Protein AF-0000000072283060 (afdb_homodimer)

pLDDT: mean 94.1, std 11.4, range [21.8, 98.91]

Radius of gyration: 27.66 Å; Cα contacts (8 Å, |Δi|>4): 1805; chains: 2; bounding box: 47×79×83 Å

Structure (mmCIF, N/CA/C/O backbone):
data_AF-0000000072283060-model_v1
#
loop_
_entity.id
_entity.type
_entity.pdbx_description
1 polymer 'Apyrase, putative'
#
loop_
_atom_site.group_PDB
_atom_site.id
_atom_site.type_symbol
_atom_site.label_atom_id
_atom_site.label_alt_id
_atom_site.label_comp_id
_atom_site.label_asym_id
_atom_site.label_entity_id
_atom_site.label_seq_id
_atom_site.pdbx_PDB_ins_code
_atom_site.Cartn_x
_atom_site.Cartn_y
_atom_site.Cartn_z
_atom_site.occupancy
_atom_site.B_iso_or_equiv
_atom_site.auth_seq_id
_atom_site.auth_comp_id
_atom_site.auth_asym_id
_atom_site.auth_atom_id
_atom_site.pdbx_PDB_model_num
ATOM 1 N N . MET A 1 1 ? -22.019 42.488 -26.693 1 22.16 1 MET A N 1
ATOM 2 C CA . MET A 1 1 ? -20.746 42.012 -26.16 1 22.16 1 MET A CA 1
ATOM 3 C C . MET A 1 1 ? -20.961 41.179 -24.901 1 22.16 1 MET A C 1
ATOM 5 O O . MET A 1 1 ? -21.283 41.719 -23.842 1 22.16 1 MET A O 1
ATOM 9 N N . ALA A 1 2 ? -21.555 39.889 -25.072 1 24.8 2 ALA A N 1
ATOM 10 C CA . ALA A 1 2 ? -21.976 38.987 -24.003 1 24.8 2 ALA A CA 1
ATOM 11 C C . ALA A 1 2 ? -20.841 38.742 -23.013 1 24.8 2 ALA A C 1
ATOM 13 O O . ALA A 1 2 ? -19.72 38.418 -23.412 1 24.8 2 ALA A O 1
ATOM 14 N N . LEU A 1 3 ? -20.803 39.535 -21.988 1 28.42 3 LEU A N 1
ATOM 15 C CA . LEU A 1 3 ? -19.836 39.377 -20.908 1 28.42 3 LEU A CA 1
ATOM 16 C C . LEU A 1 3 ? -19.656 37.906 -20.549 1 28.42 3 LEU A C 1
ATOM 18 O O . LEU A 1 3 ? -20.607 37.246 -20.124 1 28.42 3 LEU A O 1
ATOM 22 N N . ILE A 1 4 ? -18.858 37.22 -21.311 1 29.55 4 ILE A N 1
ATOM 23 C CA . ILE A 1 4 ? -18.45 35.854 -21.005 1 29.55 4 ILE A CA 1
ATOM 24 C C . ILE A 1 4 ? -17.971 35.769 -19.557 1 29.55 4 ILE A C 1
ATOM 26 O O . ILE A 1 4 ? -16.959 36.374 -19.196 1 29.55 4 ILE A O 1
ATOM 30 N N . LYS A 1 5 ? -18.892 35.749 -18.684 1 29.44 5 LYS A N 1
ATOM 31 C CA . LYS A 1 5 ? -18.559 35.375 -17.313 1 29.44 5 LYS A CA 1
ATOM 32 C C . LYS A 1 5 ? -17.477 34.299 -17.284 1 29.44 5 LYS A C 1
ATOM 34 O O . LYS A 1 5 ? -17.682 33.191 -17.784 1 29.44 5 LYS A O 1
ATOM 39 N N . ARG A 1 6 ? -16.293 34.65 -17.529 1 32.9 6 ARG A N 1
ATOM 40 C CA . ARG A 1 6 ? -15.213 33.708 -17.251 1 32.9 6 ARG A CA 1
ATOM 41 C C . ARG A 1 6 ? -15.543 32.837 -16.043 1 32.9 6 ARG A C 1
ATOM 43 O O . ARG A 1 6 ? -15.776 33.35 -14.947 1 32.9 6 ARG A O 1
ATOM 50 N N . LEU A 1 7 ? -16.216 31.749 -16.217 1 34.54 7 LEU A N 1
ATOM 51 C CA . LEU A 1 7 ? -16.366 30.766 -15.149 1 34.54 7 LEU A CA 1
ATOM 52 C C . LEU A 1 7 ? -15.119 30.72 -14.274 1 34.54 7 LEU A C 1
ATOM 54 O O . LEU A 1 7 ? -14.005 30.565 -14.78 1 34.54 7 LEU A O 1
ATOM 58 N N . THR A 1 8 ? -14.958 31.414 -13.246 1 40.48 8 THR A N 1
ATOM 59 C CA . THR A 1 8 ? -13.938 31.273 -12.212 1 40.48 8 THR A CA 1
ATOM 60 C C . THR A 1 8 ? -13.451 29.829 -12.127 1 40.48 8 THR A C 1
ATOM 62 O O . THR A 1 8 ? -14.251 28.894 -12.199 1 40.48 8 THR A O 1
ATOM 65 N N . PRO A 1 9 ? -12.275 29.459 -12.545 1 47.06 9 PRO A N 1
ATOM 66 C CA . PRO A 1 9 ? -11.755 28.097 -12.409 1 47.06 9 PRO A CA 1
ATOM 67 C C . PRO A 1 9 ? -12.36 27.35 -11.223 1 47.06 9 PRO A C 1
ATOM 69 O O . PRO A 1 9 ? -12.589 27.944 -10.166 1 47.06 9 PRO A O 1
ATOM 72 N N . ASN A 1 10 ? -13.343 26.435 -11.297 1 54.49 10 ASN A N 1
ATOM 73 C CA . ASN A 1 10 ? -14.085 25.601 -10.358 1 54.49 10 ASN A CA 1
ATOM 74 C C . ASN A 1 10 ? -13.231 25.218 -9.153 1 54.49 10 ASN A C 1
ATOM 76 O O . ASN A 1 10 ? -12.357 24.355 -9.256 1 54.49 10 ASN A O 1
ATOM 80 N N . SER A 1 11 ? -13.123 26.027 -8.127 1 69.06 11 SER A N 1
ATOM 81 C CA . SER A 1 11 ? -12.467 25.95 -6.825 1 69.06 11 SER A CA 1
ATOM 82 C C . SER A 1 11 ? -12.796 24.64 -6.117 1 69.06 11 SER A C 1
ATOM 84 O O . SER A 1 11 ? -13.911 24.128 -6.236 1 69.06 11 SER A O 1
ATOM 86 N N . TYR A 1 12 ? -12.006 23.655 -5.937 1 87.12 12 TYR A N 1
ATOM 87 C CA . TYR A 1 12 ? -12.015 22.463 -5.097 1 87.12 12 TYR A CA 1
ATOM 88 C C . TYR A 1 12 ? -12.457 21.24 -5.891 1 87.12 12 TYR A C 1
ATOM 90 O O . TYR A 1 12 ? -13.172 20.379 -5.371 1 87.12 12 TYR A O 1
ATOM 98 N N . GLN A 1 13 ? -12.213 21.181 -7.225 1 89.89 13 GLN A N 1
ATOM 99 C CA . GLN A 1 13 ? -12.563 20.075 -8.111 1 89.89 13 GLN A CA 1
ATOM 100 C C . GLN A 1 13 ? -12.254 18.73 -7.461 1 89.89 13 GLN A C 1
ATOM 102 O O . GLN A 1 13 ? -13.037 17.785 -7.574 1 89.89 13 GLN A O 1
ATOM 107 N N . TYR A 1 14 ? -11.218 18.702 -6.74 1 94.32 14 TYR A N 1
ATOM 108 C CA . TYR A 1 14 ? -10.768 17.423 -6.2 1 94.32 14 TYR A CA 1
ATOM 109 C C . TYR A 1 14 ? -11.016 17.348 -4.698 1 94.32 14 TYR A C 1
ATOM 111 O O . TYR A 1 14 ? -10.475 16.474 -4.017 1 94.32 14 TYR A O 1
ATOM 119 N N . GLN A 1 15 ? -11.8 18.255 -4.206 1 94.62 15 GLN A N 1
ATOM 120 C CA . GLN A 1 15 ? -12.273 18.244 -2.826 1 94.62 15 GLN A CA 1
ATOM 121 C C . GLN A 1 15 ? -13.767 18.546 -2.754 1 94.62 15 GLN A C 1
ATOM 123 O O . GLN A 1 15 ? -14.171 19.588 -2.233 1 94.62 15 GLN A O 1
ATOM 128 N N . PRO A 1 16 ? -14.572 17.627 -3.195 1 93.01 16 PRO A N 1
ATOM 129 C CA . PRO A 1 16 ? -16.016 17.86 -3.265 1 93.01 16 PRO A CA 1
ATOM 130 C C . PRO A 1 16 ? -16.623 18.217 -1.91 1 93.01 16 PRO A C 1
ATOM 132 O O . PRO A 1 16 ? -17.626 18.933 -1.848 1 93.01 16 PRO A O 1
ATOM 135 N N . VAL A 1 17 ? -16.053 17.786 -0.868 1 93.97 17 VAL A N 1
ATOM 136 C CA . VAL A 1 17 ? -16.545 18.102 0.469 1 93.97 17 VAL A CA 1
ATOM 137 C C . VAL A 1 17 ? -16.539 19.615 0.678 1 93.97 17 VAL A C 1
ATOM 139 O O . VAL A 1 17 ? -17.45 20.166 1.299 1 93.97 17 VAL A O 1
ATOM 142 N N . TYR A 1 18 ? -15.511 20.264 0.19 1 92.52 18 TYR A N 1
ATOM 143 C CA . TYR A 1 18 ? -15.382 21.708 0.35 1 92.52 18 TYR A CA 1
ATOM 144 C C . TYR A 1 18 ? -16.503 22.439 -0.378 1 92.52 18 TYR A C 1
ATOM 146 O O . TYR A 1 18 ? -16.908 23.531 0.029 1 92.52 18 TYR A O 1
ATOM 154 N N . LYS A 1 19 ? -17.067 21.835 -1.374 1 89.12 19 LYS A N 1
ATOM 155 C CA . LYS A 1 19 ? -18.143 22.437 -2.156 1 89.12 19 LYS A CA 1
ATOM 156 C C . LYS A 1 19 ? -19.451 22.454 -1.37 1 89.12 19 LYS A C 1
ATOM 158 O O . LYS A 1 19 ? -20.381 23.185 -1.718 1 89.12 19 LYS A O 1
ATOM 163 N N . SER A 1 20 ? -19.433 21.64 -0.384 1 88.75 20 SER A N 1
ATOM 164 C CA . SER A 1 20 ? -20.648 21.589 0.423 1 88.75 20 SER A CA 1
ATOM 165 C C . SER A 1 20 ? -20.738 22.786 1.362 1 88.75 20 SER A C 1
ATOM 167 O O . SER A 1 20 ? -21.763 22.995 2.014 1 88.75 20 SER A O 1
ATOM 169 N N . TYR A 1 21 ? -19.729 23.578 1.393 1 91.8 21 TYR A N 1
ATOM 170 C CA . TYR A 1 21 ? -19.692 24.774 2.228 1 91.8 21 TYR A CA 1
ATOM 171 C C . TYR A 1 21 ? -19.81 26.035 1.38 1 91.8 21 TYR A C 1
ATOM 173 O O . TYR A 1 21 ? -19.761 25.97 0.15 1 91.8 21 TYR A O 1
ATOM 181 N N . HIS A 1 22 ? -20.087 27.137 2.038 1 88.48 22 HIS A N 1
ATOM 182 C CA . HIS A 1 22 ? -20.037 28.469 1.445 1 88.48 22 HIS A CA 1
ATOM 183 C C . HIS A 1 22 ? -19.33 29.456 2.368 1 88.48 22 HIS A C 1
ATOM 185 O O . HIS A 1 22 ? -19.043 29.135 3.524 1 88.48 22 HIS A O 1
ATOM 191 N N . LYS A 1 23 ? -18.935 30.584 1.917 1 84.11 23 LYS A N 1
ATOM 192 C CA . LYS A 1 23 ? -18.131 31.574 2.628 1 84.11 23 LYS A CA 1
ATOM 193 C C . LYS A 1 23 ? -18.755 31.925 3.976 1 84.11 23 LYS A C 1
ATOM 195 O O . LYS A 1 23 ? -18.042 32.172 4.951 1 84.11 23 LYS A O 1
ATOM 200 N N . ASN A 1 24 ? -20.07 31.877 4.096 1 82.61 24 ASN A N 1
ATOM 201 C CA . ASN A 1 24 ? -20.751 32.265 5.327 1 82.61 24 ASN A CA 1
ATOM 202 C C . ASN A 1 24 ? -21.418 31.068 6 1 82.61 24 ASN A C 1
ATOM 204 O O . ASN A 1 24 ? -22.414 31.224 6.708 1 82.61 24 ASN A O 1
ATOM 208 N N . SER A 1 25 ? -20.758 29.992 5.734 1 87.15 25 SER A N 1
ATOM 209 C CA . SER A 1 25 ? -21.31 28.82 6.405 1 87.15 25 SER A CA 1
ATOM 210 C C . SER A 1 25 ? -21.282 28.986 7.921 1 87.15 25 SER A C 1
ATOM 212 O O . SER A 1 25 ? -20.232 29.273 8.5 1 87.15 25 SER A O 1
ATOM 214 N N . PRO A 1 26 ? -22.366 28.794 8.544 1 88.09 26 PRO A N 1
ATOM 215 C CA . PRO A 1 26 ? -22.403 28.982 9.996 1 88.09 26 PRO A CA 1
ATOM 216 C C . PRO A 1 26 ? -21.689 27.865 10.755 1 88.09 26 PRO A C 1
ATOM 218 O O . PRO A 1 26 ? -21.245 28.069 11.887 1 88.09 26 PRO A O 1
ATOM 221 N N . ILE A 1 27 ? -21.665 26.758 10.107 1 93.54 27 ILE A N 1
ATOM 222 C CA . ILE A 1 27 ? -21.086 25.589 10.76 1 93.54 27 ILE A CA 1
ATOM 223 C C . ILE A 1 27 ? -20.108 24.9 9.811 1 93.54 27 ILE A C 1
ATOM 225 O O . ILE A 1 27 ? -20.386 24.761 8.617 1 93.54 27 ILE A O 1
ATOM 229 N N . LEU A 1 28 ? -18.977 24.553 10.335 1 95.51 28 LEU A N 1
ATOM 230 C CA . LEU A 1 28 ? -18 23.697 9.671 1 95.51 28 LEU A CA 1
ATOM 231 C C . LEU A 1 28 ? -17.811 22.392 10.438 1 95.51 28 LEU A C 1
ATOM 233 O O . LEU A 1 28 ? -17.504 22.409 11.632 1 95.51 28 LEU A O 1
ATOM 237 N N . ARG A 1 29 ? -18.025 21.316 9.795 1 97.52 29 ARG A N 1
ATOM 238 C CA . ARG A 1 29 ? -17.826 20.016 10.426 1 97.52 29 ARG A CA 1
ATOM 239 C C . ARG A 1 29 ? -16.421 19.486 10.157 1 97.52 29 ARG A C 1
ATOM 241 O O . ARG A 1 29 ? -15.936 19.544 9.026 1 97.52 29 ARG A O 1
ATOM 248 N N . VAL A 1 30 ? -15.799 18.979 11.213 1 98.35 30 VAL A N 1
ATOM 249 C CA . VAL A 1 30 ? -14.417 18.542 11.047 1 98.35 30 VAL A CA 1
ATOM 250 C C . VAL A 1 30 ? -14.216 17.192 11.732 1 98.35 30 VAL A C 1
ATOM 252 O O . VAL A 1 30 ? -14.966 16.834 12.644 1 98.35 30 VAL A O 1
ATOM 255 N N . ALA A 1 31 ? -13.293 16.487 11.292 1 98.78 31 ALA A N 1
ATOM 256 C CA . ALA A 1 31 ? -12.757 15.294 11.942 1 98.78 31 ALA A CA 1
ATOM 257 C C . ALA A 1 31 ? -11.293 15.491 12.328 1 98.78 31 ALA A C 1
ATOM 259 O O . ALA A 1 31 ? -10.526 16.105 11.582 1 98.78 31 ALA A O 1
ATOM 260 N N . LEU A 1 32 ? -10.914 15.017 13.454 1 98.79 32 LEU A N 1
ATOM 261 C CA . LEU A 1 32 ? -9.543 14.975 13.95 1 98.79 32 LEU A CA 1
ATOM 262 C C . LEU A 1 32 ? -9.075 13.536 14.135 1 98.79 32 LEU A C 1
ATOM 264 O O . LEU A 1 32 ? -9.875 12.655 14.459 1 98.79 32 LEU A O 1
ATOM 268 N N . VAL A 1 33 ? -7.799 13.301 13.989 1 98.81 33 VAL A N 1
ATOM 269 C CA . VAL A 1 33 ? -7.242 11.975 14.236 1 98.81 33 VAL A CA 1
ATOM 270 C C . VAL A 1 33 ? -6.053 12.083 15.187 1 98.81 33 VAL A C 1
ATOM 272 O O . VAL A 1 33 ? -5.4 13.126 15.259 1 98.81 33 VAL A O 1
ATOM 275 N N . SER A 1 34 ? -5.738 10.927 15.807 1 98.41 34 SER A N 1
ATOM 276 C CA . SER A 1 34 ? -4.716 10.949 16.848 1 98.41 34 SER A CA 1
ATOM 277 C C . SER A 1 34 ? -3.471 10.182 16.416 1 98.41 34 SER A C 1
ATOM 279 O O . SER A 1 34 ? -3.542 9.309 15.549 1 98.41 34 SER A O 1
ATOM 281 N N . ASP A 1 35 ? -2.447 10.524 16.944 1 97.39 35 ASP A N 1
ATOM 282 C CA . ASP A 1 35 ? -1.212 9.755 17.052 1 97.39 35 ASP A CA 1
ATOM 283 C C . ASP A 1 35 ? -0.883 9.447 18.511 1 97.39 35 ASP A C 1
ATOM 285 O O . ASP A 1 35 ? -0.372 10.306 19.233 1 97.39 35 ASP A O 1
ATOM 289 N N . LEU A 1 36 ? -1.053 8.242 18.869 1 94.8 36 LEU A N 1
ATOM 290 C CA . LEU A 1 36 ? -0.869 7.877 20.269 1 94.8 36 LEU A CA 1
ATOM 291 C C . LEU A 1 36 ? 0.455 7.148 20.472 1 94.8 36 LEU A C 1
ATOM 293 O O . LEU A 1 36 ? 0.668 6.515 21.508 1 94.8 36 LEU A O 1
ATOM 297 N N . ASP A 1 37 ? 1.274 7.131 19.452 1 92.98 37 ASP A N 1
ATOM 298 C CA . ASP A 1 37 ? 2.564 6.45 19.495 1 92.98 37 ASP A CA 1
ATOM 299 C C . ASP A 1 37 ? 2.405 5.001 19.952 1 92.98 37 ASP A C 1
ATOM 301 O O . ASP A 1 37 ? 1.618 4.246 19.377 1 92.98 37 ASP A O 1
ATOM 305 N N . LYS A 1 38 ? 3.054 4.585 20.939 1 90.7 38 LYS A N 1
ATOM 306 C CA . LYS A 1 38 ? 3.04 3.201 21.401 1 90.7 38 LYS A CA 1
ATOM 307 C C . LYS A 1 38 ? 1.7 2.848 22.041 1 90.7 38 LYS A C 1
ATOM 309 O O . LYS A 1 38 ? 1.335 1.674 22.123 1 90.7 38 LYS A O 1
ATOM 314 N N . ALA A 1 39 ? 0.996 3.846 22.478 1 92.2 39 ALA A N 1
ATOM 315 C CA . ALA A 1 39 ? -0.285 3.613 23.141 1 92.2 39 ALA A CA 1
ATOM 316 C C . ALA A 1 39 ? -1.368 3.25 22.129 1 92.2 39 ALA A C 1
ATOM 318 O O . ALA A 1 39 ? -2.495 2.923 22.508 1 92.2 39 ALA A O 1
ATOM 319 N N . SER A 1 40 ? -1.005 3.234 20.872 1 94.08 40 SER A N 1
ATOM 320 C CA . SER A 1 40 ? -1.959 2.884 19.825 1 94.08 40 SER A CA 1
ATOM 321 C C . SER A 1 40 ? -2.252 1.387 19.822 1 94.08 40 SER A C 1
ATOM 323 O O . SER A 1 40 ? -3.242 0.944 19.237 1 94.08 40 SER A O 1
ATOM 325 N N . LYS A 1 41 ? -1.448 0.589 20.371 1 94.66 41 LYS A N 1
ATOM 326 C CA . LYS A 1 41 ? -1.57 -0.865 20.313 1 94.66 41 LYS A CA 1
ATOM 327 C C . LYS A 1 41 ? -2.687 -1.36 21.227 1 94.66 41 LYS A C 1
ATOM 329 O O . LYS A 1 41 ? -2.792 -0.929 22.377 1 94.66 41 LYS A O 1
ATOM 334 N N . GLU A 1 42 ? -3.488 -2.157 20.718 1 93.82 42 GLU A N 1
ATOM 335 C CA . GLU A 1 42 ? -4.534 -2.873 21.442 1 93.82 42 GLU A CA 1
ATOM 336 C C . GLU A 1 42 ? -4.582 -4.342 21.032 1 93.82 42 GLU A C 1
ATOM 338 O O . GLU A 1 42 ? -5.302 -4.708 20.1 1 93.82 42 GLU A O 1
ATOM 343 N N . GLY A 1 43 ? -3.885 -5.215 21.791 1 90.86 43 GLY A N 1
ATOM 344 C CA . GLY A 1 43 ? -3.772 -6.601 21.365 1 90.86 43 GLY A CA 1
ATOM 345 C C . GLY A 1 43 ? -3.01 -6.765 20.064 1 90.86 43 GLY A C 1
ATOM 346 O O . GLY A 1 43 ? -1.849 -6.361 19.963 1 90.86 43 GLY A O 1
ATOM 347 N N . GLN A 1 44 ? -3.711 -7.23 19.089 1 89.64 44 GLN A N 1
ATOM 348 C CA . GLN A 1 44 ? -3.101 -7.422 17.777 1 89.64 44 GLN A CA 1
ATOM 349 C C . GLN A 1 44 ? -3.601 -6.381 16.781 1 89.64 44 GLN A C 1
ATOM 351 O O . GLN A 1 44 ? -3.534 -6.592 15.568 1 89.64 44 GLN A O 1
ATOM 356 N N . MET A 1 45 ? -4.175 -5.36 17.434 1 95.26 45 MET A N 1
ATOM 357 C CA . MET A 1 45 ? -4.687 -4.246 16.642 1 95.26 45 MET A CA 1
ATOM 358 C C . MET A 1 45 ? -4.042 -2.932 17.07 1 95.26 45 MET A C 1
ATOM 360 O O . MET A 1 45 ? -3.477 -2.839 18.161 1 95.26 45 MET A O 1
ATOM 364 N N . TRP A 1 46 ? -4.085 -2.033 16.27 1 97.22 46 TRP A N 1
ATOM 365 C CA . TRP A 1 46 ? -3.65 -0.664 16.528 1 97.22 46 TRP A CA 1
ATOM 366 C C . TRP A 1 46 ? -4.766 0.329 16.219 1 97.22 46 TRP A C 1
ATOM 368 O O . TRP A 1 46 ? -5.485 0.176 15.228 1 97.22 46 TRP A O 1
ATOM 378 N N . ARG A 1 47 ? -4.86 1.315 17.024 1 98.11 47 ARG A N 1
ATOM 379 C CA . ARG A 1 47 ? -6.019 2.187 16.863 1 98.11 47 ARG A CA 1
ATOM 380 C C . ARG A 1 47 ? -5.6 3.653 16.823 1 98.11 47 ARG A C 1
ATOM 382 O O . ARG A 1 47 ? -4.556 4.021 17.366 1 98.11 47 ARG A O 1
ATOM 389 N N . SER A 1 48 ? -6.376 4.464 16.208 1 98.41 48 SER A N 1
ATOM 390 C CA . SER A 1 48 ? -6.4 5.922 16.277 1 98.41 48 SER A CA 1
ATOM 391 C C . SER A 1 48 ? -7.76 6.43 16.746 1 98.41 48 SER A C 1
ATOM 393 O O . SER A 1 48 ? -8.797 5.872 16.38 1 98.41 48 SER A O 1
ATOM 395 N N . VAL A 1 49 ? -7.74 7.443 17.536 1 98.62 49 VAL A N 1
ATOM 396 C CA . VAL A 1 49 ? -8.972 8.08 17.988 1 98.62 49 VAL A CA 1
ATOM 397 C C . VAL A 1 49 ? -9.409 9.138 16.977 1 98.62 49 VAL A C 1
ATOM 399 O O . VAL A 1 49 ? -8.588 9.923 16.497 1 98.62 49 VAL A O 1
ATOM 402 N N . VAL A 1 50 ? -10.701 9.106 16.693 1 98.81 50 VAL A N 1
ATOM 403 C CA . VAL A 1 50 ? -11.296 10.112 15.82 1 98.81 50 VAL A CA 1
ATOM 404 C C . VAL A 1 50 ? -12.266 10.981 16.617 1 98.81 50 VAL A C 1
ATOM 406 O O . VAL A 1 50 ? -13.14 10.464 17.318 1 98.81 50 VAL A O 1
ATOM 409 N N . ILE A 1 51 ? -12.102 12.242 16.565 1 98.71 51 ILE A N 1
ATOM 410 C CA . ILE A 1 51 ? -13.053 13.192 17.13 1 98.71 51 ILE A CA 1
ATOM 411 C C . ILE A 1 51 ? -13.754 13.952 16.006 1 98.71 51 ILE A C 1
ATOM 413 O O . ILE A 1 51 ? -13.099 14.493 15.113 1 98.71 51 ILE A O 1
ATOM 417 N N . VAL A 1 52 ? -15.024 13.908 16.021 1 98.55 52 VAL A N 1
ATOM 418 C CA . VAL A 1 52 ? -15.83 14.7 15.098 1 98.55 52 VAL A CA 1
ATOM 419 C C . VAL A 1 52 ? -16.467 15.871 15.843 1 98.55 52 VAL A C 1
ATOM 421 O O . VAL A 1 52 ? -16.956 15.711 16.964 1 98.55 52 VAL A O 1
ATOM 424 N N . GLY A 1 53 ? -16.389 17.023 15.249 1 98.08 53 GLY A N 1
ATOM 425 C CA . GLY A 1 53 ? -16.977 18.201 15.866 1 98.08 53 GLY A CA 1
ATOM 426 C C . GLY A 1 53 ? -17.359 19.273 14.862 1 98.08 53 GLY A C 1
ATOM 427 O O . GLY A 1 53 ? -17.295 19.048 13.652 1 98.08 53 GLY A O 1
ATOM 428 N N . ILE A 1 54 ? -17.805 20.382 15.427 1 97.62 54 ILE A N 1
ATOM 429 C CA . ILE A 1 54 ? -18.211 21.504 14.587 1 97.62 54 ILE A CA 1
ATOM 430 C C . ILE A 1 54 ? -17.479 22.769 15.027 1 97.62 54 ILE A C 1
ATOM 432 O O . ILE A 1 54 ? -17.239 22.972 16.22 1 97.62 54 ILE A O 1
ATOM 436 N N . ILE A 1 55 ? -17.11 23.515 14.089 1 96.63 55 ILE A N 1
ATOM 437 C CA . ILE A 1 55 ? -16.638 24.881 14.287 1 96.63 55 ILE A CA 1
ATOM 438 C C . ILE A 1 55 ? -17.75 25.867 13.935 1 96.63 55 ILE A C 1
ATOM 440 O O . ILE A 1 55 ? -18.316 25.809 12.84 1 96.63 55 ILE A O 1
ATOM 444 N N . PHE A 1 56 ? -18.047 26.702 14.847 1 95.58 56 PHE A N 1
ATOM 445 C CA . PHE A 1 56 ? -19.162 27.617 14.63 1 95.58 56 PHE A CA 1
ATOM 446 C C . PHE A 1 56 ? -18.772 29.043 15.001 1 95.58 56 PHE A C 1
ATOM 448 O O . PHE A 1 56 ? -17.889 29.254 15.835 1 95.58 56 PHE A O 1
ATOM 455 N N . ARG A 1 57 ? -19.453 29.932 14.405 1 91.33 57 ARG A N 1
ATOM 456 C CA . ARG A 1 57 ? -19.181 31.35 14.614 1 91.33 57 ARG A CA 1
ATOM 457 C C . ARG A 1 57 ? -19.902 31.87 15.853 1 91.33 57 ARG A C 1
ATOM 459 O O . ARG A 1 57 ? -21.059 31.521 16.096 1 91.33 57 ARG A O 1
ATOM 466 N N . GLN A 1 58 ? -19.181 32.568 16.601 1 89.69 58 GLN A N 1
ATOM 467 C CA . GLN A 1 58 ? -19.695 33.309 17.748 1 89.69 58 GLN A CA 1
ATOM 468 C C . GLN A 1 58 ? -19.298 34.781 17.673 1 89.69 58 GLN A C 1
ATOM 470 O O . GLN A 1 58 ? -18.242 35.171 18.176 1 89.69 58 GLN A O 1
ATOM 475 N N . GLY A 1 59 ? -20.242 35.64 17.131 1 86.37 59 GLY A N 1
ATOM 476 C CA . GLY A 1 59 ? -19.86 37.012 16.837 1 86.37 59 GLY A CA 1
ATOM 477 C C . GLY A 1 59 ? -18.791 37.118 15.767 1 86.37 59 GLY A C 1
ATOM 478 O O . GLY A 1 59 ? -18.968 36.62 14.653 1 86.37 59 GLY A O 1
ATOM 479 N N . ASN A 1 60 ? -17.681 37.653 16.232 1 84.16 60 ASN A N 1
ATOM 480 C CA . ASN A 1 60 ? -16.586 37.825 15.284 1 84.16 60 ASN A CA 1
ATOM 481 C C . ASN A 1 60 ? -15.517 36.75 15.461 1 84.16 60 ASN A C 1
ATOM 483 O O . ASN A 1 60 ? -14.456 36.815 14.837 1 84.16 60 ASN A O 1
ATOM 487 N N . SER A 1 61 ? -15.893 35.815 16.262 1 89.64 61 SER A N 1
ATOM 488 C CA . SER A 1 61 ? -14.94 34.75 16.556 1 89.64 61 SER A CA 1
ATOM 489 C C . SER A 1 61 ? -15.521 33.38 16.221 1 89.64 61 SER A C 1
ATOM 491 O O . SER A 1 61 ? -16.65 33.28 15.737 1 89.64 61 SER A O 1
ATOM 493 N N . TYR A 1 62 ? -14.728 32.403 16.354 1 94.24 62 TYR A N 1
ATOM 494 C CA . TYR A 1 62 ? -15.137 31.02 16.141 1 94.24 62 TYR A CA 1
ATOM 495 C C . TYR A 1 62 ? -14.888 30.18 17.388 1 94.24 62 TYR A C 1
ATOM 497 O O . TYR A 1 62 ? -14.087 30.555 18.247 1 94.24 62 TYR A O 1
ATOM 505 N N . ASP A 1 63 ? -15.618 29.097 17.438 1 96.15 63 ASP A N 1
ATOM 506 C CA . ASP A 1 63 ? -15.423 28.13 18.515 1 96.15 63 ASP A CA 1
ATOM 507 C C . ASP A 1 63 ? -15.637 26.703 18.016 1 96.15 63 ASP A C 1
ATOM 509 O O . ASP A 1 63 ? -16.023 26.493 16.864 1 96.15 63 ASP A O 1
ATOM 513 N N . PHE A 1 64 ? -15.278 25.765 18.857 1 97.57 64 PHE A N 1
ATOM 514 C CA . PHE A 1 64 ? -15.331 24.35 18.509 1 97.57 64 PHE A CA 1
ATOM 515 C C . PHE A 1 64 ? -16.162 23.573 19.523 1 97.57 64 PHE A C 1
ATOM 517 O O . PHE A 1 64 ? -16.105 23.85 20.723 1 97.57 64 PHE A O 1
ATOM 524 N N . GLN A 1 65 ? -16.964 22.678 19.054 1 97.49 65 GLN A N 1
ATOM 525 C CA . GLN A 1 65 ? -17.731 21.766 19.896 1 97.49 65 GLN A CA 1
ATOM 526 C C . GLN A 1 65 ? -17.585 20.324 19.419 1 97.49 65 GLN A C 1
ATOM 528 O O . GLN A 1 65 ? -17.864 20.017 18.258 1 97.49 65 GLN A O 1
ATOM 533 N N . GLU A 1 66 ? -17.158 19.481 20.301 1 97.72 66 GLU A N 1
ATOM 534 C CA . GLU A 1 66 ? -17.068 18.058 19.988 1 97.72 66 GLU A CA 1
ATOM 535 C C . GLU A 1 66 ? -18.453 17.428 19.881 1 97.72 66 GLU A C 1
ATOM 537 O O . GLU A 1 66 ? -19.343 17.73 20.679 1 97.72 66 GLU A O 1
ATOM 542 N N . GLN A 1 67 ? -18.582 16.564 18.94 1 97.52 67 GLN A N 1
ATOM 543 C CA . GLN A 1 67 ? -19.859 15.879 18.766 1 97.52 67 GLN A CA 1
ATOM 544 C C . GLN A 1 67 ? -19.722 14.383 19.036 1 97.52 67 GLN A C 1
ATOM 546 O O . GLN A 1 67 ? -20.63 13.762 19.592 1 97.52 67 GLN A O 1
ATOM 551 N N . GLU A 1 68 ? -18.618 13.772 18.596 1 97.76 68 GLU A N 1
ATOM 552 C CA . GLU A 1 68 ? -18.442 12.326 18.689 1 97.76 68 GLU A CA 1
ATOM 553 C C . GLU A 1 68 ? -16.964 11.955 18.776 1 97.76 68 GLU A C 1
ATOM 555 O O . GLU A 1 68 ? -16.104 12.688 18.283 1 97.76 68 GLU A O 1
ATOM 560 N N . GLU A 1 69 ? -16.7 10.911 19.456 1 98.32 69 GLU A N 1
ATOM 561 C CA . GLU A 1 69 ? -15.373 10.311 19.553 1 98.32 69 GLU A CA 1
ATOM 562 C C . GLU A 1 69 ? -15.435 8.799 19.36 1 98.32 69 GLU A C 1
ATOM 564 O O . GLU A 1 69 ? -16.287 8.127 19.946 1 98.32 69 GLU A O 1
ATOM 569 N N . PHE A 1 70 ? -14.634 8.222 18.522 1 98.49 70 PHE A N 1
ATOM 570 C CA . PHE A 1 70 ? -14.597 6.78 18.311 1 98.49 70 PHE A CA 1
ATOM 571 C C . PHE A 1 70 ? -13.216 6.336 17.842 1 98.49 70 PHE A C 1
ATOM 573 O O . PHE A 1 70 ? -12.362 7.17 17.533 1 98.49 70 PHE A O 1
ATOM 580 N N . ASN A 1 71 ? -13.012 5.039 17.799 1 98.17 71 ASN A N 1
ATOM 581 C CA . ASN A 1 71 ? -11.743 4.468 17.359 1 98.17 71 ASN A CA 1
ATOM 582 C C . ASN A 1 71 ? -11.852 3.87 15.96 1 98.17 71 ASN A C 1
ATOM 584 O O . ASN A 1 71 ? -12.899 3.336 15.588 1 98.17 71 ASN A O 1
ATOM 588 N N . ILE A 1 72 ? -10.865 4.024 15.225 1 98.14 72 ILE A N 1
ATOM 589 C CA . ILE A 1 72 ? -10.631 3.197 14.047 1 98.14 72 ILE A CA 1
ATOM 590 C C . ILE A 1 72 ? -9.373 2.355 14.249 1 98.14 72 ILE A C 1
ATOM 592 O O . ILE A 1 72 ? -8.408 2.809 14.868 1 98.14 72 ILE A O 1
ATOM 596 N N . SER A 1 73 ? -9.392 1.12 13.711 1 97.16 73 SER A N 1
ATOM 597 C CA . SER A 1 73 ? -8.31 0.19 14.019 1 97.16 73 SER A CA 1
ATOM 598 C C . SER A 1 73 ? -7.932 -0.642 12.798 1 97.16 73 SER A C 1
ATOM 600 O O . SER A 1 73 ? -8.773 -0.91 11.938 1 97.16 73 SER A O 1
ATOM 602 N N . LEU A 1 74 ? -6.717 -1.011 12.697 1 96.58 74 LEU A N 1
ATOM 603 C CA . LEU A 1 74 ? -6.187 -1.912 11.68 1 96.58 74 LEU A CA 1
ATOM 604 C C . LEU A 1 74 ? -5.167 -2.872 12.283 1 96.58 74 LEU A C 1
ATOM 606 O O . LEU A 1 74 ? -4.499 -2.539 13.265 1 96.58 74 LEU A O 1
ATOM 610 N N . PRO A 1 75 ? -5.012 -3.997 11.758 1 95.3 75 PRO A N 1
ATOM 611 C CA . PRO A 1 75 ? -4.055 -4.972 12.286 1 95.3 75 PRO A CA 1
ATOM 612 C C . PRO A 1 75 ? -2.652 -4.792 11.712 1 95.3 75 PRO A C 1
ATOM 614 O O . PRO A 1 75 ? -1.701 -5.418 12.187 1 95.3 75 PRO A O 1
ATOM 617 N N . ILE A 1 76 ? -2.489 -4 10.733 1 95.55 76 ILE A N 1
ATOM 618 C CA . ILE A 1 76 ? -1.208 -3.83 10.057 1 95.55 76 ILE A CA 1
ATOM 619 C C . ILE A 1 76 ? -0.281 -2.972 10.915 1 95.55 76 ILE A C 1
ATOM 621 O O . ILE A 1 76 ? -0.715 -1.984 11.512 1 95.55 76 ILE A O 1
ATOM 625 N N . ASN A 1 77 ? 0.971 -3.384 10.984 1 95.17 77 ASN A N 1
ATOM 626 C CA . ASN A 1 77 ? 1.954 -2.609 11.732 1 95.17 77 ASN A CA 1
ATOM 627 C C . ASN A 1 77 ? 3.372 -2.869 11.231 1 95.17 77 ASN A C 1
ATOM 629 O O . ASN A 1 77 ? 3.594 -3.773 10.424 1 95.17 77 ASN A O 1
ATOM 633 N N . GLU A 1 78 ? 4.22 -2.049 11.56 1 94.67 78 GLU A N 1
ATOM 634 C CA . GLU A 1 78 ? 5.656 -2.152 11.319 1 94.67 78 GLU A CA 1
ATOM 635 C C . GLU A 1 78 ? 6.445 -2.01 12.617 1 94.67 78 GLU A C 1
ATOM 637 O O . GLU A 1 78 ? 6.327 -1 13.314 1 94.67 78 GLU A O 1
ATOM 642 N N . ASN A 1 79 ? 7.156 -3.061 12.966 1 90.81 79 ASN A N 1
ATOM 643 C CA . ASN A 1 79 ? 7.936 -3.094 14.199 1 90.81 79 ASN A CA 1
ATOM 644 C C . ASN A 1 79 ? 7.061 -2.844 15.423 1 90.81 79 ASN A C 1
ATOM 646 O O . ASN A 1 79 ? 7.432 -2.075 16.311 1 90.81 79 ASN A O 1
ATOM 650 N N . GLY A 1 80 ? 5.845 -3.296 15.348 1 91.86 80 GLY A N 1
ATOM 651 C CA . GLY A 1 80 ? 4.952 -3.25 16.495 1 91.86 80 GLY A CA 1
ATOM 652 C C . GLY A 1 80 ? 4.211 -1.932 16.621 1 91.86 80 GLY A C 1
ATOM 653 O O . GLY A 1 80 ? 3.591 -1.659 17.651 1 91.86 80 GLY A O 1
ATOM 654 N N . ARG A 1 81 ? 4.29 -1.092 15.626 1 95.54 81 ARG A N 1
ATOM 655 C CA . ARG A 1 81 ? 3.622 0.205 15.665 1 95.54 81 ARG A CA 1
ATOM 656 C C . ARG A 1 81 ? 2.741 0.403 14.436 1 95.54 81 ARG A C 1
ATOM 658 O O . ARG A 1 81 ? 3.1 -0.017 13.334 1 95.54 81 ARG A O 1
ATOM 665 N N . GLY A 1 82 ? 1.581 1.008 14.697 1 96.27 82 GLY A N 1
ATOM 666 C CA . GLY A 1 82 ? 0.627 1.246 13.625 1 96.27 82 GLY A CA 1
ATOM 667 C C . GLY A 1 82 ? -0.493 2.189 14.023 1 96.27 82 GLY A C 1
ATOM 668 O O . GLY A 1 82 ? -0.711 2.436 15.211 1 96.27 82 GLY A O 1
ATOM 669 N N . MET A 1 83 ? -1.117 2.771 13.043 1 97.76 83 MET A N 1
ATOM 670 C CA . MET A 1 83 ? -2.26 3.668 13.191 1 97.76 83 MET A CA 1
ATOM 671 C C . MET A 1 83 ? -1.877 4.911 13.987 1 97.76 83 MET A C 1
ATOM 673 O O . MET A 1 83 ? -2.623 5.343 14.867 1 97.76 83 MET A O 1
ATOM 677 N N . GLU A 1 84 ? -0.709 5.387 13.746 1 98.04 84 GLU A N 1
ATOM 678 C CA . GLU A 1 84 ? -0.271 6.69 14.24 1 98.04 84 GLU A CA 1
ATOM 679 C C . GLU A 1 84 ? -0.529 7.785 13.209 1 98.04 84 GLU A C 1
ATOM 681 O O . GLU A 1 84 ? 0.399 8.247 12.542 1 98.04 84 GLU A O 1
ATOM 686 N N . LEU A 1 85 ? -1.756 8.231 13.161 1 98.71 85 LEU A N 1
ATOM 687 C CA . LEU A 1 85 ? -2.184 9.097 12.068 1 98.71 85 LEU A CA 1
ATOM 688 C C . LEU A 1 85 ? -1.809 10.548 12.345 1 98.71 85 LEU A C 1
ATOM 690 O O . LEU A 1 85 ? -2.144 11.089 13.401 1 98.71 85 LEU A O 1
ATOM 694 N N . SER A 1 86 ? -1.166 11.149 11.392 1 98.57 86 SER A N 1
ATOM 695 C CA . SER A 1 86 ? -0.628 12.492 11.584 1 98.57 86 SER A CA 1
ATOM 696 C C . SER A 1 86 ? -1.404 13.521 10.769 1 98.57 86 SER A C 1
ATOM 698 O O . SER A 1 86 ? -1.238 14.727 10.962 1 98.57 86 SER A O 1
ATOM 700 N N . GLU A 1 87 ? -2.251 13.062 9.856 1 98.78 87 GLU A N 1
ATOM 701 C CA . GLU A 1 87 ? -2.939 14.007 8.981 1 98.78 87 GLU A CA 1
ATOM 702 C C . GLU A 1 87 ? -4.215 13.398 8.407 1 98.78 87 GLU A C 1
ATOM 704 O O . GLU A 1 87 ? -4.359 12.175 8.359 1 98.78 87 GLU A O 1
ATOM 709 N N . LEU A 1 88 ? -5.137 14.259 8.007 1 98.85 88 LEU A N 1
ATOM 710 C CA . LEU A 1 88 ? -6.336 13.934 7.243 1 98.85 88 LEU A CA 1
ATOM 711 C C . LEU A 1 88 ? -6.445 14.812 6.001 1 98.85 88 LEU A C 1
ATOM 713 O O . LEU A 1 88 ? -6.027 15.972 6.018 1 98.85 88 LEU A O 1
ATOM 717 N N . LEU A 1 89 ? -7.021 14.263 4.983 1 98.77 89 LEU A N 1
ATOM 718 C CA . LEU A 1 89 ? -7.18 15.033 3.754 1 98.77 89 LEU A CA 1
ATOM 719 C C . LEU A 1 89 ? -8.36 14.516 2.937 1 98.77 89 LEU A C 1
ATOM 721 O O . LEU A 1 89 ? -8.447 13.319 2.653 1 98.77 89 LEU A O 1
ATOM 725 N N . SER A 1 90 ? -9.253 15.394 2.624 1 97.82 90 SER A N 1
ATOM 726 C CA . SER A 1 90 ? -10.311 15.066 1.674 1 97.82 90 SER A CA 1
ATOM 727 C C . SER A 1 90 ? -9.821 15.193 0.235 1 97.82 90 SER A C 1
ATOM 729 O O . SER A 1 90 ? -9.398 16.27 -0.19 1 97.82 90 SER A O 1
ATOM 731 N N . PHE A 1 91 ? -9.884 14.121 -0.532 1 97.58 91 PHE A N 1
ATOM 732 C CA . PHE A 1 91 ? -9.404 14.122 -1.909 1 97.58 91 PHE A CA 1
ATOM 733 C C . PHE A 1 91 ? -10.224 13.167 -2.768 1 97.58 91 PHE A C 1
ATOM 735 O O . PHE A 1 91 ? -10.42 12.006 -2.401 1 97.58 91 PHE A O 1
ATOM 742 N N . ASN A 1 92 ? -10.79 13.684 -3.812 1 95.08 92 ASN A N 1
ATOM 743 C CA . ASN A 1 92 ? -11.481 12.899 -4.829 1 95.08 92 ASN A CA 1
ATOM 744 C C . ASN A 1 92 ? -12.584 12.039 -4.218 1 95.08 92 ASN A C 1
ATOM 746 O O . ASN A 1 92 ? -12.694 10.851 -4.528 1 95.08 92 ASN A O 1
ATOM 750 N N . GLY A 1 93 ? -13.304 12.624 -3.286 1 94.23 93 GLY A N 1
ATOM 751 C CA . GLY A 1 93 ? -14.502 12.011 -2.735 1 94.23 93 GLY A CA 1
ATOM 752 C C . GLY A 1 93 ? -14.22 11.107 -1.55 1 94.23 93 GLY A C 1
ATOM 753 O O . GLY A 1 93 ? -15.129 10.464 -1.022 1 94.23 93 GLY A O 1
ATOM 754 N N . SER A 1 94 ? -12.998 11.069 -1.098 1 96.39 94 SER A N 1
ATOM 755 C CA . SER A 1 94 ? -12.628 10.223 0.032 1 96.39 94 SER A CA 1
ATOM 756 C C . SER A 1 94 ? -11.855 11.013 1.083 1 96.39 94 SER A C 1
ATOM 758 O O . SER A 1 94 ? -11.186 11.997 0.76 1 96.39 94 SER A O 1
ATOM 760 N N . LEU A 1 95 ? -12.044 10.586 2.312 1 98.47 95 LEU A N 1
ATOM 761 C CA . LEU A 1 95 ? -11.229 11.094 3.41 1 98.47 95 LEU A CA 1
ATOM 762 C C . LEU A 1 95 ? -10.041 10.175 3.675 1 98.47 95 LEU A C 1
ATOM 764 O O . LEU A 1 95 ? -10.22 8.995 3.983 1 98.47 95 LEU A O 1
ATOM 768 N N . TYR A 1 96 ? -8.877 10.725 3.6 1 98.71 96 TYR A N 1
ATOM 769 C CA . TYR A 1 96 ? -7.683 9.907 3.783 1 98.71 96 TYR A CA 1
ATOM 770 C C . TYR A 1 96 ? -6.996 10.232 5.104 1 98.71 96 TYR A C 1
ATOM 772 O O . TYR A 1 96 ? -6.924 11.397 5.503 1 98.71 96 TYR A O 1
ATOM 780 N N . GLY A 1 97 ? -6.529 9.208 5.765 1 98.79 97 GLY A N 1
ATOM 781 C CA . GLY A 1 97 ? -5.609 9.327 6.885 1 98.79 97 GLY A CA 1
ATOM 782 C C . GLY A 1 97 ? -4.203 8.864 6.554 1 98.79 97 GLY A C 1
ATOM 783 O O . GLY A 1 97 ? -4.015 7.997 5.697 1 98.79 97 GLY A O 1
ATOM 784 N N . PHE A 1 98 ? -3.214 9.404 7.273 1 98.85 98 PHE A N 1
ATOM 785 C CA . PHE A 1 98 ? -1.812 9.176 6.942 1 98.85 98 PHE A CA 1
ATOM 786 C C . PHE A 1 98 ? -1.03 8.732 8.173 1 98.85 98 PHE A C 1
ATOM 788 O O . PHE A 1 98 ? -1.013 9.43 9.189 1 98.85 98 PHE A O 1
ATOM 795 N N . ASP A 1 99 ? -0.404 7.634 8.087 1 98.36 99 ASP A N 1
ATOM 796 C CA . ASP A 1 99 ? 0.328 7.045 9.204 1 98.36 99 ASP A CA 1
ATOM 797 C C . ASP A 1 99 ? 1.808 7.418 9.149 1 98.36 99 ASP A C 1
ATOM 799 O O . ASP A 1 99 ? 2.458 7.248 8.116 1 98.36 99 ASP A O 1
ATOM 803 N N . ASP A 1 100 ? 2.391 7.836 10.187 1 97.14 100 ASP A N 1
ATOM 804 C CA . ASP A 1 100 ? 3.767 8.323 10.162 1 97.14 100 ASP A CA 1
ATOM 805 C C . ASP A 1 100 ? 4.747 7.22 10.555 1 97.14 100 ASP A C 1
ATOM 807 O O . ASP A 1 100 ? 5.938 7.478 10.744 1 97.14 100 ASP A O 1
ATOM 811 N N . ARG A 1 101 ? 4.279 6.022 10.704 1 96.44 101 ARG A N 1
ATOM 812 C CA . ARG A 1 101 ? 5.155 4.912 11.064 1 96.44 101 ARG A CA 1
ATOM 813 C C . ARG A 1 101 ? 5.265 3.908 9.921 1 96.44 101 ARG A C 1
ATOM 815 O O . ARG A 1 101 ? 6.37 3.536 9.52 1 96.44 101 ARG A O 1
ATOM 822 N N . THR A 1 102 ? 4.163 3.556 9.396 1 96.62 102 THR A N 1
ATOM 823 C CA . THR A 1 102 ? 4.133 2.482 8.409 1 96.62 102 THR A CA 1
ATOM 824 C C . THR A 1 102 ? 4.162 3.049 6.992 1 96.62 102 THR A C 1
ATOM 826 O O . THR A 1 102 ? 4.402 2.316 6.03 1 96.62 102 THR A O 1
ATOM 829 N N . GLY A 1 103 ? 3.888 4.345 6.862 1 97.84 103 GLY A N 1
ATOM 830 C CA . GLY A 1 103 ? 3.722 4.918 5.536 1 97.84 103 GLY A CA 1
ATOM 831 C C . GLY A 1 103 ? 2.376 4.599 4.912 1 97.84 103 GLY A C 1
ATOM 832 O O . GLY A 1 103 ? 2.177 4.806 3.713 1 97.84 103 GLY A O 1
ATOM 833 N N . LEU A 1 104 ? 1.452 4.149 5.681 1 97.79 104 LEU A N 1
ATOM 834 C CA . LEU A 1 104 ? 0.133 3.751 5.202 1 97.79 104 LEU A CA 1
ATOM 835 C C . LEU A 1 104 ? -0.741 4.972 4.935 1 97.79 104 LEU A C 1
ATOM 837 O O . LEU A 1 104 ? -0.751 5.918 5.727 1 97.79 104 LEU A O 1
ATOM 841 N N . VAL A 1 105 ? -1.399 4.955 3.844 1 98.2 105 VAL A N 1
ATOM 842 C CA . VAL A 1 105 ? -2.486 5.87 3.511 1 98.2 105 VAL A CA 1
ATOM 843 C C . VAL A 1 105 ? -3.814 5.116 3.508 1 98.2 105 VAL A C 1
ATOM 845 O O . VAL A 1 105 ? -3.994 4.166 2.742 1 98.2 105 VAL A O 1
ATOM 848 N N . CYS A 1 106 ? -4.748 5.558 4.291 1 97.7 106 CYS A N 1
ATOM 849 C CA . CYS A 1 106 ? -6.001 4.824 4.43 1 97.7 106 CYS A CA 1
ATOM 850 C C . CYS A 1 106 ? -7.194 5.719 4.117 1 97.7 106 CYS A C 1
ATOM 852 O O . CYS A 1 106 ? -7.186 6.908 4.439 1 97.7 106 CYS A O 1
ATOM 854 N N . ALA A 1 107 ? -8.147 5.137 3.533 1 97.55 107 ALA A N 1
ATOM 855 C CA . ALA A 1 107 ? -9.459 5.777 3.467 1 97.55 107 ALA A CA 1
ATOM 856 C C . ALA A 1 107 ? -10.225 5.591 4.774 1 97.55 107 ALA A C 1
ATOM 858 O O . ALA A 1 107 ? -10.306 4.479 5.301 1 97.55 107 ALA A O 1
ATOM 859 N N . ILE A 1 108 ? -10.729 6.626 5.232 1 98.25 108 ILE A N 1
ATOM 860 C CA . ILE A 1 108 ? -11.459 6.593 6.495 1 98.25 108 ILE A CA 1
ATOM 861 C C . ILE A 1 108 ? -12.944 6.838 6.239 1 98.25 108 ILE A C 1
ATOM 863 O O . ILE A 1 108 ? -13.316 7.83 5.607 1 98.25 108 ILE A O 1
ATOM 867 N N . ASP A 1 109 ? -13.784 5.969 6.69 1 97.4 109 ASP A N 1
ATOM 868 C CA . ASP A 1 109 ? -15.237 6.105 6.654 1 97.4 109 ASP A CA 1
ATOM 869 C C . ASP A 1 109 ? -15.788 6.484 8.027 1 97.4 109 ASP A C 1
ATOM 871 O O . ASP A 1 109 ? -15.914 5.632 8.908 1 97.4 109 ASP A O 1
ATOM 875 N N . ILE A 1 110 ? -16.111 7.695 8.158 1 97.54 110 ILE A N 1
ATOM 876 C CA . ILE A 1 110 ? -16.544 8.232 9.443 1 97.54 110 ILE A CA 1
ATOM 877 C C . ILE A 1 110 ? -17.853 7.569 9.865 1 97.54 110 ILE A C 1
ATOM 879 O O . ILE A 1 110 ? -18.053 7.269 11.044 1 97.54 110 ILE A O 1
ATOM 883 N N . GLU A 1 111 ? -18.726 7.353 8.937 1 95.96 111 GLU A N 1
ATOM 884 C CA . GLU A 1 111 ? -20.03 6.769 9.239 1 95.96 111 GLU A CA 1
ATOM 885 C C . GLU A 1 111 ? -19.892 5.323 9.705 1 95.96 111 GLU A C 1
ATOM 887 O O . GLU A 1 111 ? -20.535 4.913 10.673 1 95.96 111 GLU A O 1
ATOM 892 N N . LYS A 1 112 ? -19.057 4.564 9.052 1 96.88 112 LYS A N 1
ATOM 893 C CA . LYS A 1 112 ? -18.883 3.154 9.39 1 96.88 112 LYS A CA 1
ATOM 894 C C . LYS A 1 112 ? -17.829 2.976 10.478 1 96.88 112 LYS A C 1
ATOM 896 O O . LYS A 1 112 ? -17.671 1.882 11.024 1 96.88 112 LYS A O 1
ATOM 901 N N . LYS A 1 113 ? -17.083 4.055 10.783 1 97.83 113 LYS A N 1
ATOM 902 C CA . LYS A 1 113 ? -16.015 4.038 11.779 1 97.83 113 LYS A CA 1
ATOM 903 C C . LYS A 1 113 ? -14.961 2.989 11.436 1 97.83 113 LYS A C 1
ATOM 905 O O . LYS A 1 113 ? -14.568 2.193 12.292 1 97.83 113 LYS A O 1
ATOM 910 N N . LYS A 1 114 ? -14.582 3.048 10.158 1 97.76 114 LYS A N 1
ATOM 911 C CA . LYS A 1 114 ? -13.616 2.075 9.657 1 97.76 114 LYS A CA 1
ATOM 912 C C . LYS A 1 114 ? -12.523 2.756 8.838 1 97.76 114 LYS A C 1
ATOM 914 O O . LYS A 1 114 ? -12.725 3.854 8.315 1 97.76 114 LYS A O 1
ATOM 919 N N . ALA A 1 115 ? -11.414 2.096 8.8 1 97.73 115 ALA A N 1
ATOM 920 C CA . ALA A 1 115 ? -10.295 2.5 7.953 1 97.73 115 ALA A CA 1
ATOM 921 C C . ALA A 1 115 ? -9.938 1.402 6.956 1 97.73 115 ALA A C 1
ATOM 923 O O . ALA A 1 115 ? -9.964 0.216 7.293 1 97.73 115 ALA A O 1
ATOM 924 N N . TYR A 1 116 ? -9.615 1.803 5.761 1 97.01 116 TYR A N 1
ATOM 925 C CA . TYR A 1 116 ? -9.256 0.88 4.69 1 97.01 116 TYR A CA 1
ATOM 926 C C . TYR A 1 116 ? -7.919 1.262 4.066 1 97.01 116 TYR A C 1
ATOM 928 O O . TYR A 1 116 ? -7.819 2.276 3.371 1 97.01 116 TYR A O 1
ATOM 936 N N . PRO A 1 117 ? -6.855 0.452 4.199 1 97.05 117 PRO A N 1
ATOM 937 C CA . PRO A 1 117 ? -5.576 0.762 3.556 1 97.05 117 PRO A CA 1
ATOM 938 C C . PRO A 1 117 ? -5.696 0.905 2.041 1 97.05 117 PRO A C 1
ATOM 940 O O . PRO A 1 117 ? -6.403 0.125 1.397 1 97.05 117 PRO A O 1
ATOM 943 N N . ARG A 1 118 ? -5.039 1.937 1.498 1 96.21 118 ARG A N 1
ATOM 944 C CA . ARG A 1 118 ? -5.098 2.194 0.062 1 96.21 118 ARG A CA 1
ATOM 945 C C . ARG A 1 118 ? -3.702 2.189 -0.553 1 96.21 118 ARG A C 1
ATOM 947 O O . ARG A 1 118 ? -3.504 1.666 -1.651 1 96.21 118 ARG A O 1
ATOM 954 N N . LEU A 1 119 ? -2.769 2.775 0.151 1 96.73 119 LEU A N 1
ATOM 955 C CA . LEU A 1 119 ? -1.393 2.879 -0.322 1 96.73 119 LEU A CA 1
ATOM 956 C C . LEU A 1 119 ? -0.407 2.618 0.811 1 96.73 119 LEU A C 1
ATOM 958 O O . LEU A 1 119 ? -0.772 2.694 1.987 1 96.73 119 LEU A O 1
ATOM 962 N N . ILE A 1 120 ? 0.739 2.348 0.412 1 97.24 120 ILE A N 1
ATOM 963 C CA . ILE A 1 120 ? 1.853 2.232 1.347 1 97.24 120 ILE A CA 1
ATOM 964 C C . ILE A 1 120 ? 3.085 2.927 0.771 1 97.24 120 ILE A C 1
ATOM 966 O O . ILE A 1 120 ? 3.633 2.492 -0.244 1 97.24 120 ILE A O 1
ATOM 970 N N . LEU A 1 121 ? 3.477 3.937 1.374 1 98.23 121 LEU A N 1
ATOM 971 C CA . LEU A 1 121 ? 4.57 4.764 0.874 1 98.23 121 LEU A CA 1
ATOM 972 C C . LEU A 1 121 ? 5.864 4.465 1.623 1 98.23 121 LEU A C 1
ATOM 974 O O . LEU A 1 121 ? 5.851 4.27 2.84 1 98.23 121 LEU A O 1
ATOM 978 N N . ARG A 1 122 ? 6.893 4.496 0.915 1 97.67 122 ARG A N 1
ATOM 979 C CA . ARG A 1 122 ? 8.193 4.202 1.51 1 97.67 122 ARG A CA 1
ATOM 980 C C . ARG A 1 122 ? 9.026 5.47 1.662 1 97.67 122 ARG A C 1
ATOM 982 O O . ARG A 1 122 ? 8.816 6.447 0.939 1 97.67 122 ARG A O 1
ATOM 989 N N . ASP A 1 123 ? 9.936 5.386 2.517 1 97.52 123 ASP A N 1
ATOM 990 C CA . ASP A 1 123 ? 10.778 6.527 2.862 1 97.52 123 ASP A CA 1
ATOM 991 C C . ASP A 1 123 ? 11.704 6.896 1.706 1 97.52 123 ASP A C 1
ATOM 993 O O . ASP A 1 123 ? 11.998 6.061 0.848 1 97.52 123 ASP A O 1
ATOM 997 N N . GLY A 1 124 ? 12.048 8.18 1.608 1 97.48 124 GLY A N 1
ATOM 998 C CA . GLY A 1 124 ? 13.022 8.645 0.633 1 97.48 124 GLY A CA 1
ATOM 999 C C . GLY A 1 124 ? 12.549 8.497 -0.8 1 97.48 124 GLY A C 1
ATOM 1000 O O . GLY A 1 124 ? 11.443 8.921 -1.141 1 97.48 124 GLY A O 1
ATOM 1001 N N . ASP A 1 125 ? 13.415 7.888 -1.612 1 96.04 125 ASP A N 1
ATOM 1002 C CA . ASP A 1 125 ? 13.137 7.753 -3.038 1 96.04 125 ASP A CA 1
ATOM 1003 C C . ASP A 1 125 ? 12.31 6.5 -3.319 1 96.04 125 ASP A C 1
ATOM 1005 O O . ASP A 1 125 ? 12.239 6.04 -4.461 1 96.04 125 ASP A O 1
ATOM 1009 N N . SER A 1 126 ? 11.768 5.862 -2.327 1 94.23 126 SER A N 1
ATOM 1010 C CA . SER A 1 126 ? 10.84 4.736 -2.376 1 94.23 126 SER A CA 1
ATOM 1011 C C . SER A 1 126 ? 11.585 3.407 -2.435 1 94.23 126 SER A C 1
ATOM 1013 O O . SER A 1 126 ? 10.966 2.346 -2.531 1 94.23 126 SER A O 1
ATOM 1015 N N . PHE A 1 127 ? 12.901 3.411 -2.409 1 93.69 127 PHE A N 1
ATOM 1016 C CA . PHE A 1 127 ? 13.682 2.184 -2.314 1 93.69 127 PHE A CA 1
ATOM 1017 C C . PHE A 1 127 ? 14.213 1.988 -0.899 1 93.69 127 PHE A C 1
ATOM 1019 O O . PHE A 1 127 ? 15.424 1.878 -0.695 1 93.69 127 PHE A O 1
ATOM 1026 N N . SER A 1 128 ? 13.228 2.004 -0.023 1 92.84 128 SER A N 1
ATOM 1027 C CA . SER A 1 128 ? 13.489 1.822 1.401 1 92.84 128 SER A CA 1
ATOM 1028 C C . SER A 1 128 ? 12.605 0.728 1.989 1 92.84 128 SER A C 1
ATOM 1030 O O . SER A 1 128 ? 11.467 0.54 1.553 1 92.84 128 SER A O 1
ATOM 1032 N N . ASP A 1 129 ? 13.112 0.03 2.939 1 88.38 129 ASP A N 1
ATOM 1033 C CA . ASP A 1 129 ? 12.326 -0.978 3.644 1 88.38 129 ASP A CA 1
ATOM 1034 C C . ASP A 1 129 ? 11.527 -0.352 4.786 1 88.38 129 ASP A C 1
ATOM 1036 O O . ASP A 1 129 ? 10.722 -1.027 5.43 1 88.38 129 ASP A O 1
ATOM 1040 N N . LYS A 1 130 ? 11.746 0.934 4.938 1 93.46 130 LYS A N 1
ATOM 1041 C CA . LYS A 1 130 ? 11.04 1.668 5.984 1 93.46 130 LYS A CA 1
ATOM 1042 C C . LYS A 1 130 ? 9.854 2.439 5.411 1 93.46 130 LYS A C 1
ATOM 1044 O O . LYS A 1 130 ? 9.941 2.997 4.315 1 93.46 130 LYS A O 1
ATOM 1049 N N . GLY A 1 131 ? 8.809 2.462 6.243 1 96.92 131 GLY A N 1
ATOM 1050 C CA . GLY A 1 131 ? 7.672 3.282 5.856 1 96.92 131 GLY A CA 1
ATOM 1051 C C . GLY A 1 131 ? 7.969 4.769 5.892 1 96.92 131 GLY A C 1
ATOM 1052 O O . GLY A 1 131 ? 8.746 5.232 6.73 1 96.92 131 GLY A O 1
ATOM 1053 N N . MET A 1 132 ? 7.365 5.471 5.031 1 98.12 132 MET A N 1
ATOM 1054 C CA . MET A 1 132 ? 7.487 6.926 5.043 1 98.12 132 MET A CA 1
ATOM 1055 C C . MET A 1 132 ? 6.856 7.515 6.301 1 98.12 132 MET A C 1
ATOM 1057 O O . MET A 1 132 ? 5.747 7.136 6.68 1 98.12 132 MET A O 1
ATOM 1061 N N . LYS A 1 133 ? 7.579 8.375 6.929 1 97.75 133 LYS A N 1
ATOM 1062 C CA . LYS A 1 133 ? 7.019 9.148 8.034 1 97.75 133 LYS A CA 1
ATOM 1063 C C . LYS A 1 133 ? 6.123 10.271 7.52 1 97.75 133 LYS A C 1
ATOM 1065 O O . LYS A 1 133 ? 6.551 11.423 7.431 1 97.75 133 LYS A O 1
ATOM 1070 N N . ILE A 1 134 ? 4.892 10.018 7.296 1 98.72 134 ILE A N 1
ATOM 1071 C CA . ILE A 1 134 ? 3.996 11.002 6.698 1 98.72 134 ILE A CA 1
ATOM 1072 C C . ILE A 1 134 ? 3.513 11.977 7.769 1 98.72 134 ILE A C 1
ATOM 1074 O O . ILE A 1 134 ? 2.858 11.575 8.733 1 98.72 134 ILE A O 1
ATOM 1078 N N . GLU A 1 135 ? 3.716 13.212 7.539 1 98.75 135 GLU A N 1
ATOM 1079 C CA . GLU A 1 135 ? 3.388 14.199 8.563 1 98.75 135 GLU A CA 1
ATOM 1080 C C . GLU A 1 135 ? 2.335 15.184 8.063 1 98.75 135 GLU A C 1
ATOM 1082 O O . GLU A 1 135 ? 1.603 15.775 8.86 1 98.75 135 GLU A O 1
ATOM 1087 N N . TRP A 1 136 ? 2.245 15.365 6.774 1 98.87 136 TRP A N 1
ATOM 1088 C CA . TRP A 1 136 ? 1.282 16.314 6.223 1 98.87 136 TRP A CA 1
ATOM 1089 C C . TRP A 1 136 ? 0.854 15.902 4.818 1 98.87 136 TRP A C 1
ATOM 1091 O O . TRP A 1 136 ? 1.533 15.107 4.164 1 98.87 136 TRP A O 1
ATOM 1101 N N . ALA A 1 137 ? -0.234 16.409 4.438 1 98.91 137 ALA A N 1
ATOM 1102 C CA . ALA A 1 137 ? -0.773 16.209 3.095 1 98.91 137 ALA A CA 1
ATOM 1103 C C . ALA A 1 137 ? -1.675 17.37 2.688 1 98.91 137 ALA A C 1
ATOM 1105 O O . ALA A 1 137 ? -2.367 17.951 3.528 1 98.91 137 ALA A O 1
ATOM 1106 N N . THR A 1 138 ? -1.686 17.691 1.414 1 98.55 138 THR A N 1
ATOM 1107 C CA . THR A 1 138 ? -2.547 18.735 0.87 1 98.55 138 THR A CA 1
ATOM 1108 C C . THR A 1 138 ? -2.87 18.46 -0.596 1 98.55 138 THR A C 1
ATOM 1110 O O . THR A 1 138 ? -2.283 17.565 -1.209 1 98.55 138 THR A O 1
ATOM 1113 N N . VAL A 1 139 ? -3.877 19.135 -1.075 1 97.75 139 VAL A N 1
ATOM 1114 C CA . VAL A 1 139 ? -4.244 19.006 -2.481 1 97.75 139 VAL A CA 1
ATOM 1115 C C . VAL A 1 139 ? -3.593 20.125 -3.291 1 97.75 139 VAL A C 1
ATOM 1117 O O . VAL A 1 139 ? -3.761 21.305 -2.977 1 97.75 139 VAL A O 1
ATOM 1120 N N . TYR A 1 140 ? -2.794 19.794 -4.208 1 96.64 140 TYR A N 1
ATOM 1121 C CA . TYR A 1 140 ? -2.23 20.706 -5.197 1 96.64 140 TYR A CA 1
ATOM 1122 C C . TYR A 1 140 ? -2.621 20.289 -6.61 1 96.64 140 TYR A C 1
ATOM 1124 O O . TYR A 1 140 ? -2.178 19.248 -7.101 1 96.64 140 TYR A O 1
ATOM 1132 N N . LYS A 1 141 ? -3.506 21.041 -7.208 1 92.55 141 LYS A N 1
ATOM 1133 C CA . LYS A 1 141 ? -4.061 20.749 -8.526 1 92.55 141 LYS A CA 1
ATOM 1134 C C . LYS A 1 141 ? -4.817 19.424 -8.524 1 92.55 141 LYS A C 1
ATOM 1136 O O . LYS A 1 141 ? -5.789 19.259 -7.783 1 92.55 141 LYS A O 1
ATOM 1141 N N . ASP A 1 142 ? -4.304 18.442 -9.197 1 94.5 142 ASP A N 1
ATOM 1142 C CA . ASP A 1 142 ? -5.059 17.204 -9.359 1 94.5 142 ASP A CA 1
ATOM 1143 C C . ASP A 1 142 ? -4.433 16.069 -8.552 1 94.5 142 ASP A C 1
ATOM 1145 O O . ASP A 1 142 ? -4.598 14.895 -8.891 1 94.5 142 ASP A O 1
ATOM 1149 N N . SER A 1 143 ? -3.656 16.5 -7.513 1 97.71 143 SER A N 1
ATOM 1150 C CA . SER A 1 143 ? -2.914 15.466 -6.799 1 97.71 143 SER A CA 1
ATOM 1151 C C . SER A 1 143 ? -2.851 15.762 -5.305 1 97.71 143 SER A C 1
ATOM 1153 O O . SER A 1 143 ? -2.974 16.916 -4.89 1 97.71 143 SER A O 1
ATOM 1155 N N . MET A 1 144 ? -2.679 14.712 -4.572 1 98.4 144 MET A N 1
ATOM 1156 C CA . MET A 1 144 ? -2.251 14.868 -3.185 1 98.4 144 MET A CA 1
ATOM 1157 C C . MET A 1 144 ? -0.734 14.991 -3.094 1 98.4 144 MET A C 1
ATOM 1159 O O . MET A 1 144 ? -0.005 14.216 -3.715 1 98.4 144 MET A O 1
ATOM 1163 N N . TYR A 1 145 ? -0.315 15.977 -2.443 1 98.84 145 TYR A N 1
ATOM 1164 C CA . TYR A 1 145 ? 1.085 16.079 -2.048 1 98.84 145 TYR A CA 1
ATOM 1165 C C . TYR A 1 145 ? 1.271 15.677 -0.589 1 98.84 145 TYR A C 1
ATOM 1167 O O . TYR A 1 145 ? 0.586 16.195 0.296 1 98.84 145 TYR A O 1
ATOM 1175 N N . VAL A 1 146 ? 2.119 14.718 -0.363 1 98.89 146 VAL A N 1
ATOM 1176 C CA . VAL A 1 146 ? 2.321 14.104 0.945 1 98.89 146 VAL A CA 1
ATOM 1177 C C . VAL A 1 146 ? 3.787 14.232 1.355 1 98.89 146 VAL A C 1
ATOM 1179 O O . VAL A 1 146 ? 4.684 13.847 0.602 1 98.89 146 VAL A O 1
ATOM 1182 N N . GLY A 1 147 ? 3.985 14.734 2.541 1 98.85 147 GLY A N 1
ATOM 1183 C CA . GLY A 1 147 ? 5.365 14.969 2.935 1 98.85 147 GLY A CA 1
ATOM 1184 C C . GLY A 1 147 ? 5.692 14.433 4.316 1 98.85 147 GLY A C 1
ATOM 1185 O O . GLY A 1 147 ? 4.792 14.063 5.073 1 98.85 147 GLY A O 1
ATOM 1186 N N . SER A 1 148 ? 6.954 14.319 4.547 1 98.52 148 SER A N 1
ATOM 1187 C CA . SER A 1 148 ? 7.508 13.968 5.851 1 98.52 148 SER A CA 1
ATOM 1188 C C . SER A 1 148 ? 7.89 15.214 6.643 1 98.52 148 SER A C 1
ATOM 1190 O O . SER A 1 148 ? 7.271 16.269 6.487 1 98.52 148 SER A O 1
ATOM 1192 N N . ILE A 1 149 ? 8.909 15.157 7.49 1 98.36 149 ILE A N 1
ATOM 1193 C CA . ILE A 1 149 ? 9.189 16.223 8.445 1 98.36 149 ILE A CA 1
ATOM 1194 C C . ILE A 1 149 ? 9.964 17.343 7.756 1 98.36 149 ILE A C 1
ATOM 1196 O O . ILE A 1 149 ? 10.116 18.434 8.312 1 98.36 149 ILE A O 1
ATOM 1200 N N . GLY A 1 150 ? 10.5 17.143 6.544 1 98.28 150 GLY A N 1
ATOM 1201 C CA . GLY A 1 150 ? 11.075 18.203 5.732 1 98.28 150 GLY A CA 1
ATOM 1202 C C . GLY A 1 150 ? 12.444 18.648 6.212 1 98.28 150 GLY A C 1
ATOM 1203 O O . GLY A 1 150 ? 12.87 19.771 5.935 1 98.28 150 GLY A O 1
ATOM 1204 N N . LYS A 1 151 ? 13.055 17.84 6.971 1 97.39 151 LYS A N 1
ATOM 1205 C CA . LYS A 1 151 ? 14.448 18.032 7.364 1 97.39 151 LYS A CA 1
ATOM 1206 C C . LYS A 1 151 ? 15.23 16.724 7.272 1 97.39 151 LYS A C 1
ATOM 1208 O O . LYS A 1 151 ? 14.638 15.645 7.198 1 97.39 151 LYS A O 1
ATOM 1213 N N . GLU A 1 152 ? 16.571 16.829 7.283 1 97.21 152 GLU A N 1
ATOM 1214 C CA . GLU A 1 152 ? 17.4 15.628 7.276 1 97.21 152 GLU A CA 1
ATOM 1215 C C . GLU A 1 152 ? 17.11 14.75 8.49 1 97.21 152 GLU A C 1
ATOM 1217 O O . GLU A 1 152 ? 16.848 15.258 9.582 1 97.21 152 GLU A O 1
ATOM 1222 N N . PHE A 1 153 ? 17.211 13.559 8.23 1 97.03 153 PHE A N 1
ATOM 1223 C CA . PHE A 1 153 ? 17.126 12.636 9.355 1 97.03 153 PHE A CA 1
ATOM 1224 C C . PHE A 1 153 ? 18.429 12.624 10.145 1 97.03 153 PHE A C 1
ATOM 1226 O O . PHE A 1 153 ? 19.512 12.517 9.566 1 97.03 153 PHE A O 1
ATOM 1233 N N . THR A 1 154 ? 18.366 12.761 11.439 1 97.47 154 THR A N 1
ATOM 1234 C CA . THR A 1 154 ? 19.538 12.864 12.301 1 97.47 154 THR A CA 1
ATOM 1235 C C . THR A 1 154 ? 19.397 11.952 13.517 1 97.47 154 THR A C 1
ATOM 1237 O O . THR A 1 154 ? 18.306 11.454 13.802 1 97.47 154 THR A O 1
ATOM 1240 N N . THR A 1 155 ? 20.471 11.738 14.159 1 97.36 155 THR A N 1
ATOM 1241 C CA . THR A 1 155 ? 20.427 11.098 15.469 1 97.36 155 THR A CA 1
ATOM 1242 C C . THR A 1 155 ? 19.756 12.008 16.493 1 97.36 155 THR A C 1
ATOM 1244 O O . THR A 1 155 ? 19.506 13.183 16.218 1 97.36 155 THR A O 1
ATOM 1247 N N . PRO A 1 156 ? 19.542 11.512 17.653 1 95.83 156 PRO A N 1
ATOM 1248 C CA . PRO A 1 156 ? 18.929 12.342 18.693 1 95.83 156 PRO A CA 1
ATOM 1249 C C . PRO A 1 156 ? 19.791 13.543 19.074 1 95.83 156 PRO A C 1
ATOM 1251 O O . PRO A 1 156 ? 19.301 14.486 19.701 1 95.83 156 PRO A O 1
ATOM 1254 N N . THR A 1 157 ? 21.077 13.463 18.67 1 95.45 157 THR A N 1
ATOM 1255 C CA . THR A 1 157 ? 21.972 14.569 18.993 1 95.45 157 THR A CA 1
ATOM 1256 C C . THR A 1 157 ? 22.227 15.435 17.763 1 95.45 157 THR A C 1
ATOM 1258 O O . THR A 1 157 ? 23.06 16.344 17.798 1 95.45 157 THR A O 1
ATOM 1261 N N . GLY A 1 158 ? 21.628 15.037 16.682 1 95.53 158 GLY A N 1
ATOM 1262 C CA . GLY A 1 158 ? 21.627 15.95 15.551 1 95.53 158 GLY A CA 1
ATOM 1263 C C . GLY A 1 158 ? 22.631 15.571 14.478 1 95.53 158 GLY A C 1
ATOM 1264 O O . GLY A 1 158 ? 22.874 16.343 13.548 1 95.53 158 GLY A O 1
ATOM 1265 N N . GLU A 1 159 ? 23.258 14.424 14.555 1 96.7 159 GLU A N 1
ATOM 1266 C CA . GLU A 1 159 ? 24.181 13.975 13.516 1 96.7 159 GLU A CA 1
ATOM 1267 C C . GLU A 1 159 ? 23.429 13.512 12.272 1 96.7 159 GLU A C 1
ATOM 1269 O O . GLU A 1 159 ? 22.478 12.733 12.369 1 96.7 159 GLU A O 1
ATOM 1274 N N . TYR A 1 160 ? 23.915 13.929 11.112 1 96.87 160 TYR A N 1
ATOM 1275 C CA . TYR A 1 160 ? 23.291 13.65 9.823 1 96.87 160 TYR A CA 1
ATOM 1276 C C . TYR A 1 160 ? 23.292 12.154 9.531 1 96.87 160 TYR A C 1
ATOM 1278 O O . TYR A 1 160 ? 24.316 11.485 9.688 1 96.87 160 TYR A O 1
ATOM 1286 N N . LEU A 1 161 ? 22.128 11.64 9.038 1 97.3 161 LEU A N 1
ATOM 1287 C CA . LEU A 1 161 ? 22.05 10.248 8.61 1 97.3 161 LEU A CA 1
ATOM 1288 C C . LEU A 1 161 ? 21.676 10.153 7.134 1 97.3 161 LEU A C 1
ATOM 1290 O O . LEU A 1 161 ? 22.395 9.535 6.346 1 97.3 161 LEU A O 1
ATOM 1294 N N . ASN A 1 162 ? 20.551 10.78 6.716 1 97.15 162 ASN A N 1
ATOM 1295 C CA . ASN A 1 162 ? 20.153 10.766 5.312 1 97.15 162 ASN A CA 1
ATOM 1296 C C . ASN A 1 162 ? 19.154 11.877 5.003 1 97.15 162 ASN A C 1
ATOM 1298 O O . ASN A 1 162 ? 18.708 12.586 5.906 1 97.15 162 ASN A O 1
ATOM 1302 N N . ASP A 1 163 ? 18.749 12.028 3.731 1 97.94 163 ASP A N 1
ATOM 1303 C CA . ASP A 1 163 ? 17.868 13.089 3.251 1 97.94 163 ASP A CA 1
ATOM 1304 C C . ASP A 1 163 ? 16.461 12.557 2.99 1 97.94 163 ASP A C 1
ATOM 1306 O O . ASP A 1 163 ? 15.643 13.233 2.362 1 97.94 163 ASP A O 1
ATOM 1310 N N . ASN A 1 164 ? 16.098 11.385 3.481 1 98.12 164 ASN A N 1
ATOM 1311 C CA . ASN A 1 164 ? 14.859 10.722 3.09 1 98.12 164 ASN A CA 1
ATOM 1312 C C . ASN A 1 164 ? 13.638 11.572 3.428 1 98.12 164 ASN A C 1
ATOM 1314 O O . ASN A 1 164 ? 12.702 11.667 2.631 1 98.12 164 ASN A O 1
ATOM 1318 N N . PRO A 1 165 ? 13.656 12.29 4.579 1 98.31 165 PRO A N 1
ATOM 1319 C CA . PRO A 1 165 ? 12.455 13.048 4.94 1 98.31 165 PRO A CA 1
ATOM 1320 C C . PRO A 1 165 ? 12.253 14.285 4.068 1 98.31 165 PRO A C 1
ATOM 1322 O O . PRO A 1 165 ? 11.278 15.018 4.247 1 98.31 165 PRO A O 1
ATOM 1325 N N . LEU A 1 166 ? 13.196 14.556 3.117 1 98.74 166 LEU A N 1
ATOM 1326 C CA . LEU A 1 166 ? 13.114 15.73 2.256 1 98.74 166 LEU A CA 1
ATOM 1327 C C . LEU A 1 166 ? 12.35 15.413 0.975 1 98.74 166 LEU A C 1
ATOM 1329 O O . LEU A 1 166 ? 12.065 16.311 0.179 1 98.74 166 LEU A O 1
ATOM 1333 N N . TYR A 1 167 ? 11.981 14.185 0.817 1 98.71 167 TYR A N 1
ATOM 1334 C CA . TYR A 1 167 ? 11.188 13.79 -0.341 1 98.71 167 TYR A CA 1
ATOM 1335 C C . TYR A 1 167 ? 9.699 13.971 -0.07 1 98.71 167 TYR A C 1
ATOM 1337 O O . TYR A 1 167 ? 9.238 13.771 1.057 1 98.71 167 TYR A O 1
ATOM 1345 N N . VAL A 1 168 ? 8.998 14.358 -1.116 1 98.84 168 VAL A N 1
ATOM 1346 C CA . VAL A 1 168 ? 7.545 14.492 -1.118 1 98.84 168 VAL A CA 1
ATOM 1347 C C . VAL A 1 168 ? 6.941 13.561 -2.167 1 98.84 168 VAL A C 1
ATOM 1349 O O . VAL A 1 168 ? 7.515 13.372 -3.242 1 98.84 168 VAL A O 1
ATOM 1352 N N . LYS A 1 169 ? 5.838 12.963 -1.834 1 98.8 169 LYS A N 1
ATOM 1353 C CA . LYS A 1 169 ? 5.126 12.099 -2.771 1 98.8 169 LYS A CA 1
ATOM 1354 C C . LYS A 1 169 ? 3.953 12.834 -3.414 1 98.8 169 LYS A C 1
ATOM 1356 O O . LYS A 1 169 ? 3.219 13.555 -2.736 1 98.8 169 LYS A O 1
ATOM 1361 N N . GLN A 1 170 ? 3.894 12.757 -4.694 1 98.66 170 GLN A N 1
ATOM 1362 C CA . GLN A 1 170 ? 2.727 13.204 -5.447 1 98.66 170 GLN A CA 1
ATOM 1363 C C . GLN A 1 170 ? 1.851 12.024 -5.857 1 98.66 170 GLN A C 1
ATOM 1365 O O . GLN A 1 170 ? 2.319 11.099 -6.525 1 98.66 170 GLN A O 1
ATOM 1370 N N . ILE A 1 171 ? 0.619 12.022 -5.469 1 97.82 171 ILE A N 1
ATOM 1371 C CA . ILE A 1 171 ? -0.321 10.95 -5.777 1 97.82 171 ILE A CA 1
ATOM 1372 C C . ILE A 1 171 ? -1.477 11.502 -6.608 1 97.82 171 ILE A C 1
ATOM 1374 O O . ILE A 1 171 ? -2.275 12.304 -6.118 1 97.82 171 ILE A O 1
ATOM 1378 N N . ASN A 1 172 ? -1.662 11.088 -7.762 1 96.26 172 ASN A N 1
ATOM 1379 C CA . ASN A 1 172 ? -2.714 11.64 -8.61 1 96.26 172 ASN A CA 1
ATOM 1380 C C . ASN A 1 172 ? -4.037 10.907 -8.41 1 96.26 172 ASN A C 1
ATOM 1382 O O . ASN A 1 172 ? -4.145 10.036 -7.545 1 96.26 172 ASN A O 1
ATOM 1386 N N . VAL A 1 173 ? -5.057 11.222 -9.176 1 93.66 173 VAL A N 1
ATOM 1387 C CA . VAL A 1 173 ? -6.427 10.761 -8.979 1 93.66 173 VAL A CA 1
ATOM 1388 C C . VAL A 1 173 ? -6.511 9.259 -9.243 1 93.66 173 VAL A C 1
ATOM 1390 O O . VAL A 1 173 ? -7.418 8.586 -8.749 1 93.66 173 VAL A O 1
ATOM 1393 N N . ASP A 1 174 ? -5.52 8.735 -9.959 1 90.69 174 ASP A N 1
ATOM 1394 C CA . ASP A 1 174 ? -5.538 7.316 -10.301 1 90.69 174 ASP A CA 1
ATOM 1395 C C . ASP A 1 174 ? -4.697 6.504 -9.318 1 90.69 174 ASP A C 1
ATOM 1397 O O . ASP A 1 174 ? -4.63 5.277 -9.417 1 90.69 174 ASP A O 1
ATOM 1401 N N . GLY A 1 175 ? -4.018 7.236 -8.477 1 90.59 175 GLY A N 1
ATOM 1402 C CA . GLY A 1 175 ? -3.235 6.538 -7.47 1 90.59 175 GLY A CA 1
ATOM 1403 C C . GLY A 1 175 ? -1.769 6.408 -7.837 1 90.59 175 GLY A C 1
ATOM 1404 O O . GLY A 1 175 ? -0.992 5.792 -7.104 1 90.59 175 GLY A O 1
ATOM 1405 N N . LYS A 1 176 ? -1.392 6.964 -8.965 1 93.81 176 LYS A N 1
ATOM 1406 C CA . LYS A 1 176 ? 0.018 6.935 -9.343 1 93.81 176 LYS A CA 1
ATOM 1407 C C . LYS A 1 176 ? 0.866 7.748 -8.368 1 93.81 176 LYS A C 1
ATOM 1409 O O . LYS A 1 176 ? 0.547 8.901 -8.074 1 93.81 176 LYS A O 1
ATOM 1414 N N . VAL A 1 177 ? 1.936 7.182 -7.932 1 96.54 177 VAL A N 1
ATOM 1415 C CA . VAL A 1 177 ? 2.819 7.839 -6.974 1 96.54 177 VAL A CA 1
ATOM 1416 C C . VAL A 1 177 ? 4.086 8.314 -7.682 1 96.54 177 VAL A C 1
ATOM 1418 O O . VAL A 1 177 ? 4.757 7.531 -8.358 1 96.54 177 VAL A O 1
ATOM 1421 N N . SER A 1 178 ? 4.378 9.556 -7.571 1 97.24 178 SER A N 1
ATOM 1422 C CA . SER A 1 178 ? 5.632 10.144 -8.03 1 97.24 178 SER A CA 1
ATOM 1423 C C . SER A 1 178 ? 6.453 10.678 -6.861 1 97.24 178 SER A C 1
ATOM 1425 O O . SER A 1 178 ? 5.895 11.125 -5.857 1 97.24 178 SER A O 1
ATOM 1427 N N . VAL A 1 179 ? 7.727 10.595 -7.021 1 97.99 179 VAL A N 1
ATOM 1428 C CA . VAL A 1 179 ? 8.647 11.005 -5.966 1 97.99 179 VAL A CA 1
ATOM 1429 C C . VAL A 1 179 ? 9.309 12.329 -6.341 1 97.99 179 VAL A C 1
ATOM 1431 O O . VAL A 1 179 ? 9.89 12.455 -7.422 1 97.99 179 VAL A O 1
ATOM 1434 N N . LEU A 1 180 ? 9.221 13.283 -5.429 1 98.62 180 LEU A N 1
ATOM 1435 C CA . LEU A 1 180 ? 9.791 14.606 -5.664 1 98.62 180 LEU A CA 1
ATOM 1436 C C . LEU A 1 180 ? 10.833 14.945 -4.604 1 98.62 180 LEU A C 1
ATOM 1438 O O . LEU A 1 180 ? 10.577 14.8 -3.406 1 98.62 180 LEU A O 1
ATOM 1442 N N . ASN A 1 181 ? 11.965 15.39 -5.007 1 98.5 181 ASN A N 1
ATOM 1443 C CA . ASN A 1 181 ? 12.975 15.89 -4.08 1 98.5 181 ASN A CA 1
ATOM 1444 C C . ASN A 1 181 ? 12.74 17.358 -3.734 1 98.5 181 ASN A C 1
ATOM 1446 O O . ASN A 1 181 ? 12.938 18.237 -4.575 1 98.5 181 ASN A O 1
ATOM 1450 N N . TRP A 1 182 ? 12.374 17.688 -2.479 1 98.77 182 TRP A N 1
ATOM 1451 C CA . TRP A 1 182 ? 12.025 19.042 -2.063 1 98.77 182 TRP A CA 1
ATOM 1452 C C . TRP A 1 182 ? 13.131 19.65 -1.207 1 98.77 182 TRP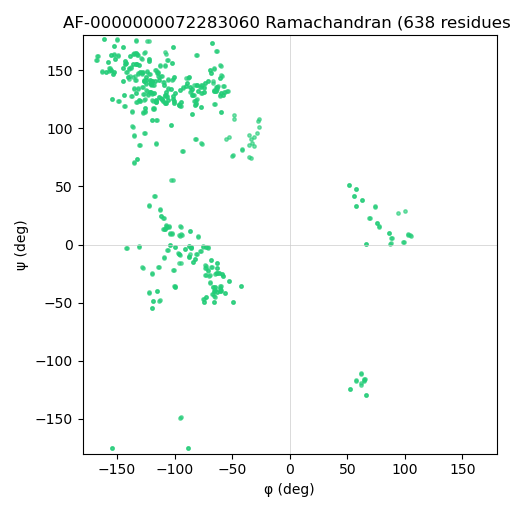 A C 1
ATOM 1454 O O . TRP A 1 182 ? 12.922 20.668 -0.542 1 98.77 182 TRP A O 1
ATOM 1464 N N . LYS A 1 183 ? 14.282 19.097 -1.196 1 98.34 183 LYS A N 1
ATOM 1465 C CA . LYS A 1 183 ? 15.389 19.57 -0.37 1 98.34 183 LYS A CA 1
ATOM 1466 C C . LYS A 1 183 ? 15.593 21.074 -0.533 1 98.34 183 LYS A C 1
ATOM 1468 O O . LYS A 1 183 ? 15.632 21.811 0.455 1 98.34 183 LYS A O 1
ATOM 1473 N N . ASN A 1 184 ? 15.662 21.548 -1.749 1 98.45 184 ASN A N 1
ATOM 1474 C CA . ASN A 1 184 ? 15.909 22.965 -1.991 1 98.45 184 ASN A CA 1
ATOM 1475 C C . ASN A 1 184 ? 14.743 23.827 -1.517 1 98.45 184 ASN A C 1
ATOM 1477 O O . ASN A 1 184 ? 14.946 24.943 -1.035 1 98.45 184 ASN A O 1
ATOM 1481 N N . LYS A 1 185 ? 13.553 23.348 -1.665 1 98.7 185 LYS A N 1
ATOM 1482 C CA . LYS A 1 185 ? 12.376 24.089 -1.222 1 98.7 185 LYS A CA 1
ATOM 1483 C C . LYS A 1 185 ? 12.358 24.238 0.296 1 98.7 185 LYS A C 1
ATOM 1485 O O . LYS A 1 185 ? 12.138 25.335 0.815 1 98.7 185 LYS A O 1
ATOM 1490 N N . PHE A 1 186 ? 12.651 23.164 1.003 1 98.69 186 PHE A N 1
ATOM 1491 C CA . PHE A 1 186 ? 12.663 23.213 2.461 1 98.69 186 PHE A CA 1
ATOM 1492 C C . PHE A 1 186 ? 13.778 24.122 2.963 1 98.69 186 PHE A C 1
ATOM 1494 O O . PHE A 1 186 ? 13.591 24.869 3.926 1 98.69 186 PHE A O 1
ATOM 1501 N N . ASN A 1 187 ? 14.9 24.04 2.318 1 98.13 187 ASN A N 1
ATOM 1502 C CA . ASN A 1 187 ? 15.993 24.93 2.694 1 98.13 187 ASN A CA 1
ATOM 1503 C C . ASN A 1 187 ? 15.63 26.394 2.461 1 98.13 187 ASN A C 1
ATOM 1505 O O . ASN A 1 187 ? 15.977 27.26 3.265 1 98.13 187 ASN A O 1
ATOM 1509 N N . ALA A 1 188 ? 14.968 26.655 1.346 1 98.62 188 ALA A N 1
ATOM 1510 C CA . ALA A 1 188 ? 14.553 28.024 1.051 1 98.62 188 ALA A CA 1
ATOM 1511 C C . ALA A 1 188 ? 13.616 28.558 2.13 1 98.62 188 ALA A C 1
ATOM 1513 O O . ALA A 1 188 ? 13.708 29.725 2.519 1 98.62 188 ALA A O 1
ATOM 1514 N N . ILE A 1 189 ? 12.726 27.74 2.602 1 98.7 189 ILE A N 1
ATOM 1515 C CA . ILE A 1 189 ? 11.778 28.136 3.637 1 98.7 189 ILE A CA 1
ATOM 1516 C C . ILE A 1 189 ? 12.526 28.432 4.935 1 98.7 189 ILE A C 1
ATOM 1518 O O . ILE A 1 189 ? 12.275 29.45 5.585 1 98.7 189 ILE A O 1
ATOM 1522 N N . LYS A 1 190 ? 13.379 27.529 5.327 1 98.29 190 LYS A N 1
ATOM 1523 C CA . LYS A 1 190 ? 14.207 27.697 6.517 1 98.29 190 LYS A CA 1
ATOM 1524 C C . LYS A 1 190 ? 15.039 28.973 6.432 1 98.29 190 LYS A C 1
ATOM 1526 O O . LYS A 1 190 ? 15.1 29.746 7.391 1 98.29 190 LYS A O 1
ATOM 1531 N N . ASN A 1 191 ? 15.592 29.238 5.279 1 98.09 191 ASN A N 1
ATOM 1532 C CA . ASN A 1 191 ? 16.434 30.411 5.065 1 98.09 191 ASN A CA 1
ATOM 1533 C C . ASN A 1 191 ? 15.62 31.701 5.116 1 98.09 191 ASN A C 1
ATOM 1535 O O . ASN A 1 191 ? 16.133 32.747 5.517 1 98.09 191 ASN A O 1
ATOM 1539 N N . ALA A 1 192 ? 14.395 31.642 4.689 1 98.48 192 ALA A N 1
ATOM 1540 C CA . ALA A 1 192 ? 13.524 32.813 4.653 1 98.48 192 ALA A CA 1
ATOM 1541 C C . ALA A 1 192 ? 13.354 33.414 6.045 1 98.48 192 ALA A C 1
ATOM 1543 O O . ALA A 1 192 ? 13.062 34.604 6.183 1 98.48 192 ALA A O 1
ATOM 1544 N N . VAL A 1 193 ? 13.529 32.604 7.077 1 98.23 193 VAL A N 1
ATOM 1545 C CA . VAL A 1 193 ? 13.386 33.109 8.439 1 98.23 193 VAL A CA 1
ATOM 1546 C C . VAL A 1 193 ? 14.753 33.159 9.118 1 98.23 193 VAL A C 1
ATOM 1548 O O . VAL A 1 193 ? 14.846 33.098 10.346 1 98.23 193 VAL A O 1
ATOM 1551 N N . ARG A 1 194 ? 15.833 33.031 8.357 1 97.73 194 ARG A N 1
ATOM 1552 C CA . ARG A 1 194 ? 17.216 33.26 8.762 1 97.73 194 ARG A CA 1
ATOM 1553 C C . ARG A 1 194 ? 17.723 32.126 9.646 1 97.73 194 ARG A C 1
ATOM 1555 O O . ARG A 1 194 ? 18.442 32.364 10.619 1 97.73 194 ARG A O 1
ATOM 1562 N N . ILE A 1 195 ? 17.312 30.987 9.458 1 98.23 195 ILE A N 1
ATOM 1563 C CA . ILE A 1 195 ? 17.899 29.798 10.067 1 98.23 195 ILE A CA 1
ATOM 1564 C C . ILE A 1 195 ? 18.885 29.154 9.095 1 98.23 195 ILE A C 1
ATOM 1566 O O . ILE A 1 195 ? 18.502 28.734 8 1 98.23 195 ILE A O 1
ATOM 1570 N N . TYR A 1 196 ? 20.124 29.046 9.501 1 96.12 196 TYR A N 1
ATOM 1571 C CA . TYR A 1 196 ? 21.209 28.592 8.638 1 96.12 196 TYR A CA 1
ATOM 1572 C C . TYR A 1 196 ? 22.064 27.545 9.341 1 96.12 196 TYR A C 1
ATOM 1574 O O . TYR A 1 196 ? 21.838 27.236 10.513 1 96.12 196 TYR A O 1
ATOM 1582 N N . GLY A 1 197 ? 23.015 26.998 8.624 1 92.66 197 GLY A N 1
ATOM 1583 C CA . GLY A 1 197 ? 23.988 26.092 9.214 1 92.66 197 GLY A CA 1
ATOM 1584 C C . GLY A 1 197 ? 23.363 24.835 9.787 1 92.66 197 GLY A C 1
ATOM 1585 O O . GLY A 1 197 ? 22.622 24.133 9.096 1 92.66 197 GLY A O 1
ATOM 1586 N N . GLU A 1 198 ? 23.587 24.7 11.13 1 94.09 198 GLU A N 1
ATOM 1587 C CA . GLU A 1 198 ? 23.136 23.475 11.782 1 94.09 198 GLU A CA 1
ATOM 1588 C C . GLU A 1 198 ? 21.688 23.599 12.249 1 94.09 198 GLU A C 1
ATOM 1590 O O . GLU A 1 198 ? 21.138 22.666 12.838 1 94.09 198 GLU A O 1
ATOM 1595 N N . GLY A 1 199 ? 21.121 24.742 12.019 1 97.5 199 GLY A N 1
ATOM 1596 C CA . GLY A 1 199 ? 19.729 24.922 12.4 1 97.5 199 GLY A CA 1
ATOM 1597 C C . GLY A 1 199 ? 18.781 24.01 11.644 1 97.5 199 GLY A C 1
ATOM 1598 O O . GLY A 1 199 ? 19.172 23.376 10.663 1 97.5 199 GLY A O 1
ATOM 1599 N N . TYR A 1 200 ? 17.567 23.935 12.131 1 98.18 200 TYR A N 1
ATOM 1600 C CA . TYR A 1 200 ? 16.626 23.016 11.5 1 98.18 200 TYR A CA 1
ATOM 1601 C C . TYR A 1 200 ? 15.197 23.536 11.615 1 98.18 200 TYR A C 1
ATOM 1603 O O . TYR A 1 200 ? 14.927 24.462 12.383 1 98.18 200 TYR A O 1
ATOM 1611 N N . MET A 1 201 ? 14.383 23.007 10.829 1 98.44 201 MET A N 1
ATOM 1612 C CA . MET A 1 201 ? 12.948 23.28 10.814 1 98.44 201 MET A CA 1
ATOM 1613 C C . MET A 1 201 ? 12.158 22.02 10.473 1 98.44 201 MET A C 1
ATOM 1615 O O . MET A 1 201 ? 12.471 21.33 9.501 1 98.44 201 MET A O 1
ATOM 1619 N N . ILE A 1 202 ? 11.14 21.679 11.292 1 98.56 202 ILE A N 1
ATOM 1620 C CA . ILE A 1 202 ? 10.321 20.486 11.114 1 98.56 202 ILE A CA 1
ATOM 1621 C C . ILE A 1 202 ? 8.927 20.883 10.632 1 98.56 202 ILE A C 1
ATOM 1623 O O . ILE A 1 202 ? 8.286 21.757 11.22 1 98.56 202 ILE A O 1
ATOM 1627 N N . HIS A 1 203 ? 8.51 20.282 9.605 1 98.72 203 HIS A N 1
ATOM 1628 C CA . HIS A 1 203 ? 7.224 20.616 9.004 1 98.72 203 HIS A CA 1
ATOM 1629 C C . HIS A 1 203 ? 6.2 19.512 9.244 1 98.72 203 HIS A C 1
ATOM 1631 O O . HIS A 1 203 ? 6.401 18.371 8.825 1 98.72 203 HIS A O 1
ATOM 1637 N N . GLU A 1 204 ? 5.091 19.781 9.858 1 98.51 204 GLU A N 1
ATOM 1638 C CA . GLU A 1 204 ? 3.999 18.832 10.054 1 98.51 204 GLU A CA 1
ATOM 1639 C C . GLU A 1 204 ? 2.661 19.437 9.64 1 98.51 204 GLU A C 1
ATOM 1641 O O . GLU A 1 204 ? 1.634 18.755 9.654 1 98.51 204 GLU A O 1
ATOM 1646 N N . ALA A 1 205 ? 2.665 20.685 9.218 1 98.81 205 ALA A N 1
ATOM 1647 C CA . ALA A 1 205 ? 1.466 21.424 8.831 1 98.81 205 ALA A CA 1
ATOM 1648 C C . ALA A 1 205 ? 1.701 22.218 7.55 1 98.81 205 ALA A C 1
ATOM 1650 O O . ALA A 1 205 ? 2.299 23.297 7.581 1 98.81 205 ALA A O 1
ATOM 1651 N N . VAL A 1 206 ? 1.23 21.713 6.481 1 98.81 206 VAL A N 1
ATOM 1652 C CA . VAL A 1 206 ? 1.405 22.311 5.162 1 98.81 206 VAL A CA 1
ATOM 1653 C C . VAL A 1 206 ? 0.078 22.295 4.407 1 98.81 206 VAL A C 1
ATOM 1655 O O . VAL A 1 206 ? -0.649 21.299 4.436 1 98.81 206 VAL A O 1
ATOM 1658 N N . ALA A 1 207 ? -0.253 23.378 3.809 1 98.05 207 ALA A N 1
ATOM 1659 C CA . ALA A 1 207 ? -1.489 23.477 3.037 1 98.05 207 ALA A CA 1
ATOM 1660 C C . ALA A 1 207 ? -1.284 24.312 1.777 1 98.05 207 ALA A C 1
ATOM 1662 O O . ALA A 1 207 ? -0.334 25.094 1.69 1 98.05 207 ALA A O 1
ATOM 1663 N N . TYR A 1 208 ? -2.119 24.081 0.811 1 96.74 208 TYR A N 1
ATOM 1664 C CA . TYR A 1 208 ? -2.112 24.852 -0.427 1 96.74 208 TYR A CA 1
ATOM 1665 C C . TYR A 1 208 ? -3.462 25.52 -0.661 1 96.74 208 TYR A C 1
ATOM 1667 O O . TYR A 1 208 ? -4.508 24.876 -0.547 1 96.74 208 TYR A O 1
ATOM 1675 N N . SER A 1 209 ? -3.437 26.784 -0.96 1 93.81 209 SER A N 1
ATOM 1676 C CA . SER A 1 209 ? -4.632 27.552 -1.294 1 93.81 209 SER A CA 1
ATOM 1677 C C . SER A 1 209 ? -4.827 27.642 -2.804 1 93.81 209 SER A C 1
ATOM 1679 O O . SER A 1 209 ? -4.011 28.244 -3.506 1 93.81 209 SER A O 1
ATOM 1681 N N . VAL A 1 210 ? -5.901 27.151 -3.22 1 87.54 210 VAL A N 1
ATOM 1682 C CA . VAL A 1 210 ? -6.167 27.127 -4.654 1 87.54 210 VAL A CA 1
ATOM 1683 C C . VAL A 1 210 ? -6.479 28.538 -5.146 1 87.54 210 VAL A C 1
ATOM 1685 O O . VAL A 1 210 ? -5.974 28.967 -6.186 1 87.54 210 VAL A O 1
ATOM 1688 N N . SER A 1 211 ? -7.264 29.233 -4.472 1 86 211 SER A N 1
ATOM 1689 C CA . SER A 1 211 ? -7.702 30.557 -4.901 1 86 211 SER A CA 1
ATOM 1690 C C . SER A 1 211 ? -6.537 31.54 -4.941 1 86 211 SER A C 1
ATOM 1692 O O . SER A 1 211 ? -6.465 32.39 -5.83 1 86 211 SER A O 1
ATOM 1694 N N . ASP A 1 212 ? -5.64 31.385 -3.972 1 88.68 212 ASP A N 1
ATOM 1695 C CA . ASP A 1 212 ? -4.531 32.331 -3.883 1 88.68 212 ASP A CA 1
ATOM 1696 C C . ASP A 1 212 ? -3.286 31.784 -4.578 1 88.68 212 ASP A C 1
ATOM 1698 O O . ASP A 1 212 ? -2.3 32.503 -4.752 1 88.68 212 ASP A O 1
ATOM 1702 N N . ASN A 1 213 ? -3.377 30.554 -4.96 1 92.08 213 ASN A N 1
ATOM 1703 C CA . ASN A 1 213 ? -2.213 29.887 -5.532 1 92.08 213 ASN A CA 1
ATOM 1704 C C . ASN A 1 213 ? -0.986 30.034 -4.637 1 92.08 213 ASN A C 1
ATOM 1706 O O . ASN A 1 213 ? 0.068 30.484 -5.09 1 92.08 213 ASN A O 1
ATOM 1710 N N . LYS A 1 214 ? -1.182 29.693 -3.376 1 95.39 214 LYS A N 1
ATOM 1711 C CA . LYS A 1 214 ? -0.136 29.885 -2.376 1 95.39 214 LYS A CA 1
ATOM 1712 C C . LYS A 1 214 ? 0.018 28.648 -1.496 1 95.39 214 LYS A C 1
ATOM 1714 O O . LYS A 1 214 ? -0.975 28.031 -1.105 1 95.39 214 LYS A O 1
ATOM 1719 N N . TRP A 1 215 ? 1.296 28.384 -1.202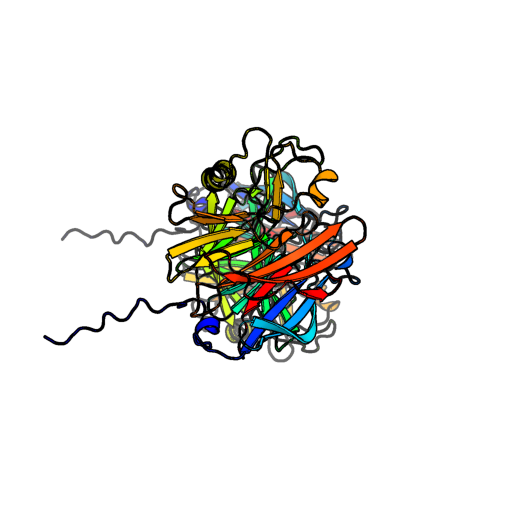 1 97.91 215 TRP A N 1
ATOM 1720 C CA . TRP A 1 215 ? 1.632 27.393 -0.185 1 97.91 215 TRP A CA 1
ATOM 1721 C C . TRP A 1 215 ? 1.722 28.037 1.194 1 97.91 215 TRP A C 1
ATOM 1723 O O . TRP A 1 215 ? 2.241 29.147 1.335 1 97.91 215 TRP A O 1
ATOM 1733 N N . TYR A 1 216 ? 1.211 27.349 2.185 1 98.44 216 TYR A N 1
ATOM 1734 C CA . TYR A 1 216 ? 1.349 27.759 3.578 1 98.44 216 TYR A CA 1
ATOM 1735 C C . TYR A 1 216 ? 2.085 26.699 4.389 1 98.44 216 TYR A C 1
ATOM 1737 O O . TYR A 1 216 ? 1.754 25.513 4.316 1 98.44 216 TYR A O 1
ATOM 1745 N N . PHE A 1 217 ? 3.076 27.099 5.109 1 98.81 217 PHE A N 1
ATOM 1746 C CA . PHE A 1 217 ? 3.834 26.266 6.035 1 98.81 217 PHE A CA 1
ATOM 1747 C C . PHE A 1 217 ? 3.727 26.803 7.458 1 98.81 217 PHE A C 1
ATOM 1749 O O . PHE A 1 217 ? 3.983 27.984 7.702 1 98.81 217 PHE A O 1
ATOM 1756 N N . ALA A 1 218 ? 3.296 25.999 8.321 1 98.63 218 ALA A N 1
ATOM 1757 C CA . ALA A 1 218 ? 3.386 26.274 9.753 1 98.63 218 ALA A CA 1
ATOM 1758 C C . ALA A 1 218 ? 4.287 25.259 10.451 1 98.63 218 ALA A C 1
ATOM 1760 O O . ALA A 1 218 ? 3.804 24.263 10.995 1 98.63 218 ALA A O 1
ATOM 1761 N N . PRO A 1 219 ? 5.574 25.521 10.47 1 98.72 219 PRO A N 1
ATOM 1762 C CA . PRO A 1 219 ? 6.497 24.526 11.021 1 98.72 219 PRO A CA 1
ATOM 1763 C C . PRO A 1 219 ? 6.222 24.216 12.491 1 98.72 219 PRO A C 1
ATOM 1765 O O . PRO A 1 219 ? 5.889 25.117 13.264 1 98.72 219 PRO A O 1
ATOM 1768 N N . ARG A 1 220 ? 6.383 23.025 12.85 1 98.44 220 ARG A N 1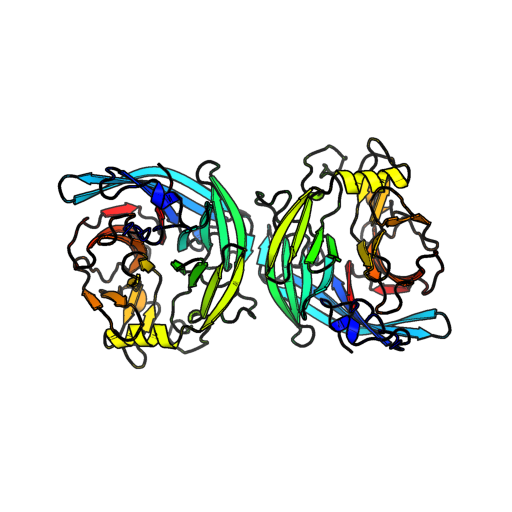
ATOM 1769 C CA . ARG A 1 220 ? 6.141 22.559 14.212 1 98.44 220 ARG A CA 1
ATOM 1770 C C . ARG A 1 220 ? 7.252 23.016 15.152 1 98.44 220 ARG A C 1
ATOM 1772 O O . ARG A 1 220 ? 6.98 23.502 16.252 1 98.44 220 ARG A O 1
ATOM 1779 N N . LYS A 1 221 ? 8.485 22.771 14.721 1 98.34 221 LYS A N 1
ATOM 1780 C CA . LYS A 1 221 ? 9.682 23.104 15.487 1 98.34 221 LYS A CA 1
ATOM 1781 C C . LYS A 1 221 ? 10.705 23.832 14.62 1 98.34 221 LYS A C 1
ATOM 1783 O O . LYS A 1 221 ? 10.814 23.563 13.422 1 98.34 221 LYS A O 1
ATOM 1788 N N . CYS A 1 222 ? 11.441 24.715 15.203 1 98.49 222 CYS A N 1
ATOM 1789 C CA . CYS A 1 222 ? 12.567 25.323 14.504 1 98.49 222 CYS A CA 1
ATOM 1790 C C . CYS A 1 222 ? 13.599 25.856 15.491 1 98.49 222 CYS A C 1
ATOM 1792 O O . CYS A 1 222 ? 13.265 26.172 16.634 1 98.49 222 CYS A O 1
ATOM 1794 N N . SER A 1 223 ? 14.815 25.879 15.056 1 98.21 223 SER A N 1
ATOM 1795 C CA . SER A 1 223 ? 15.921 26.345 15.886 1 98.21 223 SER A CA 1
ATOM 1796 C C . SER A 1 223 ? 17.118 26.755 15.034 1 98.21 223 SER A C 1
ATOM 1798 O O . SER A 1 223 ? 17.347 26.19 13.963 1 98.21 223 SER A O 1
ATOM 1800 N N . ASN A 1 224 ? 17.846 27.689 15.476 1 97.55 224 ASN A N 1
ATOM 1801 C CA . ASN A 1 224 ? 19.122 28.046 14.864 1 97.55 224 ASN A CA 1
ATOM 1802 C C . ASN A 1 224 ? 20.243 27.118 15.324 1 97.55 224 ASN A C 1
ATOM 1804 O O . ASN A 1 224 ? 21.329 27.115 14.742 1 97.55 224 ASN A O 1
ATOM 1808 N N . GLU A 1 225 ? 19.92 26.295 16.288 1 97.19 225 GLU A N 1
ATOM 1809 C CA . GLU A 1 225 ? 20.894 25.346 16.819 1 97.19 225 GLU A CA 1
ATOM 1810 C C . GLU A 1 225 ? 20.661 23.945 16.262 1 97.19 225 GLU A C 1
ATOM 1812 O O . GLU A 1 225 ? 19.589 23.655 15.725 1 97.19 225 GLU A O 1
ATOM 1817 N N . ARG A 1 226 ? 21.627 23.169 16.555 1 96.8 226 ARG A N 1
ATOM 1818 C CA . ARG A 1 226 ? 21.575 21.775 16.128 1 96.8 226 ARG A CA 1
ATOM 1819 C C . ARG A 1 226 ? 20.444 21.029 16.828 1 96.8 226 ARG A C 1
ATOM 1821 O O . ARG A 1 226 ? 20.152 21.289 17.997 1 96.8 226 ARG A O 1
ATOM 1828 N N . TYR A 1 227 ? 19.967 20.063 16.158 1 97.56 227 TYR A N 1
ATOM 1829 C CA . TYR A 1 227 ? 18.876 19.267 16.708 1 97.56 227 TYR A CA 1
ATOM 1830 C C . TYR A 1 227 ? 19.311 18.552 17.982 1 97.56 227 TYR A C 1
ATOM 1832 O O . TYR A 1 227 ? 20.423 18.023 18.056 1 97.56 227 TYR A O 1
ATOM 1840 N N . ASP A 1 228 ? 18.505 18.593 18.897 1 96.81 228 ASP A N 1
ATOM 1841 C CA . ASP A 1 228 ? 18.585 17.879 20.168 1 96.81 228 ASP A CA 1
ATOM 1842 C C . ASP A 1 228 ? 17.203 17.423 20.63 1 96.81 228 ASP A C 1
ATOM 1844 O O . ASP A 1 228 ? 16.318 18.248 20.866 1 96.81 228 ASP A O 1
ATOM 1848 N N . ASP A 1 229 ? 17.036 16.125 20.772 1 94.74 229 ASP A N 1
ATOM 1849 C CA . ASP A 1 229 ? 15.712 15.547 20.978 1 94.74 229 ASP A CA 1
ATOM 1850 C C . ASP A 1 229 ? 15.067 16.091 22.251 1 94.74 229 ASP A C 1
ATOM 1852 O O . ASP A 1 229 ? 13.849 16.271 22.309 1 94.74 229 ASP A O 1
ATOM 1856 N N . ILE A 1 230 ? 15.779 16.333 23.228 1 94 230 ILE A N 1
ATOM 1857 C CA . ILE A 1 230 ? 15.261 16.836 24.495 1 94 230 ILE A CA 1
ATOM 1858 C C . ILE A 1 230 ? 14.909 18.316 24.357 1 94 230 ILE A C 1
ATOM 1860 O O . ILE A 1 230 ? 13.815 18.738 24.74 1 94 230 ILE A O 1
ATOM 1864 N N . LYS A 1 231 ? 15.788 19.122 23.776 1 95.63 231 LYS A N 1
ATOM 1865 C CA . LYS A 1 231 ? 15.563 20.558 23.634 1 95.63 231 LYS A CA 1
ATOM 1866 C C . LYS A 1 231 ? 14.451 20.844 22.629 1 95.63 231 LYS A C 1
ATOM 1868 O O . LYS A 1 231 ? 13.759 21.858 22.732 1 95.63 231 LYS A O 1
ATOM 1873 N N . ASP A 1 232 ? 14.27 19.943 21.718 1 96.03 232 ASP A N 1
ATOM 1874 C CA . ASP A 1 232 ? 13.298 20.111 20.641 1 96.03 232 ASP A CA 1
ATOM 1875 C C . ASP A 1 232 ? 11.876 20.193 21.193 1 96.03 232 ASP A C 1
ATOM 1877 O O . ASP A 1 232 ? 10.993 20.779 20.563 1 96.03 232 ASP A O 1
ATOM 1881 N N . GLU A 1 233 ? 11.62 19.661 22.314 1 94.25 233 GLU A N 1
ATOM 1882 C CA . GLU A 1 233 ? 10.286 19.611 22.906 1 94.25 233 GLU A CA 1
ATOM 1883 C C . GLU A 1 233 ? 9.742 21.014 23.159 1 94.25 233 GLU A C 1
ATOM 1885 O O . GLU A 1 233 ? 8.527 21.218 23.192 1 94.25 233 GLU A O 1
ATOM 1890 N N . VAL A 1 234 ? 10.678 21.975 23.308 1 96.15 234 VAL A N 1
ATOM 1891 C CA . VAL A 1 234 ? 10.234 23.324 23.643 1 96.15 234 VAL A CA 1
ATOM 1892 C C . VAL A 1 234 ? 10.721 24.307 22.58 1 96.15 234 VAL A C 1
ATOM 1894 O O . VAL A 1 234 ? 11.138 25.422 22.901 1 96.15 234 VAL A O 1
ATOM 1897 N N . ARG A 1 235 ? 10.793 23.877 21.392 1 97.66 235 ARG A N 1
ATOM 1898 C CA . ARG A 1 235 ? 11.244 24.726 20.294 1 97.66 235 ARG A CA 1
ATOM 1899 C C . ARG A 1 235 ? 10.14 24.916 19.26 1 97.66 235 ARG A C 1
ATOM 1901 O O . ARG A 1 235 ? 10.385 24.812 18.056 1 97.66 235 ARG A O 1
ATOM 1908 N N . GLY A 1 236 ? 8.905 25.116 19.78 1 97.79 236 GLY A N 1
ATOM 1909 C CA . GLY A 1 236 ? 7.81 25.435 18.877 1 97.79 236 GLY A CA 1
ATOM 1910 C C . GLY A 1 236 ? 8.102 26.624 17.982 1 97.79 236 GLY A C 1
ATOM 1911 O O . GLY A 1 236 ? 8.63 27.639 18.441 1 97.79 236 GLY A O 1
ATOM 1912 N N . CYS A 1 237 ? 7.852 26.482 16.751 1 98.15 237 CYS A N 1
ATOM 1913 C CA . CYS A 1 237 ? 8.19 27.515 15.778 1 98.15 237 CYS A CA 1
ATOM 1914 C C . CYS A 1 237 ? 7.14 28.62 15.769 1 98.15 237 CYS A C 1
ATOM 1916 O O . CYS A 1 237 ? 5.941 28.342 15.721 1 98.15 237 CYS A O 1
ATOM 1918 N N . PRO A 1 238 ? 7.476 29.86 15.714 1 97.91 238 PRO A N 1
ATOM 1919 C CA . PRO A 1 238 ? 6.532 30.976 15.81 1 97.91 238 PRO A CA 1
ATOM 1920 C C . PRO A 1 238 ? 6.06 31.468 14.443 1 97.91 238 PRO A C 1
ATOM 1922 O O . PRO A 1 238 ? 5.366 32.484 14.355 1 97.91 238 PRO A O 1
ATOM 1925 N N . TYR A 1 239 ? 6.384 30.774 13.366 1 98.22 239 TYR A N 1
ATOM 1926 C CA . TYR A 1 239 ? 6.194 31.36 12.044 1 98.22 239 TYR A CA 1
ATOM 1927 C C . TYR A 1 239 ? 5.082 30.645 11.285 1 98.22 239 TYR A C 1
ATOM 1929 O O . TYR A 1 239 ? 4.9 29.434 11.434 1 98.22 239 TYR A O 1
ATOM 1937 N N . ILE A 1 240 ? 4.374 31.335 10.542 1 98.38 240 ILE A N 1
ATOM 1938 C CA . ILE A 1 240 ? 3.604 30.854 9.401 1 98.38 240 ILE A CA 1
ATOM 1939 C C . ILE A 1 240 ? 4.14 31.481 8.115 1 98.38 240 ILE A C 1
ATOM 1941 O O . ILE A 1 240 ? 4.181 32.706 7.985 1 98.38 240 ILE A O 1
ATOM 1945 N N . ILE A 1 241 ? 4.534 30.655 7.214 1 98.67 241 ILE A N 1
ATOM 1946 C CA . ILE A 1 241 ? 5.249 31.107 6.025 1 98.67 241 ILE A CA 1
ATOM 1947 C C . ILE A 1 241 ? 4.433 30.78 4.777 1 98.67 241 ILE A C 1
ATOM 1949 O O . ILE A 1 241 ? 3.948 29.657 4.621 1 98.67 241 ILE A O 1
ATOM 1953 N N . SER A 1 242 ? 4.241 31.7 3.914 1 98.24 242 SER A N 1
ATOM 1954 C CA . SER A 1 242 ? 3.539 31.439 2.661 1 98.24 242 SER A CA 1
ATOM 1955 C C . SER A 1 242 ? 4.391 31.832 1.458 1 98.24 242 SER A C 1
ATOM 1957 O O . SER A 1 242 ? 5.273 32.686 1.568 1 98.24 242 SER A O 1
ATOM 1959 N N . THR A 1 243 ? 4.243 31.168 0.368 1 98.56 243 THR A N 1
ATOM 1960 C CA . THR A 1 243 ? 5.013 31.41 -0.846 1 98.56 243 THR A CA 1
ATOM 1961 C C . THR A 1 243 ? 4.261 30.905 -2.074 1 98.56 243 THR A C 1
ATOM 1963 O O . THR A 1 243 ? 3.52 29.923 -1.994 1 98.56 243 THR A O 1
ATOM 1966 N N . LYS A 1 244 ? 4.476 31.549 -3.199 1 97.06 244 LYS A N 1
ATOM 1967 C CA . LYS A 1 244 ? 3.892 31.113 -4.464 1 97.06 244 LYS A CA 1
ATOM 1968 C C . LYS A 1 244 ? 4.912 30.353 -5.308 1 97.06 244 LYS A C 1
ATOM 1970 O O . LYS A 1 244 ? 4.541 29.555 -6.171 1 97.06 244 LYS A O 1
ATOM 1975 N N . ASP A 1 245 ? 6.212 30.612 -4.99 1 97.26 245 ASP A N 1
ATOM 1976 C CA . ASP A 1 245 ? 7.22 30.151 -5.939 1 97.26 245 ASP A CA 1
ATOM 1977 C C . ASP A 1 245 ? 8.457 29.624 -5.215 1 97.26 245 ASP A C 1
ATOM 1979 O O . ASP A 1 245 ? 9.44 29.243 -5.853 1 97.26 245 ASP A O 1
ATOM 1983 N N . PHE A 1 246 ? 8.485 29.702 -3.865 1 98.04 246 PHE A N 1
ATOM 1984 C CA . PHE A 1 246 ? 9.592 29.257 -3.026 1 98.04 246 PHE A CA 1
ATOM 1985 C C . PHE A 1 246 ? 10.81 30.153 -3.216 1 98.04 246 PHE A C 1
ATOM 1987 O O . PHE A 1 246 ? 11.947 29.709 -3.045 1 98.04 246 PHE A O 1
ATOM 1994 N N . ILE A 1 247 ? 10.575 31.36 -3.668 1 97.87 247 ILE A N 1
ATOM 1995 C CA . ILE A 1 247 ? 11.595 32.394 -3.807 1 97.87 247 ILE A CA 1
ATOM 1996 C C . ILE A 1 247 ? 11.241 33.589 -2.925 1 97.87 247 ILE A C 1
ATOM 1998 O O . ILE A 1 247 ? 12.088 34.095 -2.185 1 97.87 247 ILE A O 1
ATOM 2002 N N . HIS A 1 248 ? 10.012 34.029 -3.013 1 98.29 248 HIS A N 1
ATOM 2003 C CA . HIS A 1 248 ? 9.488 35.114 -2.192 1 98.29 248 HIS A CA 1
ATOM 2004 C C . HIS A 1 248 ? 8.601 34.58 -1.072 1 98.29 248 HIS A C 1
ATOM 2006 O O . HIS A 1 248 ? 7.747 33.722 -1.307 1 98.29 248 HIS A O 1
ATOM 2012 N N . PHE A 1 249 ? 8.831 35.099 0.091 1 98.49 249 PHE A N 1
ATOM 2013 C CA . PHE A 1 249 ? 8.142 34.546 1.251 1 98.49 249 PHE A CA 1
ATOM 2014 C C . PHE A 1 249 ? 7.451 35.646 2.047 1 98.49 249 PHE A C 1
ATOM 2016 O O . PHE A 1 249 ? 7.977 36.754 2.17 1 98.49 249 PHE A O 1
ATOM 2023 N N . ASN A 1 250 ? 6.275 35.389 2.427 1 98.05 250 ASN A N 1
ATOM 2024 C CA . ASN A 1 250 ? 5.584 36.175 3.444 1 98.05 250 ASN A CA 1
ATOM 2025 C C . ASN A 1 250 ? 5.591 35.47 4.798 1 98.05 250 ASN A C 1
ATOM 2027 O O . ASN A 1 250 ? 5.192 34.309 4.9 1 98.05 250 ASN A O 1
ATOM 2031 N N . ILE A 1 251 ? 6.019 36.145 5.862 1 98.3 251 ILE A N 1
ATOM 2032 C CA . ILE A 1 251 ? 6.177 35.545 7.182 1 98.3 251 ILE A CA 1
ATOM 2033 C C . ILE A 1 251 ? 5.221 36.21 8.17 1 98.3 251 ILE A C 1
ATOM 2035 O O . ILE A 1 251 ? 5.215 37.436 8.307 1 98.3 251 ILE A O 1
ATOM 2039 N N . ILE A 1 252 ? 4.456 35.44 8.776 1 97.2 252 ILE A N 1
ATOM 2040 C CA . ILE A 1 252 ? 3.602 35.87 9.879 1 97.2 252 ILE A CA 1
ATOM 2041 C C . ILE A 1 252 ? 4.139 35.312 11.195 1 97.2 252 ILE A C 1
ATOM 2043 O O . ILE A 1 252 ? 4.414 34.114 11.303 1 97.2 252 ILE A O 1
ATOM 2047 N N . ASN A 1 253 ? 4.304 36.22 12.137 1 97.17 253 ASN A N 1
ATOM 2048 C CA . ASN A 1 253 ? 4.572 35.755 13.494 1 97.17 253 ASN A CA 1
ATOM 2049 C C . ASN A 1 253 ? 3.286 35.366 14.217 1 97.17 253 ASN A C 1
ATOM 2051 O O . ASN A 1 253 ? 2.37 36.18 14.345 1 97.17 253 ASN A O 1
ATOM 2055 N N . ASP A 1 254 ? 3.246 34.183 14.584 1 97.16 254 ASP A N 1
ATOM 2056 C CA . ASP A 1 254 ? 2.068 33.677 15.282 1 97.16 254 ASP A CA 1
ATOM 2057 C C . ASP A 1 254 ? 1.819 34.452 16.573 1 97.16 254 ASP A C 1
ATOM 2059 O O . ASP A 1 254 ? 2.591 34.343 17.528 1 97.16 254 ASP A O 1
ATOM 2063 N N . PRO A 1 255 ? 0.749 35.16 16.649 1 96.92 255 PRO A N 1
ATOM 2064 C CA . PRO A 1 255 ? 0.453 35.932 17.857 1 96.92 255 PRO A CA 1
ATOM 2065 C C . PRO A 1 255 ? 0.135 35.047 19.06 1 96.92 255 PRO A C 1
ATOM 2067 O O . PRO A 1 255 ? 0.12 35.526 20.197 1 96.92 255 PRO A O 1
ATOM 2070 N N . GLN A 1 256 ? -0.097 33.796 18.837 1 97.23 256 GLN A N 1
ATOM 2071 C CA . GLN A 1 256 ? -0.456 32.892 19.925 1 97.23 256 GLN A CA 1
ATOM 2072 C C . GLN A 1 256 ? 0.652 31.875 20.184 1 97.23 256 GLN A C 1
ATOM 2074 O O . GLN A 1 256 ? 0.4 30.803 20.739 1 97.23 256 GLN A O 1
ATOM 2079 N N . HIS A 1 257 ? 1.784 32.231 19.832 1 97.57 257 HIS A N 1
ATOM 2080 C CA . HIS A 1 257 ? 2.94 31.342 19.891 1 97.57 257 HIS A CA 1
ATOM 2081 C C . HIS A 1 257 ? 3.252 30.939 21.328 1 97.57 257 HIS A C 1
ATOM 2083 O O . HIS A 1 257 ? 3.149 31.758 22.244 1 97.57 257 HIS A O 1
ATOM 2089 N N . ASP A 1 258 ? 3.478 29.756 21.539 1 97.13 258 ASP A N 1
ATOM 2090 C CA . ASP A 1 258 ? 3.98 29.108 22.747 1 97.13 258 ASP A CA 1
ATOM 20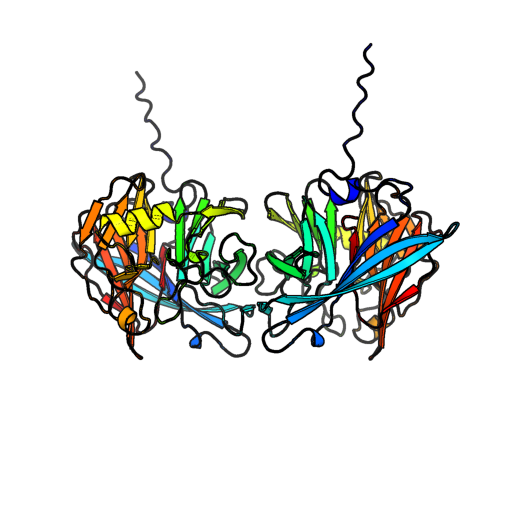91 C C . ASP A 1 258 ? 5.025 28.049 22.408 1 97.13 258 ASP A C 1
ATOM 2093 O O . ASP A 1 258 ? 4.764 27.144 21.612 1 97.13 258 ASP A O 1
ATOM 2097 N N . PHE A 1 259 ? 6.178 28.117 23.027 1 97 259 PHE A N 1
ATOM 2098 C CA . PHE A 1 259 ? 7.301 27.248 22.693 1 97 259 PHE A CA 1
ATOM 2099 C C . PHE A 1 259 ? 6.955 25.789 22.967 1 97 259 PHE A C 1
ATOM 2101 O O . PHE A 1 259 ? 7.573 24.883 22.404 1 97 259 PHE A O 1
ATOM 2108 N N . ASN A 1 260 ? 5.979 25.589 23.788 1 96.39 260 ASN A N 1
ATOM 2109 C CA . ASN A 1 260 ? 5.59 24.225 24.128 1 96.39 260 ASN A CA 1
ATOM 2110 C C . ASN A 1 260 ? 4.635 23.639 23.093 1 96.39 260 ASN A C 1
ATOM 2112 O O . ASN A 1 260 ? 4.4 22.43 23.072 1 96.39 260 ASN A O 1
ATOM 2116 N N . LYS A 1 261 ? 4.091 24.531 22.262 1 96.59 261 LYS A N 1
ATOM 2117 C CA . LYS A 1 261 ? 3.099 24.108 21.278 1 96.59 261 LYS A CA 1
ATOM 2118 C C . LYS A 1 261 ? 3.685 24.117 19.869 1 96.59 261 LYS A C 1
ATOM 2120 O O . LYS A 1 261 ? 4.377 25.061 19.484 1 96.59 261 LYS A O 1
ATOM 2125 N N . GLY A 1 262 ? 3.489 23.058 19.155 1 97.34 262 GLY A N 1
ATOM 2126 C CA . GLY A 1 262 ? 3.884 23.005 17.757 1 97.34 262 GLY A CA 1
ATOM 2127 C C . GLY A 1 262 ? 2.725 22.724 16.82 1 97.34 262 GLY A C 1
ATOM 2128 O O . GLY A 1 262 ? 1.837 21.932 17.142 1 97.34 262 GLY A O 1
ATOM 2129 N N . PHE A 1 263 ? 2.682 23.402 15.697 1 98.62 263 PHE A N 1
ATOM 2130 C CA . PHE A 1 263 ? 1.66 23.139 14.691 1 98.62 263 PHE A CA 1
ATOM 2131 C C . PHE A 1 263 ? 1.707 21.684 14.239 1 98.62 263 PHE A C 1
ATOM 2133 O O . PHE A 1 263 ? 2.77 21.174 13.882 1 98.62 263 PHE A O 1
ATOM 2140 N N . SER A 1 264 ? 0.616 21.027 14.268 1 98.34 264 SER A N 1
ATOM 2141 C CA . SER A 1 264 ? 0.56 19.636 13.829 1 98.34 264 SER A CA 1
ATOM 2142 C C . SER A 1 264 ? -0.287 19.487 12.57 1 98.34 264 SER A C 1
ATOM 2144 O O . SER A 1 264 ? -0.208 18.469 11.88 1 98.34 264 SER A O 1
ATOM 2146 N N . SER A 1 265 ? -1.128 20.463 12.299 1 98.76 265 SER A N 1
ATOM 2147 C CA . SER A 1 265 ? -1.93 20.479 11.081 1 98.76 265 SER A CA 1
ATOM 2148 C C . SER A 1 265 ? -2.484 21.873 10.803 1 98.76 265 SER A C 1
ATOM 2150 O O . SER A 1 265 ? -2.755 22.636 11.732 1 98.76 265 SER A O 1
ATOM 2152 N N . ILE A 1 266 ? -2.673 22.212 9.534 1 98.58 266 ILE A N 1
ATOM 2153 C CA . ILE A 1 266 ? -3.31 23.46 9.131 1 98.58 266 ILE A CA 1
ATOM 2154 C C . ILE A 1 266 ? -4.234 23.208 7.941 1 98.58 266 ILE A C 1
ATOM 2156 O O . ILE A 1 266 ? -3.933 22.378 7.079 1 98.58 266 ILE A O 1
ATOM 2160 N N . LYS A 1 267 ? -5.325 23.872 7.943 1 97.72 267 LYS A N 1
ATOM 2161 C CA . LYS A 1 267 ? -6.261 23.841 6.823 1 97.72 267 LYS A CA 1
ATOM 2162 C C . LYS A 1 267 ? -6.739 25.246 6.467 1 97.72 267 LYS A C 1
ATOM 2164 O O . LYS A 1 267 ? -6.906 26.093 7.347 1 97.72 267 LYS A O 1
ATOM 2169 N N . ILE A 1 268 ? -6.921 25.385 5.238 1 95.43 268 ILE A N 1
ATOM 2170 C CA . ILE A 1 268 ? -7.53 26.617 4.747 1 95.43 268 ILE A CA 1
ATOM 2171 C C . ILE A 1 268 ? -9.052 26.488 4.779 1 95.43 268 ILE A C 1
ATOM 2173 O O . ILE A 1 268 ? -9.606 25.486 4.32 1 95.43 268 ILE A O 1
ATOM 2177 N N . LEU A 1 269 ? -9.687 27.48 5.324 1 93.51 269 LEU A N 1
ATOM 2178 C CA . LEU A 1 269 ? -11.142 27.432 5.411 1 93.51 269 LEU A CA 1
ATOM 2179 C C . LEU A 1 269 ? -11.771 27.421 4.022 1 93.51 269 LEU A C 1
ATOM 2181 O O . LEU A 1 269 ? -11.429 28.25 3.175 1 93.51 269 LEU A O 1
ATOM 2185 N N . PRO A 1 270 ? -12.734 26.479 3.814 1 91.26 270 PRO A N 1
ATOM 2186 C CA . PRO A 1 270 ? -13.399 26.445 2.509 1 91.26 270 PRO A CA 1
ATOM 2187 C C . PRO A 1 270 ? -14.107 27.756 2.173 1 91.26 270 PRO A C 1
ATOM 2189 O O . PRO A 1 270 ? -14.851 28.289 2.999 1 91.26 270 PRO A O 1
ATOM 2192 N N . HIS A 1 271 ? -13.899 28.347 0.96 1 88.65 271 HIS A N 1
ATOM 2193 C CA . HIS A 1 271 ? -14.531 29.529 0.386 1 88.65 271 HIS A CA 1
ATOM 2194 C C . HIS A 1 271 ? -14.169 30.784 1.172 1 88.65 271 HIS A C 1
ATOM 2196 O O . HIS A 1 271 ? -14.758 31.846 0.961 1 88.65 271 HIS A O 1
ATOM 2202 N N . ASP A 1 272 ? -13.401 30.71 2.168 1 88.71 272 ASP A N 1
ATOM 2203 C CA . ASP A 1 272 ? -12.796 31.835 2.874 1 88.71 272 ASP A CA 1
ATOM 2204 C C . ASP A 1 272 ? -11.306 31.598 3.11 1 88.71 272 ASP A C 1
ATOM 2206 O O . ASP A 1 272 ? -10.873 31.424 4.251 1 88.71 272 ASP A O 1
ATOM 2210 N N . GLU A 1 273 ? -10.575 31.699 2.148 1 87.52 273 GLU A N 1
ATOM 2211 C CA . GLU A 1 273 ? -9.193 31.229 2.134 1 87.52 273 GLU A CA 1
ATOM 2212 C C . GLU A 1 273 ? -8.265 32.219 2.833 1 87.52 273 GLU A C 1
ATOM 2214 O O . GLU A 1 273 ? -7.048 32.029 2.854 1 87.52 273 GLU A O 1
ATOM 2219 N N . ASN A 1 274 ? -8.873 33.25 3.446 1 91.27 274 ASN A N 1
ATOM 2220 C CA . ASN A 1 274 ? -8.109 34.182 4.269 1 91.27 274 ASN A CA 1
ATOM 2221 C C . ASN A 1 274 ? -7.958 33.672 5.7 1 91.27 274 ASN A C 1
ATOM 2223 O O . ASN A 1 274 ? -7.267 34.288 6.513 1 91.27 274 ASN A O 1
ATOM 2227 N N . LYS A 1 275 ? -8.528 32.591 5.947 1 94.64 275 LYS A N 1
ATOM 2228 C CA . LYS A 1 275 ? -8.493 32.041 7.299 1 94.64 275 LYS A CA 1
ATOM 2229 C C . LYS A 1 275 ? -7.844 30.66 7.315 1 94.64 275 LYS A C 1
ATOM 2231 O O . LYS A 1 275 ? -8.115 29.831 6.444 1 94.64 275 LYS A O 1
ATOM 2236 N N . LEU A 1 276 ? -7.04 30.45 8.296 1 96.75 276 LEU A N 1
ATOM 2237 C CA . LEU A 1 276 ? -6.357 29.185 8.538 1 96.75 276 LEU A CA 1
ATOM 2238 C C . LEU A 1 276 ? -6.758 28.6 9.888 1 96.75 276 LEU A C 1
ATOM 2240 O O . LEU A 1 276 ? -6.57 29.239 10.926 1 96.75 276 LEU A O 1
ATOM 2244 N N . ILE A 1 277 ? -7.344 27.493 9.878 1 97.69 277 ILE A N 1
ATOM 2245 C CA . ILE A 1 277 ? -7.556 26.755 11.118 1 97.69 277 ILE A CA 1
ATOM 2246 C C . ILE A 1 277 ? -6.368 25.83 11.377 1 97.69 277 ILE A C 1
ATOM 2248 O O . ILE A 1 277 ? -5.768 25.302 10.438 1 97.69 277 ILE A O 1
ATOM 2252 N N . TYR A 1 278 ? -5.993 25.669 12.621 1 98.51 278 TYR A N 1
ATOM 2253 C CA . TYR A 1 278 ? -4.829 24.838 12.906 1 98.51 278 TYR A CA 1
ATOM 2254 C C . TYR A 1 278 ? -5.024 24.048 14.194 1 98.51 278 TYR A C 1
ATOM 2256 O O . TYR A 1 278 ? -5.883 24.386 15.013 1 98.51 278 TYR A O 1
ATOM 2264 N N . LEU A 1 279 ? -4.28 23 14.274 1 98.72 279 LEU A N 1
ATOM 2265 C CA . LEU A 1 279 ? -4.042 22.277 15.519 1 98.72 279 LEU A CA 1
ATOM 2266 C C . LEU A 1 279 ? -2.608 22.477 15.998 1 98.72 279 LEU A C 1
ATOM 2268 O O . LEU A 1 279 ? -1.675 22.483 15.191 1 98.72 279 LEU A O 1
ATOM 2272 N N . LYS A 1 280 ? -2.477 22.687 17.277 1 98.37 280 LYS A N 1
ATOM 2273 C CA . LYS A 1 280 ? -1.18 22.635 17.946 1 98.37 280 LYS A CA 1
ATOM 2274 C C . LYS A 1 280 ? -1.151 21.537 19.004 1 98.37 280 LYS A C 1
ATOM 2276 O O . LYS A 1 280 ? -2.117 21.358 19.748 1 98.37 280 LYS A O 1
ATOM 2281 N N . SER A 1 281 ? -0.084 20.844 19.023 1 96.63 281 SER A N 1
ATOM 2282 C CA . SER A 1 281 ? 0.08 19.778 20.005 1 96.63 281 SER A CA 1
ATOM 2283 C C . SER A 1 281 ? 1.191 20.105 20.997 1 96.63 281 SER A C 1
ATOM 2285 O O . SER A 1 281 ? 2.206 20.699 20.626 1 96.63 281 SER A O 1
ATOM 2287 N N . VAL A 1 282 ? 0.952 19.76 22.189 1 96.32 282 VAL A N 1
ATOM 2288 C CA . VAL A 1 282 ? 1.948 19.841 23.252 1 96.32 282 VAL A CA 1
ATOM 2289 C C . VAL A 1 282 ? 2.421 18.438 23.625 1 96.32 282 VAL A C 1
ATOM 2291 O O . VAL A 1 282 ? 1.607 17.56 23.921 1 96.32 282 VAL A O 1
ATOM 2294 N N . GLU A 1 283 ? 3.652 18.226 23.508 1 92.19 283 GLU A N 1
ATOM 2295 C CA . GLU A 1 283 ? 4.301 17.004 23.974 1 92.19 283 GLU A CA 1
ATOM 2296 C C . GLU A 1 283 ? 5.53 17.321 24.822 1 92.19 283 GLU A C 1
ATOM 2298 O O . GLU A 1 283 ? 6.66 17.256 24.334 1 92.19 283 GLU A O 1
ATOM 2303 N N . VAL A 1 284 ? 5.337 17.535 26.067 1 90.97 284 VAL A N 1
ATOM 2304 C CA . VAL A 1 284 ? 6.403 17.884 27 1 90.97 284 VAL A CA 1
ATOM 2305 C C . VAL A 1 284 ? 6.394 16.917 28.182 1 90.97 284 VAL A C 1
ATOM 2307 O O . VAL A 1 284 ? 5.454 16.912 28.98 1 90.97 284 VAL A O 1
ATOM 2310 N N . GLY A 1 285 ? 7.458 16.188 28.225 1 86.58 285 GLY A N 1
ATOM 2311 C CA . GLY A 1 285 ? 7.452 15.142 29.236 1 86.58 285 GLY A CA 1
ATOM 2312 C C . GLY A 1 285 ? 6.29 14.178 29.089 1 86.58 285 GLY A C 1
ATOM 2313 O O . GLY A 1 285 ? 6.14 13.532 28.05 1 86.58 285 GLY A O 1
ATOM 2314 N N . LYS A 1 286 ? 5.463 14.146 30.057 1 85.94 286 LYS A N 1
ATOM 2315 C CA . LYS A 1 286 ? 4.309 13.252 30.037 1 85.94 286 LYS A CA 1
ATOM 2316 C C . LYS A 1 286 ? 3.042 13.998 29.627 1 85.94 286 LYS A C 1
ATOM 2318 O O . LYS A 1 286 ? 1.977 13.393 29.487 1 85.94 286 LYS A O 1
ATOM 2323 N N . ARG A 1 287 ? 3.266 15.276 29.421 1 89.43 287 ARG A N 1
ATOM 2324 C CA . ARG A 1 287 ? 2.124 16.123 29.092 1 89.43 287 ARG A CA 1
ATOM 2325 C C . ARG A 1 287 ? 1.799 16.049 27.604 1 89.43 287 ARG A C 1
ATOM 2327 O O . ARG A 1 287 ? 2.673 16.266 26.761 1 89.43 287 ARG A O 1
ATOM 2334 N N . SER A 1 288 ? 0.561 15.681 27.276 1 94.03 288 SER A N 1
ATOM 2335 C CA . SER A 1 288 ? 0.029 15.706 25.917 1 94.03 288 SER A CA 1
ATOM 2336 C C . SER A 1 288 ? -1.27 16.502 25.847 1 94.03 288 SER A C 1
ATOM 2338 O O . SER A 1 288 ? -2.189 16.272 26.636 1 94.03 288 SER A O 1
ATOM 2340 N N . GLU A 1 289 ? -1.319 17.499 24.975 1 97.4 289 GLU A N 1
ATOM 2341 C CA . GLU A 1 289 ? -2.486 18.355 24.782 1 97.4 289 GLU A CA 1
ATOM 2342 C C . GLU A 1 289 ? -2.635 18.763 23.319 1 97.4 289 GLU A C 1
ATOM 2344 O O . GLU A 1 289 ? -1.654 18.789 22.573 1 97.4 289 GLU A O 1
ATOM 2349 N N . THR A 1 290 ? -3.814 18.997 22.971 1 98.38 290 THR A N 1
ATOM 2350 C CA . THR A 1 290 ? -4.091 19.52 21.638 1 98.38 290 THR A CA 1
ATOM 2351 C C . THR A 1 290 ? -4.938 20.787 21.719 1 98.38 290 THR A C 1
ATOM 2353 O O . THR A 1 290 ? -5.973 20.806 22.389 1 98.38 290 THR A O 1
ATOM 2356 N N . TYR A 1 291 ? -4.485 21.766 21.058 1 98.52 291 TYR A N 1
ATOM 2357 C CA . TYR A 1 291 ? -5.181 23.045 20.973 1 98.52 291 TYR A CA 1
ATOM 2358 C C . TYR A 1 291 ? -5.637 23.323 19.546 1 98.52 291 TYR A C 1
ATOM 2360 O O . TYR A 1 291 ? -4.978 22.916 18.586 1 98.52 291 TYR A O 1
ATOM 2368 N N . MET A 1 292 ? -6.74 24.008 19.44 1 98.55 292 MET A N 1
ATOM 2369 C CA . MET A 1 292 ? -7.249 24.461 18.149 1 98.55 292 MET A CA 1
ATOM 2370 C C . MET A 1 292 ? -7.366 25.981 18.113 1 98.55 292 MET A C 1
ATOM 2372 O O . MET A 1 292 ? -7.758 26.601 19.102 1 98.55 292 MET A O 1
ATOM 2376 N N . GLY A 1 293 ? -6.978 26.574 17.036 1 98.04 293 GLY A N 1
ATOM 2377 C CA . GLY A 1 293 ? -7.114 28.004 16.805 1 98.04 293 GLY A CA 1
ATOM 2378 C C . GLY A 1 293 ? -7.289 28.358 15.341 1 98.04 293 GLY A C 1
ATOM 2379 O O . GLY A 1 293 ? -7.315 27.474 14.482 1 98.04 293 GLY A O 1
ATOM 2380 N N . MET A 1 294 ? -7.496 29.654 15.157 1 97.51 294 MET A N 1
ATOM 2381 C CA . MET A 1 294 ? -7.644 30.157 13.794 1 97.51 294 MET A CA 1
ATOM 2382 C C . MET A 1 294 ? -7.029 31.545 13.657 1 97.51 294 MET A C 1
ATOM 2384 O O . MET A 1 294 ? -7.14 32.371 14.565 1 97.51 294 MET A O 1
ATOM 2388 N N . ILE A 1 295 ? -6.426 31.71 12.56 1 97.06 295 ILE A N 1
ATOM 2389 C CA . ILE A 1 295 ? -5.781 32.988 12.277 1 97.06 295 ILE A CA 1
ATOM 2390 C C . ILE A 1 295 ? -6.053 33.394 10.83 1 97.06 295 ILE A C 1
ATOM 2392 O O . ILE A 1 295 ? -6.308 32.54 9.977 1 97.06 295 ILE A O 1
ATOM 2396 N N . SER A 1 296 ? -6.044 34.649 10.612 1 95.63 296 SER A N 1
ATOM 2397 C CA . SER A 1 296 ? -6.144 35.126 9.237 1 95.63 296 SER A CA 1
ATOM 2398 C C . SER A 1 296 ? -4.793 35.068 8.532 1 95.63 296 SER A C 1
ATOM 2400 O O . SER A 1 296 ? -3.75 34.986 9.184 1 95.63 296 SER A O 1
ATOM 2402 N N . THR A 1 297 ? -4.784 35.136 7.216 1 93.66 297 THR A N 1
ATOM 2403 C CA . THR A 1 297 ? -3.556 35.113 6.43 1 93.66 297 THR A CA 1
ATOM 2404 C C . THR A 1 297 ? -2.778 36.414 6.603 1 93.66 297 THR A C 1
ATOM 2406 O O . THR A 1 297 ? -1.655 36.542 6.111 1 93.66 297 THR A O 1
ATOM 2409 N N . THR A 1 298 ? -3.348 37.364 7.363 1 92.11 298 THR A N 1
ATOM 2410 C CA . THR A 1 298 ? -2.645 38.599 7.691 1 92.11 298 THR A CA 1
ATOM 2411 C C . THR A 1 298 ? -2.174 38.584 9.143 1 92.11 298 THR A C 1
ATOM 2413 O O . THR A 1 298 ? -1.569 39.549 9.615 1 92.11 298 THR A O 1
ATOM 2416 N N . GLY A 1 299 ? -2.545 37.56 9.879 1 94.63 299 GLY A N 1
ATOM 2417 C CA . GLY A 1 299 ? -2.008 37.398 11.221 1 94.63 299 GLY A CA 1
ATOM 2418 C C . GLY A 1 299 ? -3.001 37.759 12.309 1 94.63 299 GLY A C 1
ATOM 2419 O O . GLY A 1 299 ? -2.65 37.797 13.49 1 94.63 299 GLY A O 1
ATOM 2420 N N . GLU A 1 300 ? -4.223 38.013 11.964 1 95.82 300 GLU A N 1
ATOM 2421 C CA . GLU A 1 300 ? -5.246 38.338 12.952 1 95.82 300 GLU A CA 1
ATOM 2422 C C . GLU A 1 300 ? -5.814 37.076 13.595 1 95.82 300 GLU A C 1
ATOM 2424 O O . GLU A 1 300 ? -6.131 36.108 12.901 1 95.82 300 GLU A O 1
ATOM 2429 N N . VAL A 1 301 ? -5.995 37.128 14.929 1 97.09 301 VAL A N 1
ATOM 2430 C CA . VAL A 1 301 ? -6.565 35.986 15.637 1 97.09 301 VAL A CA 1
ATOM 2431 C C . VAL A 1 301 ? -8.076 35.947 15.421 1 97.09 301 VAL A C 1
ATOM 2433 O O . VAL A 1 301 ? -8.785 36.893 15.772 1 97.09 301 VAL A O 1
ATOM 2436 N N . ILE A 1 302 ? -8.55 34.946 14.844 1 95.43 302 ILE A N 1
ATOM 2437 C CA . ILE A 1 302 ? -9.963 34.749 14.537 1 95.43 302 ILE A CA 1
ATOM 2438 C C . ILE A 1 302 ? -10.595 33.833 15.583 1 95.43 302 ILE A C 1
ATOM 2440 O O . ILE A 1 302 ? -11.775 33.977 15.911 1 95.43 302 ILE A O 1
ATOM 2444 N N . MET A 1 303 ? -9.825 32.886 16.027 1 96.99 303 MET A N 1
ATOM 2445 C CA . MET A 1 303 ? -10.203 31.979 17.107 1 96.99 303 MET A CA 1
ATOM 2446 C C . MET A 1 303 ? -9.07 31.836 18.118 1 96.99 303 MET A C 1
ATOM 2448 O O . MET A 1 303 ? -7.976 31.389 17.772 1 96.99 303 MET A O 1
ATOM 2452 N N . LYS A 1 304 ? -9.402 32.163 19.35 1 96.76 304 LYS A N 1
ATOM 2453 C CA . LYS A 1 304 ? -8.421 31.943 20.409 1 96.76 304 LYS A CA 1
ATOM 2454 C C . LYS A 1 304 ? -8.171 30.453 20.626 1 96.76 304 LYS A C 1
ATOM 2456 O O . LYS A 1 304 ? -9.105 29.65 20.59 1 96.76 304 LYS A O 1
ATOM 2461 N N . GLU A 1 305 ? -6.935 30.145 20.828 1 97.65 305 GLU A N 1
ATOM 2462 C CA . GLU A 1 305 ? -6.588 28.74 21.02 1 97.65 305 GLU A CA 1
ATOM 2463 C C . GLU A 1 305 ? -7.371 28.132 22.181 1 97.65 305 GLU A C 1
ATOM 2465 O O . GLU A 1 305 ? -7.443 28.718 23.263 1 97.65 305 GLU A O 1
ATOM 2470 N N . LYS A 1 306 ? -7.891 27.095 21.931 1 96.94 306 LYS A N 1
ATOM 2471 C CA . LYS A 1 306 ? -8.707 26.356 22.889 1 96.94 306 LYS A CA 1
ATOM 2472 C C . LYS A 1 306 ? -8.186 24.933 23.074 1 96.94 306 LYS A C 1
ATOM 2474 O O . LYS A 1 306 ? -7.867 24.252 22.097 1 96.94 306 LYS A O 1
ATOM 2479 N N . LEU A 1 307 ? -8.062 24.51 24.311 1 97.82 307 LEU A N 1
ATOM 2480 C CA . LEU A 1 307 ? -7.747 23.113 24.586 1 97.82 307 LEU A CA 1
ATOM 2481 C C . LEU A 1 307 ? -8.887 22.201 24.144 1 97.82 307 LEU A C 1
ATOM 2483 O O . LEU A 1 307 ? -10.021 22.35 24.605 1 97.82 307 LEU A O 1
ATOM 2487 N N . ILE A 1 308 ? -8.612 21.325 23.302 1 96.61 308 ILE A N 1
ATOM 2488 C CA . ILE A 1 308 ? -9.648 20.451 22.763 1 96.61 308 ILE A CA 1
ATOM 2489 C C . ILE A 1 308 ? -9.615 19.105 23.484 1 96.61 308 ILE A C 1
ATOM 2491 O O . ILE A 1 308 ? -10.655 18.472 23.678 1 96.61 308 ILE A O 1
ATOM 2495 N N . THR A 1 309 ? -8.451 18.662 23.813 1 97.29 309 THR A N 1
ATOM 2496 C CA . THR A 1 309 ? -8.3 17.36 24.452 1 97.29 309 THR A CA 1
ATOM 2497 C C . THR A 1 309 ? -6.891 17.194 25.016 1 97.29 309 THR A C 1
ATOM 2499 O O . THR A 1 309 ? -5.975 17.925 24.635 1 97.29 309 THR A O 1
ATOM 2502 N N . LYS A 1 310 ? -6.708 16.275 25.895 1 96.41 310 LYS A N 1
ATOM 2503 C CA . LYS A 1 310 ? -5.408 15.936 26.467 1 96.41 310 LYS A CA 1
ATOM 2504 C C . LYS A 1 310 ? -4.762 14.777 25.714 1 96.41 310 LYS A C 1
ATOM 2506 O O . LYS A 1 310 ? -3.838 14.138 26.223 1 96.41 310 LYS A O 1
ATOM 2511 N N . MET A 1 311 ? -5.281 14.528 24.589 1 96.15 311 MET A N 1
ATOM 2512 C CA . MET A 1 311 ? -4.699 13.56 23.665 1 96.15 311 MET A CA 1
ATOM 2513 C C . MET A 1 311 ? -3.931 14.266 22.551 1 96.15 311 MET A C 1
ATOM 2515 O O . MET A 1 311 ? -4.219 15.419 22.227 1 96.15 311 MET A O 1
ATOM 2519 N N . LYS A 1 312 ? -3.038 13.544 22.013 1 96.61 312 LYS A N 1
ATOM 2520 C CA . LYS A 1 312 ? -2.265 14.057 20.885 1 96.61 312 LYS A CA 1
ATOM 2521 C C . LYS A 1 312 ? -3.029 13.892 19.575 1 96.61 312 LYS A C 1
ATOM 2523 O O . LYS A 1 312 ? -2.936 12.85 18.923 1 96.61 312 LYS A O 1
ATOM 2528 N N . MET A 1 313 ? -3.786 14.885 19.229 1 97.85 313 MET A N 1
ATOM 2529 C CA . MET A 1 313 ? -4.429 14.935 17.919 1 97.85 313 MET A CA 1
ATOM 2530 C C . MET A 1 313 ? -3.539 15.642 16.903 1 97.85 313 MET A C 1
ATOM 2532 O O . MET A 1 313 ? -2.979 16.701 17.191 1 97.85 313 MET A O 1
ATOM 2536 N N . GLU A 1 314 ? -3.438 15.071 15.695 1 97.5 314 GLU A N 1
ATOM 2537 C CA . GLU A 1 314 ? -2.415 15.628 14.816 1 97.5 314 GLU A CA 1
ATOM 2538 C C . GLU A 1 314 ? -2.999 15.997 13.455 1 97.5 314 GLU A C 1
ATOM 2540 O O . GLU A 1 314 ? -2.393 16.76 12.699 1 97.5 314 GLU A O 1
ATOM 2545 N N . GLY A 1 315 ? -4.095 15.451 13.093 1 98.61 315 GLY A N 1
ATOM 2546 C CA . GLY A 1 315 ? -4.702 15.755 11.807 1 98.61 315 GLY A CA 1
ATOM 2547 C C . GLY A 1 315 ? -6.104 16.32 11.928 1 98.61 315 GLY A C 1
ATOM 2548 O O . GLY A 1 315 ? -6.872 15.91 12.801 1 98.61 315 GLY A O 1
ATOM 2549 N N . ILE A 1 316 ? -6.459 17.215 11.007 1 98.8 316 ILE A N 1
ATOM 2550 C CA . ILE A 1 316 ? -7.8 17.787 10.952 1 98.8 316 ILE A CA 1
ATOM 2551 C C . ILE A 1 316 ? -8.244 17.921 9.497 1 98.8 316 ILE A C 1
ATOM 2553 O O . ILE A 1 316 ? -7.422 18.17 8.611 1 98.8 316 ILE A O 1
ATOM 2557 N N . GLU A 1 317 ? -9.484 17.718 9.251 1 98.75 317 GLU A N 1
ATOM 2558 C CA . GLU A 1 317 ? -10.042 17.915 7.916 1 98.75 317 GLU A CA 1
ATOM 2559 C C . GLU A 1 317 ? -11.538 18.209 7.982 1 98.75 317 GLU A C 1
ATOM 2561 O O . GLU A 1 317 ? -12.22 17.782 8.916 1 98.75 317 GLU A O 1
ATOM 2566 N N . PHE A 1 318 ? -11.994 18.968 7.024 1 97.77 318 PHE A N 1
ATOM 2567 C CA . PHE A 1 318 ? -13.425 19.214 6.891 1 97.77 318 PHE A CA 1
ATOM 2568 C C . PHE A 1 318 ? -14.14 17.979 6.356 1 97.77 318 PHE A C 1
ATOM 2570 O O . PHE A 1 318 ? -13.63 17.298 5.464 1 97.77 318 PHE A O 1
ATOM 2577 N N . ILE A 1 319 ? -15.259 17.674 6.874 1 97.63 319 ILE A N 1
ATOM 2578 C CA . ILE A 1 319 ? -16.081 16.55 6.44 1 97.63 319 ILE A CA 1
ATOM 2579 C C . ILE A 1 319 ? -17.489 17.038 6.105 1 97.63 319 ILE A C 1
ATOM 2581 O O . ILE A 1 319 ? -17.835 18.189 6.381 1 97.63 319 ILE A O 1
ATOM 2585 N N . PRO A 1 320 ? -18.238 16.221 5.435 1 91.87 320 PRO A N 1
ATOM 2586 C CA . PRO A 1 320 ? -19.581 16.658 5.045 1 91.87 320 PRO A CA 1
ATOM 2587 C C . PRO A 1 320 ? -20.46 17.005 6.244 1 91.87 320 PRO A C 1
ATOM 2589 O O . PRO A 1 320 ? -20.283 16.443 7.328 1 91.87 320 PRO A O 1
ATOM 2592 N N . ILE A 1 321 ? -21.418 17.867 5.99 1 86.59 321 ILE A N 1
ATOM 2593 C CA . ILE A 1 321 ? -22.35 18.305 7.024 1 86.59 321 ILE A CA 1
ATOM 2594 C C . ILE A 1 321 ? -23.407 17.228 7.255 1 86.59 321 ILE A C 1
ATOM 2596 O O . ILE A 1 321 ? -23.909 16.627 6.303 1 86.59 321 ILE A O 1
ATOM 2600 N N . MET B 1 1 ? 3.119 -1.591 -54.075 1 21.8 1 MET B N 1
ATOM 2601 C CA . MET B 1 1 ? 2.231 -2.111 -53.039 1 21.8 1 MET B CA 1
ATOM 2602 C C . MET B 1 1 ? 3.022 -2.535 -51.806 1 21.8 1 MET B C 1
ATOM 2604 O O . MET B 1 1 ? 3.663 -3.588 -51.805 1 21.8 1 MET B O 1
ATOM 2608 N N . ALA B 1 2 ? 3.641 -1.504 -51.082 1 25.65 2 ALA B N 1
ATOM 2609 C CA . ALA B 1 2 ? 4.591 -1.708 -49.992 1 25.65 2 ALA B CA 1
ATOM 2610 C C . ALA B 1 2 ? 3.992 -2.59 -48.9 1 25.65 2 ALA B C 1
ATOM 2612 O O . ALA B 1 2 ? 2.902 -2.31 -48.395 1 25.65 2 ALA B O 1
ATOM 2613 N N . LEU B 1 3 ? 4.214 -3.843 -49.044 1 27.47 3 LEU B N 1
ATOM 2614 C CA . LEU B 1 3 ? 3.783 -4.797 -48.029 1 27.47 3 LEU B CA 1
ATOM 2615 C C . LEU B 1 3 ? 4.056 -4.262 -46.627 1 27.47 3 LEU B C 1
ATOM 2617 O O . LEU B 1 3 ? 5.211 -4.033 -46.26 1 27.47 3 LEU B O 1
ATOM 2621 N N . ILE B 1 4 ? 3.206 -3.44 -46.09 1 29.72 4 ILE B N 1
ATOM 2622 C CA . ILE B 1 4 ? 3.239 -2.971 -44.709 1 29.72 4 ILE B CA 1
ATOM 2623 C C . ILE B 1 4 ? 3.378 -4.161 -43.762 1 29.72 4 ILE B C 1
ATOM 2625 O O . ILE B 1 4 ? 2.486 -5.009 -43.687 1 29.72 4 ILE B O 1
ATOM 2629 N N . LYS B 1 5 ? 4.518 -4.62 -43.734 1 30.08 5 LYS B N 1
ATOM 2630 C CA . LYS B 1 5 ? 4.833 -5.579 -42.68 1 30.08 5 LYS B CA 1
ATOM 2631 C C . LYS B 1 5 ? 4.074 -5.254 -41.396 1 30.08 5 LYS B C 1
ATOM 2633 O O . LYS B 1 5 ? 4.268 -4.189 -40.807 1 30.08 5 LYS B O 1
ATOM 2638 N N . ARG B 1 6 ? 2.869 -5.523 -41.37 1 33.4 6 ARG B N 1
ATOM 2639 C CA . ARG B 1 6 ? 2.173 -5.476 -40.088 1 33.4 6 ARG B CA 1
ATOM 2640 C C . ARG B 1 6 ? 3.082 -5.94 -38.954 1 33.4 6 ARG B C 1
ATOM 2642 O O . ARG B 1 6 ? 3.569 -7.072 -38.965 1 33.4 6 ARG B O 1
ATOM 2649 N N . LEU B 1 7 ? 3.88 -5.085 -38.379 1 35.14 7 LEU B N 1
ATOM 2650 C CA . LEU B 1 7 ? 4.637 -5.383 -37.169 1 35.14 7 LEU B CA 1
ATOM 2651 C C . LEU B 1 7 ? 3.84 -6.291 -36.239 1 35.14 7 LEU B C 1
ATOM 2653 O O . LEU B 1 7 ? 2.679 -6.008 -35.932 1 35.14 7 LEU B O 1
ATOM 2657 N N . THR B 1 8 ? 3.931 -7.532 -36.207 1 39.75 8 THR B N 1
ATOM 2658 C CA . THR B 1 8 ? 3.419 -8.451 -35.198 1 39.75 8 THR B CA 1
ATOM 2659 C C . THR B 1 8 ? 3.322 -7.764 -33.839 1 39.75 8 THR B C 1
ATOM 2661 O O . THR B 1 8 ? 4.229 -7.027 -33.444 1 39.75 8 THR B O 1
ATOM 2664 N N . PRO B 1 9 ? 2.205 -7.407 -33.311 1 47.08 9 PRO B N 1
ATOM 2665 C CA . PRO B 1 9 ? 2.087 -6.805 -31.98 1 47.08 9 PRO B CA 1
ATOM 2666 C C . PRO B 1 9 ? 3.205 -7.24 -31.035 1 47.08 9 PRO B C 1
ATOM 2668 O O . PRO B 1 9 ? 3.582 -8.414 -31.018 1 47.08 9 PRO B O 1
ATOM 2671 N N . ASN B 1 10 ? 4.327 -6.557 -30.801 1 54.02 10 ASN B N 1
ATOM 2672 C CA . ASN B 1 10 ? 5.526 -6.741 -29.99 1 54.02 10 ASN B CA 1
ATOM 2673 C C . ASN B 1 10 ? 5.227 -7.526 -28.716 1 54.02 10 ASN B C 1
ATOM 2675 O O . ASN B 1 10 ? 4.558 -7.021 -27.813 1 54.02 10 ASN B O 1
ATOM 2679 N N . SER B 1 11 ? 5.367 -8.854 -28.713 1 69.12 11 SER B N 1
ATOM 2680 C CA . SER B 1 11 ? 5.265 -9.884 -27.685 1 69.12 11 SER B CA 1
ATOM 2681 C C . SER B 1 11 ? 6.052 -9.499 -26.437 1 69.12 11 SER B C 1
ATOM 2683 O O . SER B 1 11 ? 7.141 -8.931 -26.534 1 69.12 11 SER B O 1
ATOM 2685 N N . TYR B 1 12 ? 5.517 -9.202 -25.297 1 87.15 12 TYR B N 1
ATOM 2686 C CA . TYR B 1 12 ? 6.052 -9.046 -23.949 1 87.15 12 TYR B CA 1
ATOM 2687 C C . TYR B 1 12 ? 6.386 -7.587 -23.66 1 87.15 12 TYR B C 1
ATOM 2689 O O . TYR B 1 12 ? 7.374 -7.292 -22.984 1 87.15 12 TYR B O 1
ATOM 2697 N N . GLN B 1 13 ? 5.715 -6.589 -24.303 1 89.9 13 GLN B N 1
ATOM 2698 C CA . GLN B 1 13 ? 5.914 -5.156 -24.111 1 89.9 13 GLN B CA 1
ATOM 2699 C C . GLN B 1 13 ? 6.079 -4.817 -22.632 1 89.9 13 GLN B C 1
ATOM 2701 O O . GLN B 1 13 ? 6.923 -3.996 -22.268 1 89.9 13 GLN B O 1
ATOM 2706 N N . TYR B 1 14 ? 5.371 -5.515 -21.845 1 94.26 14 TYR B N 1
ATOM 2707 C CA . TYR B 1 14 ? 5.353 -5.159 -20.43 1 94.26 14 TYR B CA 1
ATOM 2708 C C . TYR B 1 14 ? 6.115 -6.184 -19.6 1 94.26 14 TYR B C 1
ATOM 2710 O O . TYR B 1 14 ? 5.995 -6.212 -18.373 1 94.26 14 TYR B O 1
ATOM 2718 N N . GLN B 1 15 ? 6.866 -7.011 -20.276 1 94.62 15 GLN B N 1
ATOM 2719 C CA . GLN B 1 15 ? 7.783 -7.952 -19.641 1 94.62 15 GLN B CA 1
ATOM 2720 C C . GLN B 1 15 ? 9.138 -7.959 -20.343 1 94.62 15 GLN B C 1
ATOM 2722 O O . GLN B 1 15 ? 9.517 -8.957 -20.961 1 94.62 15 GLN B O 1
ATOM 2727 N N . PRO B 1 16 ? 9.878 -6.906 -20.183 1 92.95 16 PRO B N 1
ATOM 2728 C CA . PRO B 1 16 ? 11.149 -6.771 -20.898 1 92.95 16 PRO B CA 1
ATOM 2729 C C . PRO B 1 16 ? 12.118 -7.913 -20.6 1 92.95 16 PRO B C 1
ATOM 2731 O O . PRO B 1 16 ? 12.948 -8.26 -21.445 1 92.95 16 PRO B O 1
ATOM 2734 N N . VAL B 1 17 ? 12.026 -8.505 -19.484 1 93.96 17 VAL B N 1
ATOM 2735 C CA . VAL B 1 17 ? 12.89 -9.626 -19.126 1 93.96 17 VAL B CA 1
ATOM 2736 C C . VAL B 1 17 ? 12.706 -10.762 -20.13 1 93.96 17 VAL B C 1
ATOM 2738 O O . VAL B 1 17 ? 13.672 -11.429 -20.506 1 93.96 17 VAL B O 1
ATOM 2741 N N . TYR B 1 18 ? 11.481 -10.977 -20.536 1 92.5 18 TYR B N 1
ATOM 2742 C CA . TYR B 1 18 ? 11.178 -12.051 -21.475 1 92.5 18 TYR B CA 1
ATOM 2743 C C . TYR B 1 18 ? 11.834 -11.795 -22.826 1 92.5 18 TYR B C 1
ATOM 2745 O O . TYR B 1 18 ? 12.17 -12.737 -23.549 1 92.5 18 TYR B O 1
ATOM 2753 N N . LYS B 1 19 ? 12.099 -10.57 -23.143 1 89.11 19 LYS B N 1
ATOM 2754 C CA . LYS B 1 19 ? 12.718 -10.197 -24.411 1 89.11 19 LYS B CA 1
ATOM 2755 C C . LYS B 1 19 ? 14.195 -10.582 -24.437 1 89.11 19 LYS B C 1
ATOM 2757 O O . LYS B 1 19 ? 14.804 -10.656 -25.506 1 89.11 19 LYS B O 1
ATOM 2762 N N . SER B 1 20 ? 14.655 -10.784 -23.262 1 88.58 20 SER B N 1
ATOM 2763 C CA . SER B 1 20 ? 16.068 -11.141 -23.191 1 88.58 20 SER B CA 1
ATOM 2764 C C . SER B 1 20 ? 16.289 -12.602 -23.569 1 88.58 20 SER B C 1
ATOM 2766 O O . SER B 1 20 ? 17.43 -13.044 -23.72 1 88.58 20 SER B O 1
ATOM 2768 N N . TYR B 1 21 ? 15.235 -13.31 -23.781 1 91.66 21 TYR B N 1
ATOM 2769 C CA . TYR B 1 21 ? 15.306 -14.713 -24.173 1 91.66 21 TYR B CA 1
ATOM 2770 C C . TYR B 1 21 ? 14.917 -14.891 -25.636 1 91.66 21 TYR B C 1
ATOM 2772 O O . TYR B 1 21 ? 14.421 -13.958 -26.271 1 91.66 21 TYR B O 1
ATOM 2780 N N . HIS B 1 22 ? 15.257 -16.037 -26.169 1 88.26 22 HIS B N 1
ATOM 2781 C CA . HIS B 1 22 ? 14.797 -16.477 -27.481 1 88.26 22 HIS B CA 1
ATOM 2782 C C . HIS B 1 22 ? 14.289 -17.915 -27.433 1 88.26 22 HIS B C 1
ATOM 2784 O O . HIS B 1 22 ? 14.466 -18.607 -26.428 1 88.26 22 HIS B O 1
ATOM 2790 N N . LYS B 1 23 ? 13.569 -18.376 -28.394 1 83.63 23 LYS B N 1
ATOM 2791 C CA . LYS B 1 23 ? 12.906 -19.676 -28.439 1 83.63 23 LYS B CA 1
ATOM 2792 C C . LYS B 1 23 ? 13.89 -20.805 -28.143 1 83.63 23 LYS B C 1
ATOM 2794 O O . LYS B 1 23 ? 13.528 -21.801 -27.513 1 83.63 23 LYS B O 1
ATOM 2799 N N . ASN B 1 24 ? 15.158 -20.648 -28.506 1 82.01 24 ASN B N 1
ATOM 2800 C CA . ASN B 1 24 ? 16.145 -21.707 -28.322 1 82.01 24 ASN B CA 1
ATOM 2801 C C . ASN B 1 24 ? 17.196 -21.319 -27.286 1 82.01 24 ASN B C 1
ATOM 2803 O O . ASN B 1 24 ? 18.335 -21.785 -27.347 1 82.01 24 ASN B O 1
ATOM 2807 N N . SER B 1 25 ? 16.674 -20.538 -26.415 1 86.85 25 SER B N 1
ATOM 2808 C CA . SER B 1 25 ? 17.616 -20.188 -25.356 1 86.85 25 SER B CA 1
ATOM 2809 C C . SER B 1 25 ? 18.085 -21.428 -24.602 1 86.85 25 SER B C 1
ATOM 2811 O O . SER B 1 25 ? 17.268 -22.212 -24.116 1 86.85 25 SER B O 1
ATOM 2813 N N . PRO B 1 26 ? 19.333 -21.589 -24.469 1 87.95 26 PRO B N 1
ATOM 2814 C CA . PRO B 1 26 ? 19.84 -22.782 -23.788 1 87.95 26 PRO B CA 1
ATOM 2815 C C . PRO B 1 26 ? 19.628 -22.734 -22.276 1 87.95 26 PRO B C 1
ATOM 2817 O O . PRO B 1 26 ? 19.578 -23.779 -21.622 1 87.95 26 PRO B O 1
ATOM 2820 N N . ILE B 1 27 ? 19.563 -21.541 -21.82 1 93.43 27 ILE B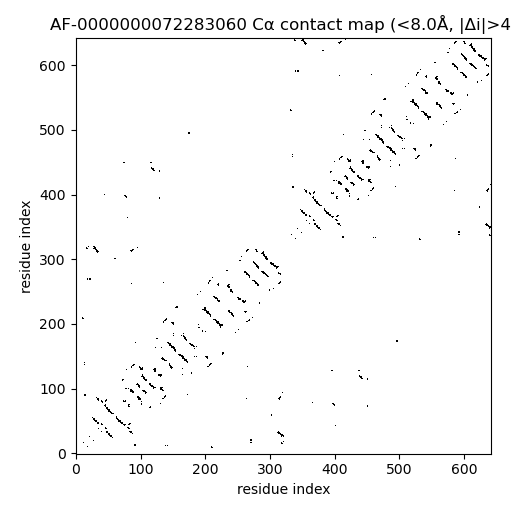 N 1
ATOM 2821 C CA . ILE B 1 27 ? 19.449 -21.358 -20.377 1 93.43 27 ILE B CA 1
ATOM 2822 C C . ILE B 1 27 ? 18.331 -20.364 -20.07 1 93.43 27 ILE B C 1
ATOM 2824 O O . ILE B 1 27 ? 18.197 -19.342 -20.746 1 93.43 27 ILE B O 1
ATOM 2828 N N . LEU B 1 28 ? 17.524 -20.728 -19.118 1 95.37 28 LEU B N 1
ATOM 2829 C CA . LEU B 1 28 ? 16.533 -19.838 -18.524 1 95.37 28 LEU B CA 1
ATOM 2830 C C . LEU B 1 28 ? 16.837 -19.592 -17.05 1 95.37 28 LEU B C 1
ATOM 2832 O O . LEU B 1 28 ? 16.97 -20.54 -16.273 1 95.37 28 LEU B O 1
ATOM 2836 N N . ARG B 1 29 ? 16.987 -18.374 -16.69 1 97.44 29 ARG B N 1
ATOM 2837 C CA . ARG B 1 29 ? 17.232 -18.031 -15.293 1 97.44 29 ARG B CA 1
ATOM 2838 C C . ARG B 1 29 ? 15.926 -17.721 -14.569 1 97.44 29 ARG B C 1
ATOM 2840 O O . ARG B 1 29 ? 15.075 -17 -15.094 1 97.44 29 ARG B O 1
ATOM 2847 N N . VAL B 1 30 ? 15.804 -18.277 -13.37 1 98.34 30 VAL B N 1
ATOM 2848 C CA . VAL B 1 30 ? 14.54 -18.097 -12.663 1 98.34 30 VAL B CA 1
ATOM 2849 C C . VAL B 1 30 ? 14.81 -17.764 -11.197 1 98.34 30 VAL B C 1
ATOM 2851 O O . VAL B 1 30 ? 15.879 -18.081 -10.669 1 98.34 30 VAL B O 1
ATOM 2854 N N . ALA B 1 31 ? 13.922 -17.135 -10.605 1 98.78 31 ALA B N 1
ATOM 2855 C CA . ALA B 1 31 ? 13.845 -16.933 -9.16 1 98.78 31 ALA B CA 1
ATOM 2856 C C . ALA B 1 31 ? 12.594 -17.587 -8.581 1 98.78 31 ALA B C 1
ATOM 2858 O O . ALA B 1 31 ? 11.528 -17.558 -9.2 1 98.78 31 ALA B O 1
ATOM 2859 N N . LEU B 1 32 ? 12.703 -18.173 -7.449 1 98.8 32 LEU B N 1
ATOM 2860 C CA . LEU B 1 32 ? 11.614 -18.741 -6.662 1 98.8 32 LEU B CA 1
ATOM 2861 C C . LEU B 1 32 ? 11.479 -18.024 -5.323 1 98.8 32 LEU B C 1
ATOM 2863 O O . LEU B 1 32 ? 12.473 -17.564 -4.757 1 98.8 32 LEU B O 1
ATOM 2867 N N . VAL B 1 33 ? 10.294 -17.976 -4.794 1 98.81 33 VAL B N 1
ATOM 2868 C CA . VAL B 1 33 ? 10.081 -17.394 -3.473 1 98.81 33 VAL B CA 1
ATOM 2869 C C . VAL B 1 33 ? 9.294 -18.369 -2.6 1 98.81 33 VAL B C 1
ATOM 2871 O O . VAL B 1 33 ? 8.546 -19.206 -3.111 1 98.81 33 VAL B O 1
ATOM 2874 N N . SER B 1 34 ? 9.406 -18.133 -1.276 1 98.43 34 SER B N 1
ATOM 2875 C CA . SER B 1 34 ? 8.817 -19.091 -0.346 1 98.43 34 SER B CA 1
ATOM 2876 C C . SER B 1 34 ? 7.644 -18.478 0.41 1 98.43 34 SER B C 1
ATOM 2878 O O . SER B 1 34 ? 7.559 -17.256 0.55 1 98.43 34 SER B O 1
ATOM 2880 N N . ASP B 1 35 ? 6.818 -19.26 0.804 1 97.4 35 ASP B N 1
ATOM 2881 C CA . ASP B 1 35 ? 5.841 -19.046 1.867 1 97.4 35 ASP B CA 1
ATOM 2882 C C . ASP B 1 35 ? 6.091 -19.988 3.042 1 97.4 35 ASP B C 1
ATOM 2884 O O . ASP B 1 35 ? 5.725 -21.164 2.99 1 97.4 35 ASP B O 1
ATOM 2888 N N . LEU B 1 36 ? 6.575 -19.441 4.087 1 94.89 36 LEU B N 1
ATOM 2889 C CA . LEU B 1 36 ? 6.951 -20.281 5.218 1 94.89 36 LEU B CA 1
ATOM 2890 C C . LEU B 1 36 ? 5.919 -20.181 6.337 1 94.89 36 LEU B C 1
ATOM 2892 O O . LEU B 1 36 ? 6.188 -20.579 7.473 1 94.89 36 LEU B O 1
ATOM 2896 N N . ASP B 1 37 ? 4.804 -19.546 6.05 1 93.16 37 ASP B N 1
ATOM 2897 C CA . ASP B 1 37 ? 3.74 -19.353 7.03 1 93.16 37 ASP B CA 1
ATOM 2898 C C . ASP B 1 37 ? 4.281 -18.728 8.314 1 93.16 37 ASP B C 1
ATOM 2900 O O . ASP B 1 37 ? 4.927 -17.679 8.275 1 93.16 37 ASP B O 1
ATOM 2904 N N . LYS B 1 38 ? 4.093 -19.305 9.414 1 90.9 38 LYS B N 1
ATOM 2905 C CA . LYS B 1 38 ? 4.493 -18.751 10.705 1 90.9 38 LYS B CA 1
ATOM 2906 C C . LYS B 1 38 ? 6.011 -18.771 10.865 1 90.9 38 LYS B C 1
ATOM 2908 O O . LYS B 1 38 ? 6.568 -18.002 11.651 1 90.9 38 LYS B O 1
ATOM 2913 N N . ALA B 1 39 ? 6.652 -19.632 10.125 1 92.37 39 ALA B N 1
ATOM 2914 C CA . ALA B 1 39 ? 8.104 -19.757 10.231 1 92.37 39 ALA B CA 1
ATOM 2915 C C . ALA B 1 39 ? 8.806 -18.586 9.549 1 92.37 39 ALA B C 1
ATOM 2917 O O . ALA B 1 39 ? 10.031 -18.463 9.618 1 92.37 39 ALA B O 1
ATOM 2918 N N . SER B 1 40 ? 8.038 -17.706 8.962 1 94.22 40 SER B N 1
ATOM 2919 C CA . SER B 1 40 ? 8.608 -16.539 8.297 1 94.22 40 SER B CA 1
ATOM 2920 C C . SER B 1 40 ? 9.123 -15.522 9.31 1 94.22 40 SER B C 1
ATOM 2922 O O . SER B 1 40 ? 9.909 -14.637 8.964 1 94.22 40 SER B O 1
ATOM 2924 N N . LYS B 1 41 ? 8.696 -15.549 10.5 1 94.72 41 LYS B N 1
ATOM 2925 C CA . LYS B 1 41 ? 9.025 -14.545 11.508 1 94.72 41 LYS B CA 1
ATOM 2926 C C . LYS B 1 41 ? 10.453 -14.723 12.015 1 94.72 41 LYS B C 1
ATOM 2928 O O . LYS B 1 41 ? 10.877 -15.842 12.315 1 94.72 41 LYS B O 1
ATOM 2933 N N . GLU B 1 42 ? 11.155 -13.704 12.04 1 93.83 42 GLU B N 1
ATOM 2934 C CA . GLU B 1 42 ? 12.487 -13.611 12.629 1 93.83 42 GLU B CA 1
ATOM 2935 C C . GLU B 1 42 ? 12.631 -12.347 13.472 1 93.83 42 GLU B C 1
ATOM 2937 O O . GLU B 1 42 ? 13.036 -11.299 12.966 1 93.83 42 GLU B O 1
ATOM 2942 N N . GLY B 1 43 ? 12.376 -12.45 14.8 1 90.89 43 GLY B N 1
ATOM 2943 C CA . GLY B 1 43 ? 12.352 -11.256 15.63 1 90.89 43 GLY B CA 1
ATOM 2944 C C . GLY B 1 43 ? 11.228 -10.302 15.271 1 90.89 43 GLY B C 1
ATOM 2945 O O . GLY B 1 43 ? 10.054 -10.676 15.31 1 90.89 43 GLY B O 1
ATOM 2946 N N . GLN B 1 44 ? 11.623 -9.158 14.821 1 89.65 44 GLN B N 1
ATOM 2947 C CA . GLN B 1 44 ? 10.641 -8.153 14.427 1 89.65 44 GLN B CA 1
ATOM 2948 C C . GLN B 1 44 ? 10.584 -8.003 12.91 1 89.65 44 GLN B C 1
ATOM 2950 O O . GLN B 1 44 ? 10.127 -6.979 12.399 1 89.65 44 GLN B O 1
ATOM 2955 N N . MET B 1 45 ? 11.176 -9.054 12.317 1 95.24 45 MET B N 1
ATOM 2956 C CA . MET B 1 45 ? 11.192 -9.097 10.858 1 95.24 45 MET B CA 1
ATOM 2957 C C . MET B 1 45 ? 10.531 -10.372 10.344 1 95.24 45 MET B C 1
ATOM 2959 O O . MET B 1 45 ? 10.373 -11.339 11.091 1 95.24 45 MET B O 1
ATOM 2963 N N . TRP B 1 46 ? 10.146 -10.346 9.205 1 97.22 46 TRP B N 1
ATOM 2964 C CA . TRP B 1 46 ? 9.612 -11.494 8.481 1 97.22 46 TRP B CA 1
ATOM 2965 C C . TRP B 1 46 ? 10.376 -11.722 7.181 1 97.22 46 TRP B C 1
ATOM 2967 O O . TRP B 1 46 ? 10.73 -10.767 6.486 1 97.22 46 TRP B O 1
ATOM 2977 N N . ARG B 1 47 ? 10.576 -12.956 6.873 1 98.12 47 ARG B N 1
ATOM 2978 C CA . ARG B 1 47 ? 11.451 -13.21 5.733 1 98.12 47 ARG B CA 1
ATOM 2979 C C . ARG B 1 47 ? 10.814 -14.201 4.764 1 98.12 47 ARG B C 1
ATOM 2981 O O . ARG B 1 47 ? 9.979 -15.016 5.161 1 98.12 47 ARG B O 1
ATOM 2988 N N . SER B 1 48 ? 11.185 -14.134 3.542 1 98.42 48 SER B N 1
ATOM 2989 C CA . SER B 1 48 ? 10.995 -15.127 2.489 1 98.42 48 SER B CA 1
ATOM 2990 C C . SER B 1 48 ? 12.33 -15.58 1.909 1 98.42 48 SER B C 1
ATOM 2992 O O . SER B 1 48 ? 13.249 -14.774 1.749 1 98.42 48 SER B O 1
ATOM 2994 N N . VAL B 1 49 ? 12.421 -16.831 1.612 1 98.63 49 VAL B N 1
ATOM 2995 C CA . VAL B 1 49 ? 13.612 -17.377 0.969 1 98.63 49 VAL B CA 1
ATOM 2996 C C . VAL B 1 49 ? 13.492 -17.237 -0.546 1 98.63 49 VAL B C 1
ATOM 2998 O O . VAL B 1 49 ? 12.438 -17.522 -1.121 1 98.63 49 VAL B O 1
ATOM 3001 N N . VAL B 1 50 ? 14.591 -16.794 -1.129 1 98.82 50 VAL B N 1
ATOM 3002 C CA . VAL B 1 50 ? 14.674 -16.696 -2.582 1 98.82 50 VAL B CA 1
ATOM 3003 C C . VAL B 1 50 ? 15.706 -17.69 -3.109 1 98.82 50 VAL B C 1
ATOM 3005 O O . VAL B 1 50 ? 16.839 -17.734 -2.623 1 98.82 50 VAL B O 1
ATOM 3008 N N . ILE B 1 51 ? 15.333 -18.495 -4.022 1 98.71 51 ILE B N 1
ATOM 3009 C CA . ILE B 1 51 ? 16.254 -19.374 -4.733 1 98.71 51 ILE B CA 1
ATOM 3010 C C . ILE B 1 51 ? 16.389 -18.915 -6.183 1 98.71 51 ILE B C 1
ATOM 3012 O O . ILE B 1 51 ? 15.387 -18.708 -6.871 1 98.71 51 ILE B O 1
ATOM 3016 N N . VAL B 1 52 ? 17.575 -18.694 -6.58 1 98.55 52 VAL B N 1
ATOM 3017 C CA . VAL B 1 52 ? 17.872 -18.389 -7.976 1 98.55 52 VAL B CA 1
ATOM 3018 C C . VAL B 1 52 ? 18.528 -19.597 -8.641 1 98.55 52 VAL B C 1
ATOM 3020 O O . VAL B 1 52 ? 19.396 -20.243 -8.05 1 98.55 52 VAL B O 1
ATOM 3023 N N . GLY B 1 53 ? 18.064 -19.907 -9.812 1 98.06 53 GLY B N 1
ATOM 3024 C CA . GLY B 1 53 ? 18.63 -21.033 -10.537 1 98.06 53 GLY B CA 1
ATOM 3025 C C . GLY B 1 53 ? 18.459 -20.921 -12.041 1 98.06 53 GLY B C 1
ATOM 3026 O O . GLY B 1 53 ? 18.015 -19.888 -12.545 1 98.06 53 GLY B O 1
ATOM 3027 N N . ILE B 1 54 ? 18.885 -21.993 -12.703 1 97.62 54 ILE B N 1
ATOM 3028 C CA . ILE B 1 54 ? 18.786 -22.029 -14.158 1 97.62 54 ILE B CA 1
ATOM 3029 C C . ILE B 1 54 ? 18.056 -23.297 -14.594 1 97.62 54 ILE B C 1
ATOM 3031 O O . ILE B 1 54 ? 18.215 -24.355 -13.98 1 97.62 54 ILE B O 1
ATOM 3035 N N . ILE B 1 55 ? 17.274 -23.141 -15.557 1 96.57 55 ILE B N 1
ATOM 3036 C CA . ILE B 1 55 ? 16.683 -24.251 -16.297 1 96.57 55 ILE B CA 1
ATOM 3037 C C . ILE B 1 55 ? 17.428 -24.446 -17.615 1 96.57 55 ILE B C 1
ATOM 3039 O O . ILE B 1 55 ? 17.588 -23.502 -18.392 1 96.57 55 ILE B O 1
ATOM 3043 N N . PHE B 1 56 ? 17.881 -25.62 -17.818 1 95.55 56 PHE B N 1
ATOM 3044 C CA . PHE B 1 56 ? 18.686 -25.87 -19.007 1 95.55 56 PHE B CA 1
ATOM 3045 C C . PHE B 1 56 ? 18.225 -27.137 -19.717 1 95.55 56 PHE B C 1
ATOM 3047 O O . PHE B 1 56 ? 17.662 -28.037 -19.089 1 95.55 56 PHE B O 1
ATOM 3054 N N . ARG B 1 57 ? 18.505 -27.157 -20.951 1 91.26 57 ARG B N 1
ATOM 3055 C CA . ARG B 1 57 ? 18.096 -28.279 -21.79 1 91.26 57 ARG B CA 1
ATOM 3056 C C . ARG B 1 57 ? 19.108 -29.417 -21.715 1 91.26 57 A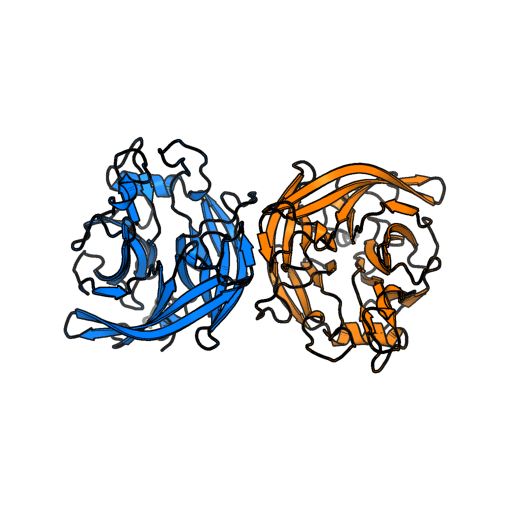RG B C 1
ATOM 3058 O O . ARG B 1 57 ? 20.318 -29.18 -21.72 1 91.26 57 ARG B O 1
ATOM 3065 N N . GLN B 1 58 ? 18.591 -30.546 -21.55 1 89.54 58 GLN B N 1
ATOM 3066 C CA . GLN B 1 58 ? 19.343 -31.794 -21.623 1 89.54 58 GLN B CA 1
ATOM 3067 C C . GLN B 1 58 ? 18.714 -32.759 -22.624 1 89.54 58 GLN B C 1
ATOM 3069 O O . GLN B 1 58 ? 17.843 -33.554 -22.265 1 89.54 58 GLN B O 1
ATOM 3074 N N . GLY B 1 59 ? 19.263 -32.757 -23.893 1 86.28 59 GLY B N 1
ATOM 3075 C CA . GLY B 1 59 ? 18.587 -33.49 -24.951 1 86.28 59 GLY B CA 1
ATOM 3076 C C . GLY B 1 59 ? 17.214 -32.933 -25.279 1 86.28 59 GLY B C 1
ATOM 3077 O O . GLY B 1 59 ? 17.081 -31.754 -25.614 1 86.28 59 GLY B O 1
ATOM 3078 N N . ASN B 1 60 ? 16.262 -33.801 -25.035 1 84.03 60 ASN B N 1
ATOM 3079 C CA . ASN B 1 60 ? 14.896 -33.381 -25.333 1 84.03 60 ASN B CA 1
ATOM 3080 C C . ASN B 1 60 ? 14.142 -32.987 -24.066 1 84.03 60 ASN B C 1
ATOM 3082 O O . ASN B 1 60 ? 12.939 -32.725 -24.112 1 84.03 60 ASN B O 1
ATOM 3086 N N . SER B 1 61 ? 14.907 -32.932 -23.023 1 89.62 61 SER B N 1
ATOM 3087 C CA . SER B 1 61 ? 14.298 -32.615 -21.735 1 89.62 61 SER B CA 1
ATOM 3088 C C . SER B 1 61 ? 14.94 -31.382 -21.108 1 89.62 61 SER B C 1
ATOM 3090 O O . SER B 1 61 ? 15.839 -30.777 -21.696 1 89.62 61 SER B O 1
ATOM 3092 N N . TYR B 1 62 ? 14.411 -30.983 -20.043 1 94.17 62 TYR B N 1
ATOM 3093 C CA . TYR B 1 62 ? 14.939 -29.859 -19.278 1 94.17 62 TYR B CA 1
ATOM 3094 C C . TYR B 1 62 ? 15.273 -30.279 -17.852 1 94.17 62 TYR B C 1
ATOM 3096 O O . TYR B 1 62 ? 14.766 -31.291 -17.361 1 94.17 62 TYR B O 1
ATOM 3104 N N . ASP B 1 63 ? 16.141 -29.502 -17.258 1 96.17 63 ASP B N 1
ATOM 3105 C CA . ASP B 1 63 ? 16.493 -29.705 -15.856 1 96.17 63 ASP B CA 1
ATOM 3106 C C . ASP B 1 63 ? 16.75 -28.373 -15.156 1 96.17 63 ASP B C 1
ATOM 3108 O O . ASP B 1 63 ? 16.741 -27.318 -15.794 1 96.17 63 ASP B O 1
ATOM 3112 N N . PHE B 1 64 ? 16.862 -28.447 -13.866 1 97.56 64 PHE B N 1
ATOM 3113 C CA . PHE B 1 64 ? 17.022 -27.26 -13.033 1 97.56 64 PHE B CA 1
ATOM 3114 C C . PHE B 1 64 ? 18.267 -27.374 -12.162 1 97.56 64 PHE B C 1
ATOM 3116 O O . PHE B 1 64 ? 18.584 -28.455 -11.661 1 97.56 64 PHE B O 1
ATOM 3123 N N . GLN B 1 65 ? 18.995 -26.31 -12.035 1 97.52 65 GLN B N 1
ATOM 3124 C CA . GLN B 1 65 ? 20.142 -26.216 -11.138 1 97.52 65 GLN B CA 1
ATOM 3125 C C . GLN B 1 65 ? 20.075 -24.95 -10.289 1 97.52 65 GLN B C 1
ATOM 3127 O O . GLN B 1 65 ? 19.979 -23.843 -10.823 1 97.52 65 GLN B O 1
ATOM 3132 N N . GLU B 1 66 ? 20.124 -25.135 -9.012 1 97.76 66 GLU B N 1
ATOM 3133 C CA . GLU B 1 66 ? 20.163 -23.993 -8.103 1 97.76 66 GLU B CA 1
ATOM 3134 C C . GLU B 1 66 ? 21.508 -23.277 -8.173 1 97.76 66 GLU B C 1
ATOM 3136 O O . GLU B 1 66 ? 22.557 -23.921 -8.242 1 97.76 66 GLU B O 1
ATOM 3141 N N . GLN B 1 67 ? 21.447 -21.994 -8.114 1 97.52 67 GLN B N 1
ATOM 3142 C CA . GLN B 1 67 ? 22.678 -21.211 -8.143 1 97.52 67 GLN B CA 1
ATOM 3143 C C . GLN B 1 67 ? 22.887 -20.464 -6.828 1 97.52 67 GLN B C 1
ATOM 3145 O O . GLN B 1 67 ? 24.018 -20.328 -6.358 1 97.52 67 GLN B O 1
ATOM 3150 N N . GLU B 1 68 ? 21.803 -19.917 -6.244 1 97.78 68 GLU B N 1
ATOM 3151 C CA . GLU B 1 68 ? 21.908 -19.078 -5.054 1 97.78 68 GLU B CA 1
ATOM 3152 C C . GLU B 1 68 ? 20.633 -19.145 -4.217 1 97.78 68 GLU B C 1
ATOM 3154 O O . GLU B 1 68 ? 19.549 -19.395 -4.747 1 97.78 68 GLU B O 1
ATOM 3159 N N . GLU B 1 69 ? 20.797 -19.017 -2.962 1 98.34 69 GLU B N 1
ATOM 3160 C CA . GLU B 1 69 ? 19.703 -18.918 -2.001 1 98.34 69 GLU B CA 1
ATOM 3161 C C . GLU B 1 69 ? 19.939 -17.782 -1.01 1 98.34 69 GLU B C 1
ATOM 3163 O O . GLU B 1 69 ? 21.039 -17.64 -0.472 1 98.34 69 GLU B O 1
ATOM 3168 N N . PHE B 1 70 ? 19.001 -16.923 -0.787 1 98.51 70 PHE B N 1
ATOM 3169 C CA . PHE B 1 70 ? 19.128 -15.838 0.179 1 98.51 70 PHE B CA 1
ATOM 3170 C C . PHE B 1 70 ? 17.762 -15.432 0.719 1 98.51 70 PHE B C 1
ATOM 3172 O O . PHE B 1 70 ? 16.73 -15.884 0.217 1 98.51 70 PHE B O 1
ATOM 3179 N N . ASN B 1 71 ? 17.768 -14.598 1.733 1 98.18 71 ASN B N 1
ATOM 3180 C CA . ASN B 1 71 ? 16.535 -14.112 2.343 1 98.18 71 ASN B CA 1
ATOM 3181 C C . ASN B 1 71 ? 16.25 -12.664 1.953 1 98.18 71 ASN B C 1
ATOM 3183 O O . ASN B 1 71 ? 17.176 -11.869 1.783 1 98.18 71 ASN B O 1
ATOM 3187 N N . ILE B 1 72 ? 15.06 -12.377 1.749 1 98.14 72 ILE B N 1
ATOM 3188 C CA . ILE B 1 72 ? 14.573 -11.002 1.775 1 98.14 72 ILE B CA 1
ATOM 3189 C C . ILE B 1 72 ? 13.617 -10.816 2.951 1 98.14 72 ILE B C 1
ATOM 3191 O O . ILE B 1 72 ? 12.862 -11.727 3.296 1 98.14 72 ILE B O 1
ATOM 3195 N N . SER B 1 73 ? 13.658 -9.618 3.566 1 97.19 73 SER B N 1
ATOM 3196 C CA . SER B 1 73 ? 12.916 -9.423 4.807 1 97.19 73 SER B CA 1
ATOM 3197 C C . SER B 1 73 ? 12.279 -8.038 4.859 1 97.19 73 SER B C 1
ATOM 3199 O O . SER B 1 73 ? 12.806 -7.085 4.281 1 97.19 73 SER B O 1
ATOM 3201 N N . LEU B 1 74 ? 11.175 -7.926 5.487 1 96.64 74 LEU B N 1
ATOM 3202 C CA . LEU B 1 74 ? 10.481 -6.672 5.761 1 96.64 74 LEU B CA 1
ATOM 3203 C C . LEU B 1 74 ? 9.901 -6.669 7.171 1 96.64 74 LEU B C 1
ATOM 3205 O O . LEU B 1 74 ? 9.568 -7.726 7.712 1 96.64 74 LEU B O 1
ATOM 3209 N N . PRO B 1 75 ? 9.767 -5.577 7.775 1 95.34 75 PRO B N 1
ATOM 3210 C CA . PRO B 1 75 ? 9.221 -5.497 9.132 1 95.34 75 PRO B CA 1
ATOM 3211 C C . PRO B 1 75 ? 7.696 -5.413 9.15 1 95.34 75 PRO B C 1
ATOM 3213 O O . PRO B 1 75 ? 7.083 -5.485 10.218 1 95.34 75 PRO B O 1
ATOM 3216 N N . ILE B 1 76 ? 7.076 -5.261 8.046 1 95.66 76 ILE B N 1
ATOM 3217 C CA . ILE B 1 76 ? 5.632 -5.076 7.964 1 95.66 76 ILE B CA 1
ATOM 3218 C C . ILE B 1 76 ? 4.928 -6.418 8.153 1 95.66 76 ILE B C 1
ATOM 3220 O O . ILE B 1 76 ? 5.369 -7.438 7.618 1 95.66 76 ILE B O 1
ATOM 3224 N N . ASN B 1 77 ? 3.868 -6.393 8.936 1 95.29 77 ASN B N 1
ATOM 3225 C CA . ASN B 1 77 ? 3.09 -7.611 9.134 1 95.29 77 ASN B CA 1
ATOM 3226 C C . ASN B 1 77 ? 1.65 -7.298 9.531 1 95.29 77 ASN B C 1
ATOM 3228 O O . ASN B 1 77 ? 1.319 -6.148 9.826 1 95.29 77 ASN B O 1
ATOM 3232 N N . GLU B 1 78 ? 0.841 -8.22 9.403 1 94.77 78 GLU B N 1
ATOM 3233 C CA . GLU B 1 78 ? -0.553 -8.208 9.838 1 94.77 78 GLU B CA 1
ATOM 3234 C C . GLU B 1 78 ? -0.859 -9.399 10.742 1 94.77 78 GLU B C 1
ATOM 3236 O O . GLU B 1 78 ? -0.68 -10.551 10.341 1 94.77 78 GLU B O 1
ATOM 3241 N N . ASN B 1 79 ? -1.22 -9.098 11.97 1 90.97 79 ASN B N 1
ATOM 3242 C CA . ASN B 1 79 ? -1.509 -10.127 12.963 1 90.97 79 ASN B CA 1
ATOM 3243 C C . ASN B 1 79 ? -0.315 -11.054 13.174 1 90.97 79 ASN B C 1
ATOM 3245 O O . ASN B 1 79 ? -0.476 -12.273 13.245 1 90.97 79 ASN B O 1
ATOM 3249 N N . GLY B 1 80 ? 0.846 -10.503 13.047 1 91.87 80 GLY B N 1
ATOM 3250 C CA . GLY B 1 80 ? 2.063 -11.236 13.357 1 91.87 80 GLY B CA 1
ATOM 3251 C C . GLY B 1 80 ? 2.579 -12.057 12.19 1 91.87 80 GLY B C 1
ATOM 3252 O O . GLY B 1 80 ? 3.472 -12.89 12.358 1 91.87 80 GLY B O 1
ATOM 3253 N N . ARG B 1 81 ? 2.022 -11.872 11.024 1 95.54 81 ARG B N 1
ATOM 3254 C CA . ARG B 1 81 ? 2.44 -12.63 9.848 1 95.54 81 ARG B CA 1
ATOM 3255 C C . ARG B 1 81 ? 2.795 -11.698 8.694 1 95.54 81 ARG B C 1
ATOM 3257 O O . ARG B 1 81 ? 2.147 -10.668 8.499 1 95.54 81 ARG B O 1
ATOM 3264 N N . GLY B 1 82 ? 3.865 -12.094 7.998 1 96.32 82 GLY B N 1
ATOM 3265 C CA . GLY B 1 82 ? 4.337 -11.29 6.882 1 96.32 82 GLY B CA 1
ATOM 3266 C C . GLY B 1 82 ? 5.361 -12.006 6.021 1 96.32 82 GLY B C 1
ATOM 3267 O O . GLY B 1 82 ? 5.936 -13.013 6.44 1 96.32 82 GLY B O 1
ATOM 3268 N N . MET B 1 83 ? 5.507 -11.549 4.816 1 97.78 83 MET B N 1
ATOM 3269 C CA . MET B 1 83 ? 6.471 -12.048 3.839 1 97.78 83 MET B CA 1
ATOM 3270 C C . MET B 1 83 ? 6.192 -13.507 3.497 1 97.78 83 MET B C 1
ATOM 3272 O O . MET B 1 83 ? 7.118 -14.316 3.406 1 97.78 83 MET B O 1
ATOM 3276 N N . GLU B 1 84 ? 4.946 -13.834 3.413 1 98.07 84 GLU B N 1
ATOM 3277 C CA . GLU B 1 84 ? 4.504 -15.118 2.877 1 98.07 84 GLU B CA 1
ATOM 3278 C C . GLU B 1 84 ? 4.204 -15.019 1.384 1 98.07 84 GLU B C 1
ATOM 3280 O O . GLU B 1 84 ? 3.04 -14.981 0.98 1 98.07 84 GLU B O 1
ATOM 3285 N N . LEU B 1 85 ? 5.253 -15.076 0.598 1 98.72 85 LEU B N 1
ATOM 3286 C CA . LEU B 1 85 ? 5.129 -14.752 -0.819 1 98.72 85 LEU B CA 1
ATOM 3287 C C . LEU B 1 85 ? 4.646 -15.962 -1.613 1 98.72 85 LEU B C 1
ATOM 3289 O O . LEU B 1 85 ? 5.237 -17.041 -1.53 1 98.72 85 LEU B O 1
ATOM 3293 N N . SER B 1 86 ? 3.625 -15.744 -2.38 1 98.58 86 SER B N 1
ATOM 3294 C CA . SER B 1 86 ? 2.978 -16.847 -3.083 1 98.58 86 SER B CA 1
ATOM 3295 C C . SER B 1 86 ? 3.242 -16.777 -4.584 1 98.58 86 SER B C 1
ATOM 3297 O O . SER B 1 86 ? 2.95 -17.724 -5.316 1 98.58 86 SER B O 1
ATOM 3299 N N . GLU B 1 87 ? 3.788 -15.666 -5.054 1 98.78 87 GLU B N 1
ATOM 3300 C CA . GLU B 1 87 ? 3.963 -15.512 -6.495 1 98.78 87 GLU B CA 1
ATOM 3301 C C . GLU B 1 87 ? 5.043 -14.481 -6.813 1 98.78 87 GLU B C 1
ATOM 3303 O O . GLU B 1 87 ? 5.36 -13.63 -5.979 1 98.78 87 GLU B O 1
ATOM 3308 N N . LEU B 1 88 ? 5.611 -14.581 -8.005 1 98.84 88 LEU B N 1
ATOM 3309 C CA . LEU B 1 88 ? 6.506 -13.604 -8.616 1 98.84 88 LEU B CA 1
ATOM 3310 C C . LEU B 1 88 ? 6.03 -13.233 -10.017 1 98.84 88 LEU B C 1
ATOM 3312 O O . LEU B 1 88 ? 5.461 -14.066 -10.725 1 98.84 88 LEU B O 1
ATOM 3316 N N . LEU B 1 89 ? 6.301 -12.027 -10.387 1 98.77 89 LEU B N 1
ATOM 3317 C CA . LEU B 1 89 ? 5.895 -11.586 -11.717 1 98.77 89 LEU B CA 1
ATOM 3318 C C . LEU B 1 89 ? 6.784 -10.448 -12.208 1 98.77 89 LEU B C 1
ATOM 3320 O O . LEU B 1 89 ? 6.959 -9.447 -11.509 1 98.77 89 LEU B O 1
ATOM 3324 N N . SER B 1 90 ? 7.349 -10.64 -13.344 1 97.79 90 SER B N 1
ATOM 3325 C CA . SER B 1 90 ? 8.046 -9.544 -14.009 1 97.79 90 SER B CA 1
ATOM 3326 C C . SER B 1 90 ? 7.07 -8.639 -14.754 1 97.79 90 SER B C 1
ATOM 3328 O O . SER B 1 90 ? 6.349 -9.095 -15.643 1 97.79 90 SER B O 1
ATOM 3330 N N . PHE B 1 91 ? 7.04 -7.364 -14.431 1 97.55 91 PHE B N 1
ATOM 3331 C CA . PHE B 1 91 ? 6.119 -6.42 -15.054 1 97.55 91 PHE B CA 1
ATOM 3332 C C . PHE B 1 91 ? 6.735 -5.028 -15.122 1 97.55 91 PHE B C 1
ATOM 3334 O O . PHE B 1 91 ? 7.232 -4.513 -14.119 1 97.55 91 PHE B O 1
ATOM 3341 N N . ASN B 1 92 ? 6.807 -4.498 -16.304 1 95.15 92 ASN B N 1
ATOM 3342 C CA . ASN B 1 92 ? 7.223 -3.12 -16.545 1 95.15 92 ASN B CA 1
ATOM 3343 C C . ASN B 1 92 ? 8.592 -2.834 -15.935 1 95.15 92 ASN B C 1
ATOM 3345 O O . ASN B 1 92 ? 8.777 -1.818 -15.262 1 95.15 92 ASN B O 1
ATOM 3349 N N . GLY B 1 93 ? 9.491 -3.791 -16.08 1 94.27 93 GLY B N 1
ATOM 3350 C CA . GLY B 1 93 ? 10.889 -3.605 -15.724 1 94.27 93 GLY B CA 1
ATOM 3351 C C . GLY B 1 93 ? 11.186 -3.947 -14.276 1 94.27 93 GLY B C 1
ATOM 3352 O O . GLY B 1 93 ? 12.312 -3.768 -13.809 1 94.27 93 GLY B O 1
ATOM 3353 N N . SER B 1 94 ? 10.223 -4.462 -13.557 1 96.37 94 SER B N 1
ATOM 3354 C CA . SER B 1 94 ? 10.412 -4.816 -12.154 1 96.37 94 SER B CA 1
ATOM 3355 C C . SER B 1 94 ? 9.934 -6.237 -11.873 1 96.37 94 SER B C 1
ATOM 3357 O O . SER B 1 94 ? 9.042 -6.744 -12.557 1 96.37 94 SER B O 1
ATOM 3359 N N . LEU B 1 95 ? 10.606 -6.837 -10.921 1 98.48 95 LEU B N 1
ATOM 3360 C CA . LEU B 1 95 ? 10.153 -8.116 -10.387 1 98.48 95 LEU B CA 1
ATOM 3361 C C . LEU B 1 95 ? 9.298 -7.913 -9.14 1 98.48 95 LEU B C 1
ATOM 3363 O O . LEU B 1 95 ? 9.764 -7.347 -8.148 1 98.48 95 LEU B O 1
ATOM 3367 N N . TYR B 1 96 ? 8.103 -8.409 -9.186 1 98.71 96 TYR B N 1
ATOM 3368 C CA . TYR B 1 96 ? 7.199 -8.21 -8.059 1 98.71 96 TYR B CA 1
ATOM 3369 C C . TYR B 1 96 ? 6.969 -9.515 -7.307 1 98.71 96 TYR B C 1
ATOM 3371 O O . TYR B 1 96 ? 6.85 -10.579 -7.919 1 98.71 96 TYR B O 1
ATOM 3379 N N . GLY B 1 97 ? 6.94 -9.419 -6.009 1 98.79 97 GLY B N 1
ATOM 3380 C CA . GLY B 1 97 ? 6.459 -10.478 -5.137 1 98.79 97 GLY B CA 1
ATOM 3381 C C . GLY B 1 97 ? 5.122 -10.162 -4.494 1 98.79 97 GLY B C 1
ATOM 3382 O O . GLY B 1 97 ? 4.797 -8.994 -4.268 1 98.79 97 GLY B O 1
ATOM 3383 N N . PHE B 1 98 ? 4.371 -11.211 -4.142 1 98.85 98 PHE B N 1
ATOM 3384 C CA . PHE B 1 98 ? 2.999 -11.047 -3.676 1 98.85 98 PHE B CA 1
ATOM 3385 C C . PHE B 1 98 ? 2.776 -11.8 -2.37 1 98.85 98 PHE B C 1
ATOM 3387 O O . PHE B 1 98 ? 2.998 -13.01 -2.3 1 98.85 98 PHE B O 1
ATOM 3394 N N . ASP B 1 99 ? 2.351 -11.117 -1.384 1 98.36 99 ASP B N 1
ATOM 3395 C CA . ASP B 1 99 ? 2.16 -11.686 -0.053 1 98.36 99 ASP B CA 1
ATOM 3396 C C . ASP B 1 99 ? 0.714 -12.13 0.151 1 98.36 99 ASP B C 1
ATOM 3398 O O . ASP B 1 99 ? -0.218 -11.359 -0.087 1 98.36 99 ASP B O 1
ATOM 3402 N N . ASP B 1 100 ? 0.46 -13.277 0.644 1 97.13 100 ASP B N 1
ATOM 3403 C CA . ASP B 1 100 ? -0.899 -13.803 0.74 1 97.13 100 ASP B CA 1
ATOM 3404 C C . ASP B 1 100 ? -1.491 -13.542 2.123 1 97.13 100 ASP B C 1
ATOM 3406 O O . ASP B 1 100 ? -2.563 -14.056 2.452 1 97.13 100 ASP B O 1
ATOM 3410 N N . ARG B 1 101 ? -0.818 -12.785 2.926 1 96.48 101 ARG B N 1
ATOM 3411 C CA . ARG B 1 101 ? -1.327 -12.473 4.258 1 96.48 101 ARG B CA 1
ATOM 3412 C C . ARG B 1 101 ? -1.66 -10.991 4.384 1 96.48 101 ARG B C 1
ATOM 3414 O O . ARG B 1 101 ? -2.764 -10.63 4.799 1 96.48 101 ARG B O 1
ATOM 3421 N N . THR B 1 102 ? -0.758 -10.191 3.984 1 96.63 102 THR B N 1
ATOM 3422 C CA . THR B 1 102 ? -0.898 -8.755 4.201 1 96.63 102 THR B CA 1
ATOM 3423 C C . THR B 1 102 ? -1.511 -8.08 2.977 1 96.63 102 THR B C 1
ATOM 3425 O O . THR B 1 102 ? -1.95 -6.931 3.051 1 96.63 102 THR B O 1
ATOM 3428 N N . GLY B 1 103 ? -1.508 -8.783 1.842 1 97.87 103 GLY B N 1
ATOM 3429 C CA . GLY B 1 103 ? -1.908 -8.145 0.597 1 97.87 103 GLY B CA 1
ATOM 3430 C C . GLY B 1 103 ? -0.831 -7.251 0.011 1 97.87 103 GLY B C 1
ATOM 3431 O O . GLY B 1 103 ? -1.099 -6.461 -0.895 1 97.87 103 GLY B O 1
ATOM 3432 N N . LEU B 1 104 ? 0.357 -7.381 0.458 1 97.8 104 LEU B N 1
ATOM 3433 C CA . LEU B 1 104 ? 1.472 -6.55 0.019 1 97.8 104 LEU B CA 1
ATOM 3434 C C . LEU B 1 104 ? 1.985 -7.003 -1.344 1 97.8 104 LEU B C 1
ATOM 3436 O O . LEU B 1 104 ? 2.119 -8.204 -1.593 1 97.8 104 LEU B O 1
ATOM 3440 N N . VAL B 1 105 ? 2.224 -6.074 -2.18 1 98.2 105 VAL B N 1
ATOM 3441 C CA . VAL B 1 105 ? 2.965 -6.242 -3.425 1 98.2 105 VAL B CA 1
ATOM 3442 C C . VAL B 1 105 ? 4.313 -5.532 -3.325 1 98.2 105 VAL B C 1
ATOM 3444 O O . VAL B 1 105 ? 4.368 -4.317 -3.121 1 98.2 105 VAL B O 1
ATOM 3447 N N . CYS B 1 106 ? 5.374 -6.249 -3.53 1 97.73 106 CYS B N 1
ATOM 3448 C CA . CYS B 1 106 ? 6.698 -5.668 -3.338 1 97.73 106 CYS B CA 1
ATOM 3449 C C . CYS B 1 106 ? 7.549 -5.823 -4.593 1 97.73 106 CYS B C 1
ATOM 3451 O O . CYS B 1 106 ? 7.465 -6.84 -5.284 1 97.73 106 CYS B O 1
ATOM 3453 N N . ALA B 1 107 ? 8.316 -4.854 -4.82 1 97.59 107 ALA B N 1
ATOM 3454 C CA . ALA B 1 107 ? 9.401 -5.008 -5.785 1 97.59 107 ALA B CA 1
ATOM 3455 C C . ALA B 1 107 ? 10.59 -5.735 -5.161 1 97.59 107 ALA B C 1
ATOM 3457 O O . ALA B 1 107 ? 11.022 -5.397 -4.057 1 97.59 107 ALA B O 1
ATOM 3458 N N . ILE B 1 108 ? 11.059 -6.661 -5.848 1 98.25 108 ILE B N 1
ATOM 3459 C CA . ILE B 1 108 ? 12.176 -7.459 -5.354 1 98.25 108 ILE B CA 1
ATOM 3460 C C . ILE B 1 108 ? 13.419 -7.185 -6.198 1 98.25 108 ILE B C 1
ATOM 3462 O O . ILE B 1 108 ? 13.382 -7.305 -7.425 1 98.25 108 ILE B O 1
ATOM 3466 N N . ASP B 1 109 ? 14.483 -6.813 -5.583 1 97.4 109 ASP B N 1
ATOM 3467 C CA . ASP B 1 109 ? 15.789 -6.637 -6.21 1 97.4 109 ASP B CA 1
ATOM 3468 C C . ASP B 1 109 ? 16.712 -7.813 -5.898 1 97.4 109 ASP B C 1
ATOM 3470 O O . ASP B 1 109 ? 17.272 -7.896 -4.803 1 97.4 109 ASP B O 1
ATOM 3474 N N . ILE B 1 110 ? 16.857 -8.639 -6.841 1 97.56 110 ILE B N 1
ATOM 3475 C CA . ILE B 1 110 ? 17.616 -9.871 -6.656 1 97.56 110 ILE B CA 1
ATOM 3476 C C . ILE B 1 110 ? 19.08 -9.537 -6.377 1 97.56 110 ILE B C 1
ATOM 3478 O O . ILE B 1 110 ? 19.725 -10.187 -5.551 1 97.56 110 ILE B O 1
ATOM 3482 N N . GLU B 1 111 ? 19.601 -8.564 -7.038 1 95.98 111 GLU B N 1
ATOM 3483 C CA . GLU B 1 111 ? 21.004 -8.194 -6.883 1 95.98 111 GLU B CA 1
ATOM 3484 C C . GLU B 1 111 ? 21.275 -7.623 -5.494 1 95.98 111 GLU B C 1
ATOM 3486 O O . GLU B 1 111 ? 22.272 -7.971 -4.857 1 95.98 111 GLU B O 1
ATOM 3491 N N . LYS B 1 112 ? 20.399 -6.784 -5.012 1 96.9 112 LYS B N 1
ATOM 3492 C CA . LYS B 1 112 ? 20.585 -6.15 -3.71 1 96.9 112 LYS B CA 1
ATOM 3493 C C . LYS B 1 112 ? 20.018 -7.017 -2.59 1 96.9 112 LYS B C 1
ATOM 3495 O O . LYS B 1 112 ? 20.239 -6.739 -1.409 1 96.9 112 LYS B O 1
ATOM 3500 N N . LYS B 1 113 ? 19.266 -8.063 -2.971 1 97.88 113 LYS B N 1
ATOM 3501 C CA . LYS B 1 113 ? 18.629 -8.969 -2.021 1 97.88 113 LYS B CA 1
ATOM 3502 C C . LYS B 1 113 ? 17.709 -8.21 -1.069 1 97.88 113 LYS B C 1
ATOM 3504 O O . LYS B 1 113 ? 17.772 -8.401 0.147 1 97.88 113 LYS B O 1
ATOM 3509 N N . LYS B 1 114 ? 16.905 -7.357 -1.708 1 97.77 114 LYS B N 1
ATOM 3510 C CA . LYS B 1 114 ? 15.997 -6.515 -0.934 1 97.77 114 LYS B CA 1
ATOM 3511 C C . LYS B 1 114 ? 14.593 -6.528 -1.53 1 97.77 114 LYS B C 1
ATOM 3513 O O . LYS B 1 114 ? 14.419 -6.814 -2.717 1 97.77 114 LYS B O 1
ATOM 3518 N N . ALA B 1 115 ? 13.661 -6.26 -0.685 1 97.75 115 ALA B N 1
ATOM 3519 C CA . ALA B 1 115 ? 12.267 -6.076 -1.081 1 97.75 115 ALA B CA 1
ATOM 3520 C C . ALA B 1 115 ? 11.771 -4.681 -0.711 1 97.75 115 ALA B C 1
ATOM 3522 O O . ALA B 1 115 ? 12.105 -4.16 0.356 1 97.75 115 ALA B O 1
ATOM 3523 N N . TYR B 1 116 ? 10.999 -4.104 -1.577 1 97.05 116 TYR B N 1
ATOM 3524 C CA . TYR B 1 116 ? 10.448 -2.768 -1.38 1 97.05 116 TYR B CA 1
ATOM 3525 C C . TYR B 1 116 ? 8.935 -2.77 -1.559 1 97.05 116 TYR B C 1
ATOM 3527 O O . TYR B 1 116 ? 8.436 -2.927 -2.676 1 97.05 116 TYR B O 1
ATOM 3535 N N . PRO B 1 117 ? 8.138 -2.528 -0.507 1 97.11 117 PRO B N 1
ATOM 3536 C CA . PRO B 1 117 ? 6.683 -2.462 -0.662 1 97.11 117 PRO B CA 1
ATOM 3537 C C . PRO B 1 117 ? 6.245 -1.408 -1.677 1 97.11 117 PRO B C 1
ATOM 3539 O O . PRO B 1 117 ? 6.802 -0.308 -1.709 1 97.11 117 PRO B O 1
ATOM 3542 N N . ARG B 1 118 ? 5.278 -1.775 -2.529 1 96.21 118 ARG B N 1
ATOM 3543 C CA . ARG B 1 118 ? 4.793 -0.864 -3.561 1 96.21 118 ARG B CA 1
ATOM 3544 C C . ARG B 1 118 ? 3.292 -0.633 -3.426 1 96.21 118 ARG B C 1
ATOM 3546 O O . ARG B 1 118 ? 2.814 0.491 -3.594 1 96.21 118 ARG B O 1
ATOM 3553 N N . LEU B 1 119 ? 2.577 -1.693 -3.145 1 96.73 119 LEU B N 1
ATOM 3554 C CA . LEU B 1 119 ? 1.125 -1.635 -3.02 1 96.73 119 LEU B CA 1
ATOM 3555 C C . LEU B 1 119 ? 0.646 -2.473 -1.839 1 96.73 119 LEU B C 1
ATOM 3557 O O . LEU B 1 119 ? 1.378 -3.336 -1.348 1 96.73 119 LEU B O 1
ATOM 3561 N N . ILE B 1 120 ? -0.508 -2.193 -1.478 1 97.23 120 ILE B N 1
ATOM 3562 C CA . ILE B 1 120 ? -1.198 -2.995 -0.474 1 97.23 120 ILE B CA 1
ATOM 3563 C C . ILE B 1 120 ? -2.646 -3.222 -0.901 1 97.23 120 ILE B C 1
ATOM 3565 O O . ILE B 1 120 ? -3.431 -2.274 -0.984 1 97.23 120 ILE B O 1
ATOM 3569 N N . LEU B 1 121 ? -2.969 -4.39 -1.151 1 98.21 121 LEU B N 1
ATOM 3570 C CA . LEU B 1 121 ? -4.286 -4.736 -1.674 1 98.21 121 LEU B CA 1
ATOM 3571 C C . LEU B 1 121 ? -5.173 -5.313 -0.576 1 98.21 121 LEU B C 1
ATOM 3573 O O . LEU B 1 121 ? -4.707 -6.093 0.259 1 98.21 121 LEU B O 1
ATOM 3577 N N . ARG B 1 122 ? -6.366 -4.96 -0.645 1 97.61 122 ARG B N 1
ATOM 3578 C CA . ARG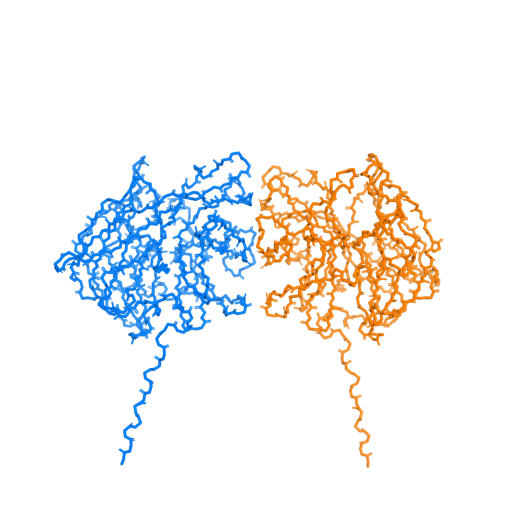 B 1 122 ? -7.311 -5.427 0.365 1 97.61 122 ARG B CA 1
ATOM 3579 C C . ARG B 1 122 ? -8.234 -6.5 -0.203 1 97.61 122 ARG B C 1
ATOM 3581 O O . ARG B 1 122 ? -8.448 -6.563 -1.416 1 97.61 122 ARG B O 1
ATOM 3588 N N . ASP B 1 123 ? -8.763 -7.226 0.67 1 97.5 123 ASP B N 1
ATOM 3589 C CA . ASP B 1 123 ? -9.606 -8.362 0.31 1 97.5 123 ASP B CA 1
ATOM 3590 C C . ASP B 1 123 ? -10.924 -7.894 -0.304 1 97.5 123 ASP B C 1
ATOM 3592 O O . ASP B 1 123 ? -11.359 -6.765 -0.068 1 97.5 123 ASP B O 1
ATOM 3596 N N . GLY B 1 124 ? -11.487 -8.724 -1.202 1 97.4 124 GLY B N 1
ATOM 3597 C CA . GLY B 1 124 ? -12.803 -8.466 -1.763 1 97.4 124 GLY B CA 1
ATOM 3598 C C . GLY B 1 124 ? -12.848 -7.226 -2.635 1 97.4 124 GLY B C 1
ATOM 3599 O O . GLY B 1 124 ? -12.017 -7.059 -3.53 1 97.4 124 GLY B O 1
ATOM 3600 N N . ASP B 1 125 ? -13.838 -6.371 -2.343 1 95.95 125 ASP B N 1
ATOM 3601 C CA . ASP B 1 125 ? -14.054 -5.175 -3.151 1 95.95 125 ASP B CA 1
ATOM 3602 C C . ASP B 1 125 ? -13.187 -4.018 -2.662 1 95.95 125 ASP B C 1
ATOM 3604 O O . ASP B 1 125 ? -13.445 -2.859 -2.992 1 95.95 125 ASP B O 1
ATOM 3608 N N . SER B 1 126 ? -12.24 -4.257 -1.813 1 94.06 126 SER B N 1
ATOM 3609 C CA . SER B 1 126 ? -11.217 -3.339 -1.323 1 94.06 126 SER B CA 1
ATOM 3610 C C . SER B 1 126 ? -11.711 -2.557 -0.11 1 94.06 126 SER B C 1
ATOM 3612 O O . SER B 1 126 ? -10.998 -1.699 0.414 1 94.06 126 SER B O 1
ATOM 3614 N N . PHE B 1 127 ? -12.921 -2.778 0.355 1 93.56 127 PHE B N 1
ATOM 3615 C CA . PHE B 1 127 ? -13.409 -2.183 1.594 1 93.56 127 PHE B CA 1
ATOM 3616 C C . PHE B 1 127 ? -13.37 -3.195 2.732 1 93.56 127 PHE B C 1
ATOM 3618 O O . PHE B 1 127 ? -14.397 -3.484 3.349 1 93.56 127 PHE B O 1
ATOM 3625 N N . SER B 1 128 ? -12.153 -3.693 2.881 1 92.74 128 SER B N 1
ATOM 3626 C CA . SER B 1 128 ? -11.863 -4.676 3.92 1 92.74 128 SER B CA 1
ATOM 3627 C C . SER B 1 128 ? -10.662 -4.255 4.759 1 92.74 128 SER B C 1
ATOM 3629 O O . SER B 1 128 ? -9.735 -3.62 4.251 1 92.74 128 SER B O 1
ATOM 3631 N N . ASP B 1 129 ? -10.675 -4.598 6 1 88.2 129 ASP B N 1
ATOM 3632 C CA . ASP B 1 129 ? -9.538 -4.335 6.876 1 88.2 129 ASP B CA 1
ATOM 3633 C C . ASP B 1 129 ? -8.503 -5.453 6.783 1 88.2 129 ASP B C 1
ATOM 3635 O O . ASP B 1 129 ? -7.415 -5.349 7.354 1 88.2 129 ASP B O 1
ATOM 3639 N N . LYS B 1 130 ? -8.87 -6.436 5.993 1 93.28 130 LYS B N 1
ATOM 3640 C CA . LYS B 1 130 ? -7.975 -7.575 5.806 1 93.28 130 LYS B CA 1
ATOM 3641 C C . LYS B 1 130 ? -7.205 -7.459 4.494 1 93.28 130 LYS B C 1
ATOM 3643 O O . LYS B 1 130 ? -7.757 -7.026 3.48 1 93.28 130 LYS B O 1
ATOM 3648 N N . GLY B 1 131 ? -5.96 -7.918 4.59 1 96.82 131 GLY B N 1
ATOM 3649 C CA . GLY B 1 131 ? -5.178 -7.979 3.366 1 96.82 131 GLY B CA 1
ATOM 3650 C C . GLY B 1 131 ? -5.683 -9.023 2.387 1 96.82 131 GLY B C 1
ATOM 3651 O O . GLY B 1 131 ? -6.184 -10.073 2.795 1 96.82 131 GLY B O 1
ATOM 3652 N N . MET B 1 132 ? -5.529 -8.731 1.168 1 98.09 132 MET B N 1
ATOM 3653 C CA . MET B 1 132 ? -5.876 -9.706 0.137 1 98.09 132 MET B CA 1
ATOM 3654 C C . MET B 1 132 ? -4.952 -10.917 0.2 1 98.09 132 MET B C 1
ATOM 3656 O O . MET B 1 132 ? -3.734 -10.769 0.311 1 98.09 132 MET B O 1
ATOM 3660 N N . LYS B 1 133 ? -5.541 -12.075 0.174 1 97.69 133 LYS B N 1
ATOM 3661 C CA . LYS B 1 133 ? -4.767 -13.305 0.036 1 97.69 133 LYS B CA 1
ATOM 3662 C C . LYS B 1 133 ? -4.302 -13.503 -1.404 1 97.69 133 LYS B C 1
ATOM 3664 O O . LYS B 1 133 ? -4.918 -14.254 -2.163 1 97.69 133 LYS B O 1
ATOM 3669 N N . ILE B 1 134 ? -3.207 -12.959 -1.778 1 98.71 134 ILE B N 1
ATOM 3670 C CA . ILE B 1 134 ? -2.749 -13.006 -3.163 1 98.71 134 ILE B CA 1
ATOM 3671 C C . ILE B 1 134 ? -2.091 -14.355 -3.444 1 98.71 134 ILE B C 1
ATOM 3673 O O . ILE B 1 134 ? -1.085 -14.703 -2.822 1 98.71 134 ILE B O 1
ATOM 3677 N N . GLU B 1 135 ? -2.558 -15.015 -4.424 1 98.74 135 GLU B N 1
ATOM 3678 C CA . GLU B 1 135 ? -2.062 -16.362 -4.688 1 98.74 135 GLU B CA 1
ATOM 3679 C C . GLU B 1 135 ? -1.427 -16.455 -6.072 1 98.74 135 GLU B C 1
ATOM 3681 O O . GLU B 1 135 ? -0.573 -17.312 -6.313 1 98.74 135 GLU B O 1
ATOM 3686 N N . TRP B 1 136 ? -1.822 -15.599 -6.977 1 98.87 136 TRP B N 1
ATOM 3687 C CA . TRP B 1 136 ? -1.282 -15.646 -8.331 1 98.87 136 TRP B CA 1
ATOM 3688 C C . TRP B 1 136 ? -1.308 -14.264 -8.976 1 98.87 136 TRP B C 1
ATOM 3690 O O . TRP B 1 136 ? -2.03 -13.374 -8.523 1 98.87 136 TRP B O 1
ATOM 3700 N N . ALA B 1 137 ? -0.521 -14.13 -9.945 1 98.91 137 ALA B N 1
ATOM 3701 C CA . ALA B 1 137 ? -0.455 -12.914 -10.751 1 98.91 137 ALA B CA 1
ATOM 3702 C C . ALA B 1 137 ? 0.047 -13.216 -12.16 1 98.91 137 ALA B C 1
ATOM 3704 O O . ALA B 1 137 ? 0.882 -14.103 -12.351 1 98.91 137 ALA B O 1
ATOM 3705 N N . THR B 1 138 ? -0.437 -12.479 -13.132 1 98.53 138 THR B N 1
ATOM 3706 C CA . THR B 1 138 ? -0.001 -12.61 -14.517 1 98.53 138 THR B CA 1
ATOM 3707 C C . THR B 1 138 ? -0.165 -11.289 -15.264 1 98.53 138 THR B C 1
ATOM 3709 O O . THR B 1 138 ? -0.781 -10.353 -14.751 1 98.53 138 THR B O 1
ATOM 3712 N N . VAL B 1 139 ? 0.494 -11.197 -16.385 1 97.7 139 VAL B N 1
ATOM 3713 C CA . VAL B 1 139 ? 0.366 -10.007 -17.219 1 97.7 139 VAL B CA 1
ATOM 3714 C C . VAL B 1 139 ? -0.7 -10.238 -18.288 1 97.7 139 VAL B C 1
ATOM 3716 O O . VAL B 1 139 ? -0.634 -11.214 -19.039 1 97.7 139 VAL B O 1
ATOM 3719 N N . TYR B 1 140 ? -1.696 -9.471 -18.285 1 96.58 140 TYR B N 1
ATOM 3720 C CA . TYR B 1 140 ? -2.711 -9.424 -19.332 1 96.58 140 TYR B CA 1
ATOM 3721 C C . TYR B 1 140 ? -2.775 -8.041 -19.967 1 96.58 140 TYR B C 1
ATOM 3723 O O . TYR B 1 140 ? -3.179 -7.072 -19.32 1 96.58 140 TYR B O 1
ATOM 3731 N N . LYS B 1 141 ? -2.288 -7.937 -21.188 1 92.49 141 LYS B N 1
ATOM 3732 C CA . LYS B 1 141 ? -2.189 -6.677 -21.919 1 92.49 141 LYS B CA 1
ATOM 3733 C C . LYS B 1 141 ? -1.272 -5.693 -21.198 1 92.49 141 LYS B C 1
ATOM 3735 O O . LYS B 1 141 ? -0.09 -5.975 -20.991 1 92.49 141 LYS B O 1
ATOM 3740 N N . ASP B 1 142 ? -1.824 -4.652 -20.665 1 94.44 142 ASP B N 1
ATOM 3741 C CA . ASP B 1 142 ? -0.982 -3.601 -20.103 1 94.44 142 ASP B CA 1
ATOM 3742 C C . ASP B 1 142 ? -1.09 -3.566 -18.58 1 94.44 142 ASP B C 1
ATOM 3744 O O . ASP B 1 142 ? -0.867 -2.524 -17.96 1 94.44 142 ASP B O 1
ATOM 3748 N N . SER B 1 143 ? -1.516 -4.755 -18.035 1 97.66 143 SER B N 1
ATOM 3749 C CA . SER B 1 143 ? -1.783 -4.735 -16.6 1 97.66 143 SER B CA 1
ATOM 3750 C C . SER B 1 143 ? -1.372 -6.049 -15.944 1 97.66 143 SER B C 1
ATOM 3752 O O . SER B 1 143 ? -1.298 -7.085 -16.608 1 97.66 143 SER B O 1
ATOM 3754 N N . MET B 1 144 ? -1.106 -5.939 -14.686 1 98.38 144 MET B N 1
ATOM 3755 C CA . MET B 1 144 ? -1.047 -7.142 -13.86 1 98.38 144 MET B CA 1
ATOM 3756 C C . MET B 1 144 ? -2.438 -7.538 -13.377 1 98.38 144 MET B C 1
ATOM 3758 O O . MET B 1 144 ? -3.201 -6.692 -12.906 1 98.38 144 MET B O 1
ATOM 3762 N N . TYR B 1 145 ? -2.757 -8.728 -13.587 1 98.83 145 TYR B N 1
ATOM 3763 C CA . TYR B 1 145 ? -3.93 -9.318 -12.952 1 98.83 145 TYR B CA 1
ATOM 3764 C C . TYR B 1 145 ? -3.531 -10.171 -11.754 1 98.83 145 TYR B C 1
ATOM 3766 O O . TYR B 1 145 ? -2.675 -11.051 -11.868 1 98.83 145 TYR B O 1
ATOM 3774 N N . VAL B 1 146 ? -4.079 -9.857 -10.617 1 98.88 146 VAL B N 1
ATOM 3775 C CA . VAL B 1 146 ? -3.711 -10.465 -9.342 1 98.88 146 VAL B CA 1
ATOM 3776 C C . VAL B 1 146 ? -4.943 -11.094 -8.695 1 98.88 146 VAL B C 1
ATOM 3778 O O . VAL B 1 146 ? -5.973 -10.435 -8.535 1 98.88 146 VAL B O 1
ATOM 3781 N N . GLY B 1 147 ? -4.797 -12.326 -8.311 1 98.84 147 GLY B N 1
ATOM 3782 C CA . GLY B 1 147 ? -5.974 -12.997 -7.783 1 98.84 147 GLY B CA 1
ATOM 3783 C C . GLY B 1 147 ? -5.707 -13.734 -6.483 1 98.84 147 GLY B C 1
ATOM 3784 O O . GLY B 1 147 ? -4.552 -13.911 -6.089 1 98.84 147 GLY B O 1
ATOM 3785 N N . SER B 1 148 ? -6.769 -14.045 -5.828 1 98.51 148 SER B N 1
ATOM 3786 C CA . SER B 1 148 ? -6.773 -14.875 -4.628 1 98.51 148 SER B CA 1
ATOM 3787 C C . SER B 1 148 ? -7.054 -16.336 -4.967 1 98.51 148 SER B C 1
ATOM 3789 O O . SER B 1 148 ? -6.712 -16.802 -6.056 1 98.51 148 SER B O 1
ATOM 3791 N N . ILE B 1 149 ? -7.688 -17.099 -4.088 1 98.35 149 ILE B N 1
ATOM 3792 C CA . ILE B 1 149 ? -7.79 -18.547 -4.236 1 98.35 149 ILE B CA 1
ATOM 3793 C C . ILE B 1 149 ? -8.929 -18.888 -5.194 1 98.35 149 ILE B C 1
ATOM 3795 O O . ILE B 1 149 ? -9.059 -20.035 -5.63 1 98.35 149 ILE B O 1
ATOM 3799 N N . GLY B 1 150 ? -9.81 -17.949 -5.558 1 98.25 150 GLY B N 1
ATOM 3800 C CA . GLY B 1 150 ? -10.795 -18.125 -6.614 1 98.25 150 GLY B CA 1
ATOM 3801 C C . GLY B 1 150 ? -11.968 -18.991 -6.197 1 98.25 150 GLY B C 1
ATOM 3802 O O . GLY B 1 150 ? -12.644 -19.579 -7.044 1 98.25 150 GLY B O 1
ATOM 3803 N N . LYS B 1 151 ? -12.129 -19.137 -4.951 1 97.35 151 LYS B N 1
ATOM 3804 C CA . LYS B 1 151 ? -13.311 -19.783 -4.387 1 97.35 151 LYS B CA 1
ATOM 3805 C C . LYS B 1 151 ? -13.851 -18.998 -3.195 1 97.35 151 LYS B C 1
ATOM 3807 O O . LYS B 1 151 ? -13.155 -18.144 -2.641 1 97.35 151 LYS B O 1
ATOM 3812 N N . GLU B 1 152 ? -15.111 -19.296 -2.802 1 97.15 152 GLU B N 1
ATOM 3813 C CA . GLU B 1 152 ? -15.682 -18.651 -1.623 1 97.15 152 GLU B CA 1
ATOM 3814 C C . GLU B 1 152 ? -14.847 -18.937 -0.378 1 97.15 152 GLU B C 1
ATOM 3816 O O . GLU B 1 152 ? -14.313 -20.038 -0.222 1 97.15 152 GLU B O 1
ATOM 3821 N N . PHE B 1 153 ? -14.826 -17.987 0.393 1 96.95 153 PHE B N 1
ATOM 3822 C CA . PHE B 1 153 ? -14.202 -18.209 1.691 1 96.95 153 PHE B CA 1
ATOM 3823 C C . PHE B 1 153 ? -15.124 -19.005 2.607 1 96.95 153 PHE B C 1
ATOM 3825 O O . PHE B 1 153 ? -16.306 -18.681 2.739 1 96.95 153 PHE B O 1
ATOM 3832 N N . THR B 1 154 ? -14.635 -20.034 3.222 1 97.4 154 THR B N 1
ATOM 3833 C CA . THR B 1 154 ? -15.433 -20.934 4.047 1 97.4 154 THR B CA 1
ATOM 3834 C C . THR B 1 154 ? -14.731 -21.219 5.372 1 97.4 154 THR B C 1
ATOM 3836 O O . THR B 1 154 ? -13.544 -20.924 5.528 1 97.4 154 THR B O 1
ATOM 3839 N N . THR B 1 155 ? -15.468 -21.735 6.26 1 97.29 155 THR B N 1
ATOM 3840 C CA . THR B 1 155 ? -14.864 -22.284 7.469 1 97.29 155 THR B CA 1
ATOM 3841 C C . THR B 1 155 ? -14.036 -23.525 7.144 1 97.29 155 THR B C 1
ATOM 3843 O O . THR B 1 155 ? -14.095 -24.041 6.026 1 97.29 155 THR B O 1
ATOM 3846 N N . PRO B 1 156 ? -13.353 -24.031 8.101 1 95.9 156 PRO B N 1
ATOM 3847 C CA . PRO B 1 156 ? -12.559 -25.239 7.864 1 95.9 156 PRO B CA 1
ATOM 3848 C C . PRO B 1 156 ? -13.417 -26.446 7.494 1 95.9 156 PRO B C 1
ATOM 3850 O O . PRO B 1 156 ? -12.899 -27.445 6.988 1 95.9 156 PRO B O 1
ATOM 3853 N N . THR B 1 157 ? -14.723 -26.305 7.779 1 95.49 157 THR B N 1
ATOM 3854 C CA . THR B 1 157 ? -15.616 -27.412 7.458 1 95.49 157 THR B CA 1
ATOM 3855 C C . THR B 1 157 ? -16.432 -27.104 6.205 1 95.49 157 THR B C 1
ATOM 3857 O O . THR B 1 157 ? -17.339 -27.858 5.848 1 95.49 157 THR B O 1
ATOM 3860 N N . GLY B 1 158 ? -16.2 -25.947 5.665 1 95.55 158 GLY B N 1
ATOM 3861 C CA . GLY B 1 158 ? -16.751 -25.7 4.342 1 95.55 158 GLY B CA 1
ATOM 3862 C C . GLY B 1 158 ? -17.986 -24.82 4.364 1 95.55 158 GLY B C 1
ATOM 3863 O O . GLY B 1 158 ? -18.663 -24.666 3.346 1 95.55 158 GLY B O 1
ATOM 3864 N N . GLU B 1 159 ? -18.343 -24.234 5.481 1 96.67 159 GLU B N 1
ATOM 3865 C CA . GLU B 1 159 ? -19.48 -23.321 5.547 1 96.67 159 GLU B CA 1
ATOM 3866 C C . GLU B 1 159 ? -19.143 -21.973 4.915 1 96.67 159 GLU B C 1
ATOM 3868 O O . GLU B 1 159 ? -18.1 -21.386 5.211 1 96.67 159 GLU B O 1
ATOM 3873 N N . TYR B 1 160 ? -20.074 -21.469 4.101 1 96.82 160 TYR B N 1
ATOM 3874 C CA . TYR B 1 160 ? -19.902 -20.229 3.353 1 96.82 160 TYR B CA 1
ATOM 3875 C C . TYR B 1 160 ? -19.755 -19.04 4.296 1 96.82 160 TYR B C 1
ATOM 3877 O O . TYR B 1 160 ? -20.531 -18.891 5.243 1 96.82 160 TYR B O 1
ATOM 3885 N N . LEU B 1 161 ? -18.762 -18.145 3.996 1 97.25 161 LEU B N 1
ATOM 3886 C CA . LEU B 1 161 ? -18.608 -16.912 4.76 1 97.25 161 LEU B CA 1
ATOM 3887 C C . LEU B 1 161 ? -18.76 -15.691 3.858 1 97.25 161 LEU B C 1
ATOM 3889 O O . LEU B 1 161 ? -19.594 -14.821 4.12 1 97.25 161 LEU B O 1
ATOM 3893 N N . ASN B 1 162 ? -17.974 -15.604 2.76 1 97.09 162 ASN B N 1
ATOM 3894 C CA . ASN B 1 162 ? -18.093 -14.486 1.831 1 97.09 162 ASN B CA 1
ATOM 3895 C C . ASN B 1 162 ? -17.465 -14.812 0.478 1 97.09 162 ASN B C 1
ATOM 3897 O O . ASN B 1 162 ? -16.858 -15.871 0.31 1 97.09 162 ASN B O 1
ATOM 3901 N N . ASP B 1 163 ? -17.564 -13.9 -0.497 1 97.91 163 ASP B N 1
ATOM 3902 C CA . ASP B 1 163 ? -17.095 -14.085 -1.866 1 97.91 163 ASP B CA 1
ATOM 3903 C C . ASP B 1 163 ? -15.804 -13.308 -2.114 1 97.91 163 ASP B C 1
ATOM 3905 O O . ASP B 1 163 ? -15.387 -13.137 -3.261 1 97.91 163 ASP B O 1
ATOM 3909 N N . ASN B 1 164 ? -15.104 -12.854 -1.085 1 98.07 164 ASN B N 1
ATOM 3910 C CA . ASN B 1 164 ? -13.989 -11.927 -1.249 1 98.07 164 ASN B CA 1
ATOM 3911 C C . ASN B 1 164 ? -12.885 -12.526 -2.115 1 98.07 164 ASN B C 1
ATOM 3913 O O . ASN B 1 164 ? -12.318 -11.84 -2.968 1 98.07 164 ASN B O 1
ATOM 3917 N N . PRO B 1 165 ? -12.616 -13.846 -1.991 1 98.27 165 PRO B N 1
ATOM 3918 C CA . PRO B 1 165 ? -11.509 -14.406 -2.769 1 98.27 165 PRO B CA 1
ATOM 3919 C C . PRO B 1 165 ? -11.834 -14.524 -4.256 1 98.27 165 PRO B C 1
ATOM 3921 O O . PRO B 1 165 ? -10.991 -14.965 -5.043 1 98.27 165 PRO B O 1
ATOM 3924 N N . LEU B 1 166 ? -13.077 -14.15 -4.665 1 98.73 166 LEU B N 1
ATOM 3925 C CA . LEU B 1 166 ? -13.499 -14.26 -6.057 1 98.73 166 LEU B CA 1
ATOM 3926 C C . LEU B 1 166 ? -13.191 -12.977 -6.821 1 98.73 166 LEU B C 1
ATOM 3928 O O . LEU B 1 166 ? -13.36 -12.92 -8.041 1 98.73 166 LEU B O 1
ATOM 3932 N N . TYR B 1 167 ? -12.705 -11.999 -6.138 1 98.69 167 TYR B N 1
ATOM 3933 C CA . TYR B 1 167 ? -12.31 -10.752 -6.783 1 98.69 167 TYR B CA 1
ATOM 3934 C C . TYR B 1 167 ? -10.869 -10.825 -7.275 1 98.69 167 TYR B C 1
ATOM 3936 O O . TYR B 1 167 ? -10.021 -11.456 -6.64 1 98.69 167 TYR B O 1
ATOM 3944 N N . VAL B 1 168 ? -10.64 -10.188 -8.402 1 98.82 168 VAL B N 1
ATOM 3945 C CA . VAL B 1 168 ? -9.32 -10.038 -9.006 1 98.82 168 VAL B CA 1
ATOM 3946 C C . VAL B 1 168 ? -8.972 -8.556 -9.126 1 98.82 168 VAL B C 1
ATOM 3948 O O . VAL B 1 168 ? -9.843 -7.728 -9.403 1 98.82 168 VAL B O 1
ATOM 3951 N N . LYS B 1 169 ? -7.749 -8.236 -8.874 1 98.8 169 LYS B N 1
ATOM 3952 C CA . LYS B 1 169 ? -7.277 -6.862 -9.014 1 98.8 169 LYS B CA 1
ATOM 3953 C C . LYS B 1 169 ? -6.535 -6.667 -10.333 1 98.8 169 LYS B C 1
ATOM 3955 O O . LYS B 1 169 ? -5.734 -7.514 -10.732 1 98.8 169 LYS B O 1
ATOM 3960 N N . GLN B 1 170 ? -6.906 -5.662 -11.03 1 98.65 170 GLN B N 1
ATOM 3961 C CA . GLN B 1 170 ? -6.161 -5.2 -12.196 1 98.65 170 GLN B CA 1
ATOM 3962 C C . GLN B 1 170 ? -5.302 -3.986 -11.855 1 98.65 170 GLN B C 1
ATOM 3964 O O . GLN B 1 170 ? -5.815 -2.967 -11.39 1 98.65 170 GLN B O 1
ATOM 3969 N N . ILE B 1 171 ? -4.03 -4.073 -12.047 1 97.79 171 ILE B N 1
ATOM 3970 C CA . ILE B 1 171 ? -3.092 -2.995 -11.751 1 97.79 171 ILE B CA 1
ATOM 3971 C C . ILE B 1 171 ? -2.402 -2.545 -13.037 1 97.79 171 ILE B C 1
ATOM 3973 O O . ILE B 1 171 ? -1.623 -3.297 -13.626 1 97.79 171 ILE B 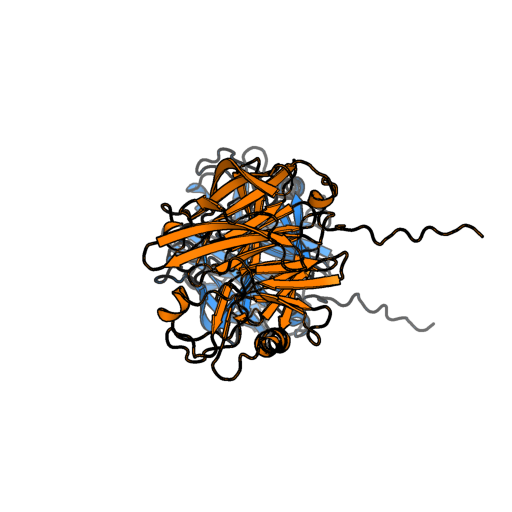O 1
ATOM 3977 N N . ASN B 1 172 ? -2.557 -1.389 -13.455 1 96.25 172 ASN B N 1
ATOM 3978 C CA . ASN B 1 172 ? -1.97 -0.942 -14.714 1 96.25 172 ASN B CA 1
ATOM 3979 C C . ASN B 1 172 ? -0.556 -0.403 -14.513 1 96.25 172 ASN B C 1
ATOM 3981 O O . ASN B 1 172 ? -0.014 -0.468 -13.409 1 96.25 172 ASN B O 1
ATOM 3985 N N . VAL B 1 173 ? 0.062 0.12 -15.544 1 93.75 173 VAL B N 1
ATOM 3986 C CA . VAL B 1 173 ? 1.473 0.493 -15.564 1 93.75 173 VAL B CA 1
ATOM 3987 C C . VAL B 1 173 ? 1.709 1.674 -14.626 1 93.75 173 VAL B C 1
ATOM 3989 O O . VAL B 1 173 ? 2.829 1.887 -14.156 1 93.75 173 VAL B O 1
ATOM 3992 N N . ASP B 1 174 ? 0.634 2.393 -14.302 1 90.77 174 ASP B N 1
ATOM 3993 C CA . ASP B 1 174 ? 0.77 3.568 -13.448 1 90.77 174 ASP B CA 1
ATOM 3994 C C . ASP B 1 174 ? 0.466 3.227 -11.991 1 90.77 174 ASP B C 1
ATOM 3996 O O . ASP B 1 174 ? 0.579 4.082 -11.11 1 90.77 174 ASP B O 1
ATOM 4000 N N . GLY B 1 175 ? -0.005 2.015 -11.821 1 90.73 175 GLY B N 1
ATOM 4001 C CA . GLY B 1 175 ? -0.265 1.59 -10.454 1 90.73 175 GLY B CA 1
ATOM 4002 C C . GLY B 1 175 ? -1.725 1.712 -10.059 1 90.73 175 GLY B C 1
ATOM 4003 O O . GLY B 1 175 ? -2.087 1.447 -8.911 1 90.73 175 GLY B O 1
ATOM 4004 N N . LYS B 1 176 ? -2.548 2.125 -10.984 1 93.78 176 LYS B N 1
ATOM 4005 C CA . LYS B 1 176 ? -3.976 2.195 -10.689 1 93.78 176 LYS B CA 1
ATOM 4006 C C . LYS B 1 176 ? -4.557 0.806 -10.444 1 93.78 176 LYS B C 1
ATOM 4008 O O . LYS B 1 176 ? -4.35 -0.109 -11.244 1 93.78 176 LYS B O 1
ATOM 4013 N N . VAL B 1 177 ? -5.308 0.675 -9.405 1 96.44 177 VAL B N 1
ATOM 4014 C CA . VAL B 1 177 ? -5.901 -0.608 -9.041 1 96.44 177 VAL B CA 1
ATOM 4015 C C . VAL B 1 177 ? -7.394 -0.597 -9.363 1 96.44 177 VAL B C 1
ATOM 4017 O O . VAL B 1 177 ? -8.121 0.302 -8.934 1 96.44 177 VAL B O 1
ATOM 4020 N N . SER B 1 178 ? -7.821 -1.524 -10.128 1 97.17 178 SER B N 1
ATOM 4021 C CA . SER B 1 178 ? -9.234 -1.769 -10.398 1 97.17 178 SER B CA 1
ATOM 4022 C C . SER B 1 178 ? -9.678 -3.119 -9.844 1 97.17 178 SER B C 1
ATOM 4024 O O . SER B 1 178 ? -8.887 -4.063 -9.791 1 97.17 178 SER B O 1
ATOM 4026 N N . VAL B 1 179 ? -10.902 -3.162 -9.44 1 97.96 179 VAL B N 1
ATOM 4027 C CA . VAL B 1 179 ? -11.453 -4.363 -8.822 1 97.96 179 VAL B CA 1
ATOM 4028 C C . VAL B 1 179 ? -12.407 -5.054 -9.793 1 97.96 179 VAL B C 1
ATOM 4030 O O . VAL B 1 179 ? -13.335 -4.428 -10.311 1 97.96 179 VAL B O 1
ATOM 4033 N N . LEU B 1 180 ? -12.165 -6.336 -10.003 1 98.6 180 LEU B N 1
ATOM 4034 C CA . LEU B 1 180 ? -12.988 -7.115 -10.923 1 98.6 180 LEU B CA 1
ATOM 4035 C C . LEU B 1 180 ? -13.637 -8.294 -10.205 1 98.6 180 LEU B C 1
ATOM 4037 O O . LEU B 1 180 ? -12.959 -9.051 -9.507 1 98.6 180 LEU B O 1
ATOM 4041 N N . ASN B 1 181 ? -14.895 -8.464 -10.374 1 98.49 181 ASN B N 1
ATOM 4042 C CA . ASN B 1 181 ? -15.588 -9.642 -9.863 1 98.49 181 ASN B CA 1
ATOM 4043 C C . ASN B 1 181 ? -15.494 -10.814 -10.836 1 98.49 181 ASN B C 1
ATOM 4045 O O . ASN B 1 181 ? -16.11 -10.791 -11.903 1 98.49 181 ASN B O 1
ATOM 4049 N N . TRP B 1 182 ? -14.773 -11.899 -10.495 1 98.75 182 TRP B N 1
ATOM 4050 C CA . TRP B 1 182 ? -14.528 -13.03 -11.384 1 98.75 182 TRP B CA 1
ATOM 4051 C C . TRP B 1 182 ? -15.35 -14.242 -10.961 1 98.75 182 TRP B C 1
ATOM 4053 O O . TRP B 1 182 ? -15.09 -15.363 -11.406 1 98.75 182 TRP B O 1
ATOM 4063 N N . LYS B 1 183 ? -16.315 -14.081 -10.135 1 98.3 183 LYS B N 1
ATOM 4064 C CA . LYS B 1 183 ? -17.127 -15.183 -9.626 1 98.3 183 LYS B CA 1
ATOM 4065 C C . LYS B 1 183 ? -17.62 -16.073 -10.762 1 98.3 183 LYS B C 1
ATOM 4067 O O . LYS B 1 183 ? -17.43 -17.291 -10.731 1 98.3 183 LYS B O 1
ATOM 4072 N N . ASN B 1 184 ? -18.179 -15.487 -11.791 1 98.43 184 ASN B N 1
ATOM 4073 C CA . ASN B 1 184 ? -18.724 -16.269 -12.896 1 98.43 184 ASN B CA 1
ATOM 4074 C C . ASN B 1 184 ? -17.624 -16.99 -13.669 1 98.43 184 ASN B C 1
ATOM 4076 O O . ASN B 1 184 ? -17.826 -18.107 -14.147 1 98.43 184 ASN B O 1
ATOM 4080 N N . LYS B 1 185 ? -16.504 -16.373 -13.815 1 98.69 185 LYS B N 1
ATOM 4081 C CA . LYS B 1 185 ? -15.385 -16.991 -14.521 1 98.69 185 LYS B CA 1
ATOM 4082 C C . LYS B 1 185 ? -14.869 -18.214 -13.769 1 98.69 185 LYS B C 1
ATOM 4084 O O . LYS B 1 185 ? -14.67 -19.276 -14.363 1 98.69 185 LYS B O 1
ATOM 4089 N N . PHE B 1 186 ? -14.715 -18.092 -12.465 1 98.67 186 PHE B N 1
ATOM 4090 C CA . PHE B 1 186 ? -14.229 -19.209 -11.664 1 98.67 186 PHE B CA 1
ATOM 4091 C C . PHE B 1 186 ? -15.233 -20.356 -11.667 1 98.67 186 PHE B C 1
ATOM 4093 O O . PHE B 1 186 ? -14.849 -21.525 -11.74 1 98.67 186 PHE B O 1
ATOM 4100 N N . ASN B 1 187 ? -16.478 -20.005 -11.581 1 98.1 187 ASN B N 1
ATOM 4101 C CA . ASN B 1 187 ? -17.503 -21.042 -11.649 1 98.1 187 ASN B CA 1
ATOM 4102 C C . ASN B 1 187 ? -17.486 -21.76 -12.996 1 98.1 187 ASN B C 1
ATOM 4104 O O . ASN B 1 187 ? -17.665 -22.977 -13.057 1 98.1 187 ASN B O 1
ATOM 4108 N N . ALA B 1 188 ? -17.306 -20.989 -14.059 1 98.61 188 ALA B N 1
ATOM 4109 C CA . ALA B 1 188 ? -17.249 -21.589 -15.39 1 98.61 188 ALA B CA 1
ATOM 4110 C C . ALA B 1 188 ? -16.096 -22.582 -15.495 1 98.61 188 ALA B C 1
ATOM 4112 O O . ALA B 1 188 ? -16.236 -23.643 -16.108 1 98.61 188 ALA B O 1
ATOM 4113 N N . ILE B 1 189 ? -14.977 -22.255 -14.931 1 98.69 189 ILE B N 1
ATOM 4114 C CA . ILE B 1 189 ? -13.807 -23.126 -14.963 1 98.69 189 ILE B CA 1
ATOM 4115 C C . ILE B 1 189 ? -14.094 -24.405 -14.18 1 98.69 189 ILE B C 1
ATOM 4117 O O . ILE B 1 189 ? -13.807 -25.507 -14.653 1 98.69 189 ILE B O 1
ATOM 4121 N N . LYS B 1 190 ? -14.593 -24.252 -12.982 1 98.28 190 LYS B N 1
ATOM 4122 C CA . LYS B 1 190 ? -14.97 -25.381 -12.137 1 98.28 190 LYS B CA 1
ATOM 4123 C C . LYS B 1 190 ? -15.976 -26.285 -12.843 1 98.28 190 LYS B C 1
ATOM 4125 O O . LYS B 1 190 ? -15.825 -27.508 -12.847 1 98.28 190 LYS B O 1
ATOM 4130 N N . ASN B 1 191 ? -16.932 -25.689 -13.51 1 98.05 191 ASN B N 1
ATOM 4131 C CA . ASN B 1 191 ? -17.975 -26.431 -14.21 1 98.05 191 ASN B CA 1
ATOM 4132 C C . ASN B 1 191 ? -17.418 -27.172 -15.422 1 98.05 191 ASN B C 1
ATOM 4134 O O . ASN B 1 191 ? -17.922 -28.235 -15.791 1 98.05 191 ASN B O 1
ATOM 4138 N N . ALA B 1 192 ? -16.432 -26.603 -16.048 1 98.47 192 ALA B N 1
ATOM 4139 C CA . ALA B 1 192 ? -15.832 -27.192 -17.243 1 98.47 192 ALA B CA 1
ATOM 4140 C C . ALA B 1 192 ? -15.287 -28.588 -16.951 1 98.47 192 ALA B C 1
ATOM 4142 O O . ALA B 1 192 ? -15.161 -29.414 -17.859 1 98.47 192 ALA B O 1
ATOM 4143 N N . VAL B 1 193 ? -14.952 -28.854 -15.698 1 98.21 193 VAL B N 1
ATOM 4144 C CA . VAL B 1 193 ? -14.426 -30.169 -15.344 1 98.21 193 VAL B CA 1
ATOM 4145 C C . VAL B 1 193 ? -15.46 -30.934 -14.52 1 98.21 193 VAL B C 1
ATOM 4147 O O . VAL B 1 193 ? -15.108 -31.825 -13.744 1 98.21 193 VAL B O 1
ATOM 4150 N N . ARG B 1 194 ? -16.697 -30.465 -14.485 1 97.75 194 ARG B N 1
ATOM 4151 C CA . ARG B 1 194 ? -17.87 -31.146 -13.947 1 97.75 194 ARG B CA 1
ATOM 4152 C C . ARG B 1 194 ? -17.848 -31.151 -12.422 1 97.75 194 ARG B C 1
ATOM 4154 O O . ARG B 1 194 ? -18.223 -32.144 -11.794 1 97.75 194 ARG B O 1
ATOM 4161 N N . ILE B 1 195 ? -17.344 -30.205 -11.833 1 98.19 195 ILE B N 1
ATOM 4162 C CA . ILE B 1 195 ? -17.479 -29.985 -10.397 1 98.19 195 ILE B CA 1
ATOM 4163 C C . ILE B 1 195 ? -18.624 -29.011 -10.13 1 98.19 195 ILE B C 1
ATOM 4165 O O . ILE B 1 195 ? -18.585 -27.861 -10.573 1 98.19 195 ILE B O 1
ATOM 4169 N N . TYR B 1 196 ? -19.607 -29.446 -9.383 1 96.05 196 TYR B N 1
ATOM 4170 C CA . TYR B 1 196 ? -20.836 -28.692 -9.163 1 96.05 196 TYR B CA 1
ATOM 4171 C C . TYR B 1 196 ? -21.21 -28.678 -7.686 1 96.05 196 TYR B C 1
ATOM 4173 O O . TYR B 1 196 ? -20.544 -29.311 -6.864 1 96.05 196 TYR B O 1
ATOM 4181 N N . GLY B 1 197 ? -22.25 -27.954 -7.352 1 92.55 197 GLY B N 1
ATOM 4182 C CA . GLY B 1 197 ? -22.793 -27.964 -6.003 1 92.55 197 GLY B CA 1
ATOM 4183 C C . GLY B 1 197 ? -21.81 -27.466 -4.961 1 92.55 197 GLY B C 1
ATOM 4184 O O . GLY B 1 197 ? -21.248 -26.378 -5.1 1 92.55 197 GLY B O 1
ATOM 4185 N N . GLU B 1 198 ? -21.537 -28.4 -4 1 93.98 198 GLU B N 1
ATOM 4186 C CA . GLU B 1 198 ? -20.693 -28.006 -2.876 1 93.98 198 GLU B CA 1
ATOM 4187 C C . GLU B 1 198 ? -19.215 -28.2 -3.203 1 93.98 198 GLU B C 1
ATOM 4189 O O . GLU B 1 198 ? -18.349 -27.941 -2.364 1 93.98 198 GLU B O 1
ATOM 4194 N N . GLY B 1 199 ? -18.956 -28.688 -4.388 1 97.47 199 GLY B N 1
ATOM 4195 C CA . GLY B 1 199 ? -17.569 -28.861 -4.79 1 97.47 199 GLY B CA 1
ATOM 4196 C C . GLY B 1 199 ? -16.806 -27.553 -4.879 1 97.47 199 GLY B C 1
ATOM 4197 O O . GLY B 1 199 ? -17.404 -26.475 -4.836 1 97.47 199 GLY B O 1
ATOM 4198 N N . TYR B 1 200 ? -15.509 -27.671 -4.958 1 98.16 200 TYR B N 1
ATOM 4199 C CA . TYR B 1 200 ? -14.708 -26.452 -4.964 1 98.16 200 TYR B CA 1
ATOM 4200 C C . TYR B 1 200 ? -13.437 -26.639 -5.783 1 98.16 200 TYR B C 1
ATOM 4202 O O . TYR B 1 200 ? -13.068 -27.766 -6.121 1 98.16 200 TYR B O 1
ATOM 4210 N N . MET B 1 201 ? -12.864 -25.578 -6.13 1 98.44 201 MET B N 1
ATOM 4211 C CA . MET B 1 201 ? -11.591 -25.506 -6.841 1 98.44 201 MET B CA 1
ATOM 4212 C C . MET B 1 201 ? -10.775 -24.305 -6.376 1 98.44 201 MET B C 1
ATOM 4214 O O . MET B 1 201 ? -11.289 -23.187 -6.311 1 98.44 201 MET B O 1
ATOM 4218 N N . ILE B 1 202 ? -9.5 -24.525 -6.006 1 98.55 202 ILE B N 1
ATOM 4219 C CA . ILE B 1 202 ? -8.612 -23.481 -5.506 1 98.55 202 ILE B CA 1
ATOM 4220 C C . ILE B 1 202 ? -7.56 -23.15 -6.562 1 98.55 202 ILE B C 1
ATOM 4222 O O . ILE B 1 202 ? -6.905 -24.047 -7.098 1 98.55 202 ILE B O 1
ATOM 4226 N N . HIS B 1 203 ? -7.431 -21.933 -6.846 1 98.72 203 HIS B N 1
ATOM 4227 C CA . HIS B 1 203 ? -6.509 -21.489 -7.885 1 98.72 203 HIS B CA 1
ATOM 4228 C C . HIS B 1 203 ? -5.299 -20.781 -7.283 1 98.72 203 HIS B C 1
ATOM 4230 O O . HIS B 1 203 ? -5.446 -19.761 -6.605 1 98.72 203 HIS B O 1
ATOM 4236 N N . GLU B 1 204 ? -4.109 -21.224 -7.515 1 98.5 204 GLU B N 1
ATOM 4237 C CA . GLU B 1 204 ? -2.879 -20.574 -7.073 1 98.5 204 GLU B CA 1
ATOM 4238 C C . GLU B 1 204 ? -1.885 -20.434 -8.223 1 98.5 204 GLU B C 1
ATOM 4240 O O . GLU B 1 204 ? -0.818 -19.838 -8.059 1 98.5 204 GLU B O 1
ATOM 4245 N N . ALA B 1 205 ? -2.24 -20.925 -9.394 1 98.79 205 ALA B N 1
ATOM 4246 C CA . ALA B 1 205 ? -1.386 -20.92 -10.579 1 98.79 205 ALA B CA 1
ATOM 4247 C C . ALA B 1 205 ? -2.174 -20.521 -11.823 1 98.79 205 ALA B C 1
ATOM 4249 O O . ALA B 1 205 ? -2.896 -21.34 -12.397 1 98.79 205 ALA B O 1
ATOM 4250 N N . VAL B 1 206 ? -2.017 -19.328 -12.22 1 98.8 206 VAL B N 1
ATOM 4251 C CA . VAL B 1 206 ? -2.732 -18.763 -13.359 1 98.8 206 VAL B CA 1
ATOM 4252 C C . VAL B 1 206 ? -1.763 -17.977 -14.24 1 98.8 206 VAL B C 1
ATOM 4254 O O . VAL B 1 206 ? -0.915 -17.237 -13.734 1 98.8 206 VAL B O 1
ATOM 4257 N N . ALA B 1 207 ? -1.847 -18.175 -15.503 1 97.96 207 ALA B N 1
ATOM 4258 C CA . ALA B 1 207 ? -0.988 -17.463 -16.447 1 97.96 207 ALA B CA 1
ATOM 4259 C C . ALA B 1 207 ? -1.752 -17.103 -17.718 1 97.96 207 ALA B C 1
ATOM 4261 O O . ALA B 1 207 ? -2.788 -17.7 -18.018 1 97.96 207 ALA B O 1
ATOM 4262 N N . TYR B 1 208 ? -1.276 -16.102 -18.38 1 96.57 208 TYR B N 1
ATOM 4263 C CA . TYR B 1 208 ? -1.839 -15.685 -19.66 1 96.57 208 TYR B CA 1
ATOM 4264 C C . TYR B 1 208 ? -0.784 -15.726 -20.759 1 96.57 208 TYR B C 1
ATOM 4266 O O . TYR B 1 208 ? 0.328 -15.224 -20.58 1 96.57 208 TYR B O 1
ATOM 4274 N N . SER B 1 209 ? -1.122 -16.328 -21.864 1 93.6 209 SER B N 1
ATOM 4275 C CA . SER B 1 209 ? -0.262 -16.383 -23.042 1 93.6 209 SER B CA 1
ATOM 4276 C C . SER B 1 209 ? -0.621 -15.287 -24.039 1 93.6 209 SER B C 1
ATOM 4278 O O . SER B 1 209 ? -1.717 -15.289 -24.605 1 93.6 209 SER B O 1
ATOM 4280 N N . VAL B 1 210 ? 0.308 -14.475 -24.29 1 87.02 210 VAL B N 1
ATOM 4281 C CA . VAL B 1 210 ? 0.058 -13.346 -25.181 1 87.02 210 VAL B CA 1
ATOM 4282 C C . VAL B 1 210 ? -0.06 -13.841 -26.621 1 87.02 210 VAL B C 1
ATOM 4284 O O . VAL B 1 210 ? -0.967 -13.435 -27.351 1 87.02 210 VAL B O 1
ATOM 4287 N N . SER B 1 211 ? 0.787 -14.656 -27.027 1 85.65 211 SER B N 1
ATOM 4288 C CA . SER B 1 211 ? 0.821 -15.118 -28.411 1 85.65 211 SER B CA 1
ATOM 4289 C C . SER B 1 211 ? -0.428 -15.923 -28.755 1 85.65 211 SER B C 1
ATOM 4291 O O . SER B 1 211 ? -0.945 -15.828 -29.87 1 85.65 211 SER B O 1
ATOM 4293 N N . ASP B 1 212 ? -0.882 -16.695 -27.773 1 88.44 212 ASP B N 1
ATOM 4294 C CA . ASP B 1 212 ? -2.028 -17.561 -28.036 1 88.44 212 ASP B CA 1
ATOM 4295 C C . ASP B 1 212 ? -3.331 -16.896 -27.598 1 88.44 212 ASP B C 1
ATOM 4297 O O . ASP B 1 212 ? -4.418 -17.397 -27.89 1 88.44 212 ASP B O 1
ATOM 4301 N N . ASN B 1 213 ? -3.183 -15.811 -26.935 1 91.93 213 ASN B N 1
ATOM 4302 C CA . ASN B 1 213 ? -4.349 -15.145 -26.364 1 91.93 213 ASN B CA 1
ATOM 4303 C C . ASN B 1 213 ? -5.194 -16.107 -25.534 1 91.93 213 ASN B C 1
ATOM 4305 O O . ASN B 1 213 ? -6.399 -16.234 -25.76 1 91.93 213 ASN B O 1
ATOM 4309 N N . LYS B 1 214 ? -4.521 -16.792 -24.626 1 95.38 214 LYS B N 1
ATOM 4310 C CA . LYS B 1 214 ? -5.174 -17.825 -23.828 1 95.38 214 LYS B CA 1
ATOM 4311 C C . LYS B 1 214 ? -4.81 -17.692 -22.352 1 95.38 214 LYS B C 1
ATOM 4313 O O . LYS B 1 214 ? -3.657 -17.418 -22.014 1 95.38 214 LYS B O 1
ATOM 4318 N N . TRP B 1 215 ? -5.843 -17.944 -21.546 1 97.83 215 TRP B N 1
ATOM 4319 C CA . TRP B 1 215 ? -5.641 -18.113 -20.11 1 97.83 215 TRP B CA 1
ATOM 4320 C C . TRP B 1 215 ? -5.35 -19.57 -19.769 1 97.83 215 TRP B C 1
ATOM 4322 O O . TRP B 1 215 ? -5.963 -20.48 -20.332 1 97.83 215 TRP B O 1
ATOM 4332 N N . TYR B 1 216 ? -4.422 -19.771 -18.868 1 98.41 216 TYR B N 1
ATOM 4333 C CA . TYR B 1 216 ? -4.132 -21.095 -18.33 1 98.41 216 TYR B CA 1
ATOM 4334 C C . TYR B 1 216 ? -4.358 -21.133 -16.824 1 98.41 216 TYR B C 1
ATOM 4336 O O . TYR B 1 216 ? -3.888 -20.254 -16.097 1 98.41 216 TYR B O 1
ATOM 4344 N N . PHE B 1 217 ? -5.082 -22.098 -16.37 1 98.79 217 PHE B N 1
ATOM 4345 C CA . PHE B 1 217 ? -5.322 -22.373 -14.959 1 98.79 217 PHE B CA 1
ATOM 4346 C C . PHE B 1 217 ? -4.816 -23.761 -14.584 1 98.79 217 PHE B C 1
ATOM 4348 O O . PHE B 1 217 ? -5.147 -24.747 -15.245 1 98.79 217 PHE B O 1
ATOM 4355 N N . ALA B 1 218 ? -3.994 -23.802 -13.635 1 98.6 218 ALA B N 1
ATOM 4356 C CA . ALA B 1 218 ? -3.627 -25.06 -12.991 1 98.6 218 ALA B CA 1
ATOM 4357 C C . ALA B 1 218 ? -4.05 -25.071 -11.525 1 98.6 218 ALA B C 1
ATOM 4359 O O . ALA B 1 218 ? -3.254 -24.748 -10.64 1 98.6 218 ALA B O 1
ATOM 4360 N N . PRO B 1 219 ? -5.28 -25.477 -11.262 1 98.72 219 PRO B N 1
ATOM 4361 C CA . PRO B 1 219 ? -5.778 -25.397 -9.887 1 98.72 219 PRO B CA 1
ATOM 4362 C C . PRO B 1 219 ? -4.959 -26.24 -8.912 1 98.72 219 PRO B C 1
ATOM 4364 O O . PRO B 1 219 ? -4.526 -27.342 -9.258 1 98.72 219 PRO B O 1
ATOM 4367 N N . ARG B 1 220 ? -4.786 -25.758 -7.766 1 98.43 220 ARG B N 1
ATOM 4368 C CA . ARG B 1 220 ? -4.008 -26.426 -6.727 1 98.43 220 ARG B CA 1
ATOM 4369 C C . ARG B 1 220 ? -4.776 -27.607 -6.143 1 98.43 220 ARG B C 1
ATOM 4371 O O . ARG B 1 220 ? -4.218 -28.692 -5.969 1 98.43 220 ARG B O 1
ATOM 4378 N N . LYS B 1 221 ? -6.022 -27.336 -5.779 1 98.34 221 LYS B N 1
ATOM 4379 C CA . LYS B 1 221 ? -6.912 -28.321 -5.172 1 98.34 221 LYS B CA 1
ATOM 4380 C C . LYS B 1 221 ? -8.279 -28.317 -5.848 1 98.34 221 LYS B C 1
ATOM 4382 O O . LYS B 1 221 ? -8.755 -27.27 -6.292 1 98.34 221 LYS B O 1
ATOM 4387 N N . CYS B 1 222 ? -8.906 -29.443 -5.91 1 98.48 222 CYS B N 1
ATOM 4388 C CA . CYS B 1 222 ? -10.29 -29.504 -6.365 1 98.48 222 CYS B CA 1
ATOM 4389 C C . CYS B 1 222 ? -10.984 -30.754 -5.838 1 98.48 222 CYS B C 1
ATOM 4391 O O . CYS B 1 222 ? -10.327 -31.752 -5.535 1 98.48 222 CYS B O 1
ATOM 4393 N N . SER B 1 223 ? -12.253 -30.647 -5.685 1 98.2 223 SER B N 1
ATOM 4394 C CA . SER B 1 223 ? -13.061 -31.75 -5.175 1 98.2 223 SER B CA 1
ATOM 4395 C C . SER B 1 223 ? -14.529 -31.58 -5.552 1 98.2 223 SER B C 1
ATOM 4397 O O . SER B 1 223 ? -15.021 -30.455 -5.657 1 98.2 223 SER B O 1
ATOM 4399 N N . ASN B 1 224 ? -15.204 -32.637 -5.75 1 97.54 224 ASN B N 1
ATOM 4400 C CA . ASN B 1 224 ? -16.653 -32.622 -5.922 1 97.54 224 ASN B CA 1
ATOM 4401 C C . ASN B 1 224 ? -17.376 -32.546 -4.581 1 97.54 224 ASN B C 1
ATOM 4403 O O . ASN B 1 224 ? -18.581 -32.291 -4.535 1 97.54 224 ASN B O 1
ATOM 4407 N N . GLU B 1 225 ? -16.608 -32.676 -3.527 1 97.12 225 GLU B N 1
ATOM 4408 C CA . GLU B 1 225 ? -17.168 -32.615 -2.181 1 97.12 225 GLU B CA 1
ATOM 4409 C C . GLU B 1 225 ? -16.918 -31.254 -1.54 1 97.12 225 GLU B C 1
ATOM 4411 O O . GLU B 1 225 ? -16.066 -30.491 -2.002 1 97.12 225 GLU B O 1
ATOM 4416 N N . ARG B 1 226 ? -17.59 -31.132 -0.449 1 96.72 226 ARG B N 1
ATOM 4417 C CA . ARG B 1 226 ? -17.462 -29.904 0.328 1 96.72 226 ARG B CA 1
ATOM 4418 C C . ARG B 1 226 ? -16.051 -29.754 0.887 1 96.72 226 ARG B C 1
ATOM 4420 O O . ARG B 1 226 ? -15.418 -30.743 1.261 1 96.72 226 ARG B O 1
ATOM 4427 N N . TYR B 1 227 ? -15.685 -28.553 1.049 1 97.54 227 TYR B N 1
ATOM 4428 C CA . TYR B 1 227 ? -14.355 -28.265 1.572 1 97.54 227 TYR B CA 1
ATOM 4429 C C . TYR B 1 227 ? -14.192 -28.818 2.983 1 97.54 227 TYR B C 1
ATOM 4431 O O . TYR B 1 227 ? -15.104 -28.713 3.807 1 97.54 227 TYR B O 1
ATOM 4439 N N . ASP B 1 228 ? -13.128 -29.389 3.203 1 96.81 228 ASP B N 1
ATOM 4440 C CA . ASP B 1 228 ? -12.641 -29.882 4.488 1 96.81 228 ASP B CA 1
ATOM 4441 C C . ASP B 1 228 ? -11.129 -29.701 4.607 1 96.81 228 ASP B C 1
ATOM 4443 O O . ASP B 1 228 ? -10.367 -30.267 3.821 1 96.81 228 ASP B O 1
ATOM 4447 N N . ASP B 1 229 ? -10.717 -28.939 5.583 1 94.78 229 ASP B N 1
ATOM 4448 C CA . ASP B 1 229 ? -9.327 -28.5 5.667 1 94.78 229 ASP B CA 1
ATOM 4449 C C . ASP B 1 229 ? -8.38 -29.693 5.767 1 94.78 229 ASP B C 1
ATOM 4451 O O . ASP B 1 229 ? -7.265 -29.654 5.242 1 94.78 229 ASP B O 1
ATOM 4455 N N . ILE B 1 230 ? -8.725 -30.689 6.404 1 94.13 230 ILE B N 1
ATOM 4456 C CA . ILE B 1 230 ? -7.889 -31.873 6.573 1 94.13 230 ILE B CA 1
ATOM 4457 C C . ILE B 1 230 ? -7.854 -32.67 5.272 1 94.13 230 ILE B C 1
ATOM 4459 O O . ILE B 1 230 ? -6.78 -33.049 4.797 1 94.13 230 ILE B O 1
ATOM 4463 N N . LYS B 1 231 ? -8.999 -32.902 4.637 1 95.76 231 LYS B N 1
ATOM 4464 C CA . LYS B 1 231 ? -9.075 -33.687 3.408 1 95.76 231 LYS B CA 1
ATOM 4465 C C . LYS B 1 231 ? -8.445 -32.938 2.237 1 95.76 231 LYS B C 1
ATOM 4467 O O . LYS B 1 231 ? -7.935 -33.556 1.3 1 95.76 231 LYS B O 1
ATOM 4472 N N . ASP B 1 232 ? -8.456 -31.657 2.327 1 96.11 232 ASP B N 1
ATOM 4473 C CA . ASP B 1 232 ? -7.963 -30.802 1.251 1 96.11 232 ASP B CA 1
ATOM 4474 C C . ASP B 1 232 ? -6.472 -31.027 1.01 1 96.11 232 ASP B C 1
ATOM 4476 O O . ASP B 1 232 ? -5.973 -30.787 -0.091 1 96.11 232 ASP B O 1
ATOM 4480 N N . GLU B 1 233 ? -5.753 -31.475 1.954 1 94.48 233 GLU B N 1
ATOM 4481 C CA . GLU B 1 233 ? -4.308 -31.661 1.865 1 94.48 233 GLU B CA 1
ATOM 4482 C C . GLU B 1 233 ? -3.947 -32.668 0.777 1 94.48 233 GLU B C 1
ATOM 4484 O O . GLU B 1 233 ? -2.846 -32.624 0.223 1 94.48 233 GLU B O 1
ATOM 4489 N N . VAL B 1 234 ? -4.915 -33.553 0.479 1 96.43 234 VAL B N 1
ATOM 4490 C CA . VAL B 1 234 ? -4.609 -34.602 -0.488 1 96.43 234 VAL B CA 1
ATOM 4491 C C . VAL B 1 234 ? -5.59 -34.531 -1.656 1 96.43 234 VAL B C 1
ATOM 4493 O O . VAL B 1 234 ? -6.046 -35.562 -2.156 1 96.43 234 VAL B O 1
ATOM 4496 N N . ARG B 1 235 ? -5.993 -33.382 -1.989 1 97.74 235 ARG B N 1
ATOM 4497 C CA . ARG B 1 235 ? -6.934 -33.194 -3.088 1 97.74 235 ARG B CA 1
ATOM 4498 C C . ARG B 1 235 ? -6.312 -32.365 -4.206 1 97.74 235 ARG B C 1
ATOM 4500 O O . ARG B 1 235 ? -6.945 -31.448 -4.733 1 97.74 235 ARG B O 1
ATOM 4507 N N . GLY B 1 236 ? -5.029 -32.672 -4.496 1 97.81 236 GLY B N 1
ATOM 4508 C CA . GLY B 1 236 ? -4.39 -32.025 -5.63 1 97.81 236 GLY B CA 1
ATOM 4509 C C . GLY B 1 236 ? -5.166 -32.185 -6.924 1 97.81 236 GLY B C 1
ATOM 4510 O O . GLY B 1 236 ? -5.656 -33.274 -7.229 1 97.81 236 GLY B O 1
ATOM 4511 N N . CYS B 1 237 ? -5.346 -31.13 -7.604 1 98.14 237 CYS B N 1
ATOM 4512 C CA . CYS B 1 237 ? -6.165 -31.139 -8.811 1 98.14 237 CYS B CA 1
ATOM 4513 C C . CYS B 1 237 ? -5.379 -31.678 -10 1 98.14 237 CYS B C 1
ATOM 4515 O O . CYS B 1 237 ? -4.239 -31.271 -10.232 1 98.14 237 CYS B O 1
ATOM 4517 N N . PRO B 1 238 ? -5.909 -32.494 -10.835 1 97.85 238 PRO B N 1
ATOM 4518 C CA . PRO B 1 238 ? -5.188 -33.134 -11.938 1 97.85 238 PRO B CA 1
ATOM 4519 C C . PRO B 1 238 ? -5.313 -32.363 -13.25 1 97.85 238 PRO B C 1
ATOM 4521 O O . PRO B 1 238 ? -4.879 -32.848 -14.299 1 97.85 238 PRO B O 1
ATOM 4524 N N . TYR B 1 239 ? -5.867 -31.166 -13.238 1 98.17 239 TYR B N 1
ATOM 4525 C CA . TYR B 1 239 ? -6.25 -30.532 -14.494 1 98.17 239 TYR B CA 1
ATOM 4526 C C . TYR B 1 239 ? -5.368 -29.323 -14.785 1 98.17 239 TYR B C 1
ATOM 4528 O O . TYR B 1 239 ? -4.945 -28.62 -13.865 1 98.17 239 TYR B O 1
ATOM 4536 N N . ILE B 1 240 ? -5.092 -29.104 -15.969 1 98.33 240 ILE B N 1
ATOM 4537 C CA . ILE B 1 240 ? -4.695 -27.819 -16.533 1 98.33 240 ILE B CA 1
ATOM 4538 C C . ILE B 1 240 ? -5.739 -27.355 -17.547 1 98.33 240 ILE B C 1
ATOM 4540 O O . ILE B 1 240 ? -6.031 -28.063 -18.514 1 98.33 240 ILE B O 1
ATOM 4544 N N . ILE B 1 241 ? -6.269 -26.214 -17.313 1 98.65 241 ILE B N 1
ATOM 4545 C CA . ILE B 1 241 ? -7.415 -25.738 -18.079 1 98.65 241 ILE B CA 1
ATOM 4546 C C . ILE B 1 241 ? -7.04 -24.465 -18.834 1 98.65 241 ILE B C 1
ATOM 4548 O O . ILE B 1 241 ? -6.46 -23.542 -18.257 1 98.65 241 ILE B O 1
ATOM 4552 N N . SER B 1 242 ? -7.316 -24.39 -20.072 1 98.21 242 SER B N 1
ATOM 4553 C CA . SER B 1 242 ? -7.062 -23.175 -20.838 1 98.21 242 SER B CA 1
ATOM 4554 C C . SER B 1 242 ? -8.33 -22.677 -21.523 1 98.21 242 SER B C 1
ATOM 4556 O O . SER B 1 242 ? -9.243 -23.46 -21.795 1 98.21 242 SER B O 1
ATOM 4558 N N . THR B 1 243 ? -8.466 -21.413 -21.693 1 98.53 243 THR B N 1
ATOM 4559 C CA . THR B 1 243 ? -9.64 -20.797 -22.301 1 98.53 243 THR B CA 1
ATOM 4560 C C . THR B 1 243 ? -9.291 -19.433 -22.89 1 98.53 243 THR B C 1
ATOM 4562 O O . THR B 1 243 ? -8.414 -18.735 -22.377 1 98.53 243 THR B O 1
ATOM 4565 N N . LYS B 1 244 ? -9.993 -19.05 -23.931 1 96.99 244 LYS B N 1
ATOM 4566 C CA . LYS B 1 244 ? -9.822 -17.731 -24.534 1 96.99 244 LYS B CA 1
ATOM 4567 C C . LYS B 1 244 ? -10.931 -16.779 -24.095 1 96.99 244 LYS B C 1
ATOM 4569 O O . LYS B 1 244 ? -10.755 -15.559 -24.121 1 96.99 244 LYS B O 1
ATOM 4574 N N . ASP B 1 245 ? -12.063 -17.383 -23.664 1 97.23 245 ASP B N 1
ATOM 4575 C CA . ASP B 1 245 ? -13.248 -16.543 -23.511 1 97.23 245 ASP B CA 1
ATOM 4576 C C . ASP B 1 245 ? -14.05 -16.944 -22.276 1 97.23 245 ASP B C 1
ATOM 4578 O O . ASP B 1 245 ? -15.12 -16.388 -22.016 1 97.23 245 ASP B O 1
ATOM 4582 N N . PHE B 1 246 ? -13.622 -18.014 -21.557 1 98.02 246 PHE B N 1
ATOM 4583 C CA . PHE B 1 246 ? -14.277 -18.532 -20.362 1 98.02 246 PHE B CA 1
ATOM 4584 C C . PHE B 1 246 ? -15.613 -19.175 -20.713 1 98.02 246 PHE B C 1
ATOM 4586 O O . PHE B 1 246 ? -16.53 -19.203 -19.888 1 98.02 246 PHE B O 1
ATOM 4593 N N . ILE B 1 247 ? -15.746 -19.576 -21.949 1 97.84 247 ILE B N 1
ATOM 4594 C CA . ILE B 1 247 ? -16.906 -20.312 -22.441 1 97.84 247 ILE B CA 1
ATOM 4595 C C . ILE B 1 247 ? -16.468 -21.685 -22.947 1 97.84 247 ILE B C 1
ATOM 4597 O O . ILE B 1 247 ? -17.073 -22.702 -22.6 1 97.84 247 ILE B O 1
ATOM 4601 N N . HIS B 1 248 ? -15.441 -21.707 -23.747 1 98.28 248 HIS B N 1
ATOM 4602 C CA . HIS B 1 248 ? -14.85 -22.936 -24.266 1 98.28 248 HIS B CA 1
ATOM 4603 C C . HIS B 1 248 ? -13.553 -23.274 -23.538 1 98.28 248 HIS B C 1
ATOM 4605 O O . HIS B 1 248 ? -12.703 -22.403 -23.339 1 98.28 248 HIS B O 1
ATOM 4611 N N . PHE B 1 249 ? -13.459 -24.509 -23.179 1 98.48 249 PHE B N 1
ATOM 4612 C CA . PHE B 1 249 ? -12.326 -24.897 -22.347 1 98.48 249 PHE B CA 1
ATOM 4613 C C . PHE B 1 249 ? -11.593 -26.089 -22.951 1 98.48 249 PHE B C 1
ATOM 4615 O O . PHE B 1 249 ? -12.219 -26.987 -23.519 1 98.48 249 PHE B O 1
ATOM 4622 N N . ASN B 1 250 ? -10.331 -26.009 -22.955 1 98.01 250 ASN B N 1
ATOM 4623 C CA . ASN B 1 250 ? -9.467 -27.159 -23.2 1 98.01 250 ASN B CA 1
ATOM 4624 C C . ASN B 1 250 ? -8.886 -27.71 -21.901 1 98.01 250 ASN B C 1
ATOM 4626 O O . ASN B 1 250 ? -8.282 -26.969 -21.124 1 98.01 250 ASN B O 1
ATOM 4630 N N . ILE B 1 251 ? -9.029 -29.006 -21.646 1 98.26 251 ILE B N 1
ATOM 4631 C CA . ILE B 1 251 ? -8.616 -29.623 -20.39 1 98.26 251 ILE B CA 1
ATOM 4632 C C . ILE B 1 251 ? -7.502 -30.634 -20.655 1 98.26 251 ILE B C 1
ATOM 4634 O O . ILE B 1 251 ? -7.653 -31.529 -21.49 1 98.26 251 ILE B O 1
ATOM 4638 N N . ILE B 1 252 ? -6.451 -30.456 -19.997 1 97.15 252 ILE B N 1
ATOM 4639 C CA . ILE B 1 252 ? -5.352 -31.415 -19.985 1 97.15 252 ILE B CA 1
ATOM 4640 C C . ILE B 1 252 ? -5.296 -32.118 -18.63 1 97.15 252 ILE B C 1
ATOM 4642 O O . ILE B 1 252 ? -5.318 -31.465 -17.584 1 97.15 252 ILE B O 1
ATOM 4646 N N . ASN B 1 253 ? -5.269 -33.44 -18.714 1 97.11 253 ASN B N 1
ATOM 4647 C CA . ASN B 1 253 ? -4.969 -34.187 -17.497 1 97.11 253 ASN B CA 1
ATOM 4648 C C . ASN B 1 253 ? -3.467 -34.259 -17.239 1 97.11 253 ASN B C 1
ATOM 4650 O O . ASN B 1 253 ? -2.708 -34.723 -18.091 1 97.11 253 ASN B O 1
ATOM 4654 N N . ASP B 1 254 ? -3.106 -33.767 -16.169 1 97.09 254 ASP B N 1
ATOM 4655 C CA . ASP B 1 254 ? -1.694 -33.764 -15.8 1 97.09 254 ASP B CA 1
ATOM 4656 C C . ASP B 1 254 ? -1.141 -35.185 -15.728 1 97.09 254 ASP B C 1
ATOM 4658 O O . ASP B 1 254 ? -1.499 -35.951 -14.831 1 97.09 254 ASP B O 1
ATOM 4662 N N . PRO B 1 255 ? -0.247 -35.516 -16.579 1 96.86 255 PRO B N 1
ATOM 4663 C CA . PRO B 1 255 ? 0.32 -36.867 -16.569 1 96.86 255 PRO B CA 1
ATOM 4664 C C . PRO B 1 255 ? 1.178 -37.137 -15.336 1 96.86 255 PRO B C 1
ATOM 4666 O O . PRO B 1 255 ? 1.512 -38.29 -15.051 1 96.86 255 PRO B O 1
ATOM 4669 N N . GLN B 1 256 ? 1.515 -36.121 -14.615 1 97.2 256 GLN B N 1
ATOM 4670 C CA . GLN B 1 256 ? 2.373 -36.285 -13.445 1 97.2 256 GLN B CA 1
ATOM 4671 C C . GLN B 1 256 ? 1.607 -35.999 -12.157 1 97.2 256 GLN B C 1
ATOM 4673 O O . GLN B 1 256 ? 2.206 -35.664 -11.133 1 97.2 256 GLN B O 1
ATOM 4678 N N . HIS B 1 257 ? 0.382 -36.159 -12.231 1 97.53 257 HIS B N 1
ATOM 4679 C CA . HIS B 1 257 ? -0.518 -35.814 -11.136 1 97.53 257 HIS B CA 1
ATOM 4680 C C . HIS B 1 257 ? -0.241 -36.669 -9.904 1 97.53 257 HIS B C 1
ATOM 4682 O O . HIS B 1 257 ? 0.03 -37.866 -10.023 1 97.53 257 HIS B O 1
ATOM 4688 N N . ASP B 1 258 ? -0.172 -36.099 -8.825 1 97.17 258 ASP B N 1
ATOM 4689 C CA . ASP B 1 258 ? -0.112 -36.656 -7.477 1 97.17 258 ASP B CA 1
ATOM 4690 C C . ASP B 1 258 ? -1.022 -35.886 -6.523 1 97.17 258 ASP B C 1
ATOM 4692 O O . ASP B 1 258 ? -0.909 -34.664 -6.4 1 97.17 258 ASP B O 1
ATOM 4696 N N . PHE B 1 259 ? -1.89 -36.586 -5.816 1 97.06 259 PHE B N 1
ATOM 4697 C CA . PHE B 1 259 ? -2.899 -35.957 -4.973 1 97.06 259 PHE B CA 1
ATOM 4698 C C . PHE B 1 259 ? -2.247 -35.158 -3.851 1 97.06 259 PHE B C 1
ATOM 4700 O O . PHE B 1 259 ? -2.864 -34.252 -3.287 1 97.06 259 PHE B O 1
ATOM 4707 N N . ASN B 1 260 ? -1.027 -35.482 -3.566 1 96.51 260 ASN B N 1
ATOM 4708 C CA . ASN B 1 260 ? -0.325 -34.786 -2.492 1 96.51 260 ASN B CA 1
ATOM 4709 C C . ASN B 1 260 ? 0.29 -33.478 -2.98 1 96.51 260 ASN B C 1
ATOM 4711 O O . ASN B 1 260 ? 0.699 -32.64 -2.174 1 96.51 260 ASN B O 1
ATOM 4715 N N . LYS B 1 261 ? 0.358 -33.346 -4.309 1 96.57 261 LYS B N 1
ATOM 4716 C CA . LYS B 1 261 ? 0.999 -32.176 -4.901 1 96.57 261 LYS B CA 1
ATOM 4717 C C . LYS B 1 261 ? -0.034 -31.234 -5.514 1 96.57 261 LYS B C 1
ATOM 4719 O O . LYS B 1 261 ? -0.955 -31.679 -6.202 1 96.57 261 LYS B O 1
ATOM 4724 N N . GLY B 1 262 ? 0.066 -29.989 -5.202 1 97.29 262 GLY B N 1
ATOM 4725 C CA . GLY B 1 262 ? -0.775 -28.985 -5.834 1 97.29 262 GLY B CA 1
ATOM 4726 C C . GLY B 1 262 ? 0.017 -27.914 -6.561 1 97.29 262 GLY B C 1
ATOM 4727 O O . GLY B 1 262 ? 1.076 -27.492 -6.091 1 97.29 262 GLY B O 1
ATOM 4728 N N . PHE B 1 263 ? -0.438 -27.509 -7.72 1 98.61 263 PHE B N 1
ATOM 4729 C CA . PHE B 1 263 ? 0.202 -26.423 -8.453 1 98.61 263 PHE B CA 1
ATOM 4730 C C . PHE B 1 263 ? 0.238 -25.151 -7.613 1 98.61 263 PHE B C 1
ATOM 4732 O O . PHE B 1 263 ? -0.787 -24.73 -7.071 1 98.61 263 PHE B O 1
ATOM 4739 N N . SER B 1 264 ? 1.362 -24.569 -7.495 1 98.35 264 SER B N 1
ATOM 4740 C CA . SER B 1 264 ? 1.484 -23.333 -6.729 1 98.35 264 SER B CA 1
ATOM 4741 C C . SER B 1 264 ? 1.853 -22.159 -7.63 1 98.35 264 SER B C 1
ATOM 4743 O O . SER B 1 264 ? 1.701 -20.999 -7.241 1 98.35 264 SER B O 1
ATOM 4745 N N . SER B 1 265 ? 2.385 -22.454 -8.809 1 98.76 265 SER B N 1
ATOM 4746 C CA . SER B 1 265 ? 2.705 -21.422 -9.79 1 98.76 265 SER B CA 1
ATOM 4747 C C . SER B 1 265 ? 2.908 -22.022 -11.177 1 98.76 265 SER B C 1
ATOM 4749 O O . SER B 1 265 ? 3.397 -23.147 -11.307 1 98.76 265 SER B O 1
ATOM 4751 N N . ILE B 1 266 ? 2.574 -21.278 -12.206 1 98.53 266 ILE B N 1
ATOM 4752 C CA . ILE B 1 266 ? 2.854 -21.673 -13.582 1 98.53 266 ILE B CA 1
ATOM 4753 C C . ILE B 1 266 ? 3.342 -20.464 -14.377 1 98.53 266 ILE B C 1
ATOM 4755 O O . ILE B 1 266 ? 2.909 -19.335 -14.13 1 98.53 266 ILE B O 1
ATOM 4759 N N . LYS B 1 267 ? 4.217 -20.717 -15.265 1 97.62 267 LYS B N 1
ATOM 4760 C CA . LYS B 1 267 ? 4.699 -19.713 -16.209 1 97.62 267 LYS B CA 1
ATOM 4761 C C . LYS B 1 267 ? 4.787 -20.284 -17.622 1 97.62 267 LYS B C 1
ATOM 4763 O O . LYS B 1 267 ? 5.132 -21.453 -17.804 1 97.62 267 LYS B O 1
ATOM 4768 N N . ILE B 1 268 ? 4.483 -19.447 -18.495 1 95.25 268 ILE B N 1
ATOM 4769 C CA . ILE B 1 268 ? 4.674 -19.785 -19.901 1 95.25 268 ILE B CA 1
ATOM 4770 C C . ILE B 1 268 ? 6.109 -19.471 -20.317 1 95.25 268 ILE B C 1
ATOM 4772 O O . ILE B 1 268 ? 6.624 -18.388 -20.026 1 95.25 268 ILE B O 1
ATOM 4776 N N . LEU B 1 269 ? 6.716 -20.408 -20.961 1 93.25 269 LEU B N 1
ATOM 4777 C CA . LEU B 1 269 ? 8.098 -20.204 -21.382 1 93.25 269 LEU B CA 1
ATOM 4778 C C . LEU B 1 269 ? 8.197 -19.063 -22.389 1 93.25 269 LEU B C 1
ATOM 4780 O O . LEU B 1 269 ? 7.446 -19.025 -23.366 1 93.25 269 LEU B O 1
ATOM 4784 N N . PRO B 1 270 ? 9.164 -18.143 -22.139 1 90.98 270 PRO B N 1
ATOM 4785 C CA . PRO B 1 270 ? 9.328 -17.042 -23.091 1 90.98 270 PRO B CA 1
ATOM 4786 C C . PRO B 1 270 ? 9.652 -17.526 -24.502 1 90.98 270 PRO B C 1
ATOM 4788 O O . PRO B 1 270 ? 10.546 -18.357 -24.684 1 90.98 270 PRO B O 1
ATOM 4791 N N . HIS B 1 271 ? 8.936 -17.046 -25.552 1 88.33 271 HIS B N 1
ATOM 4792 C CA . HIS B 1 271 ? 9.131 -17.281 -26.979 1 88.33 271 HIS B CA 1
ATOM 4793 C C . HIS B 1 271 ? 8.87 -18.74 -27.337 1 88.33 271 HIS B C 1
ATOM 4795 O O . HIS B 1 271 ? 9.168 -19.173 -28.453 1 88.33 271 HIS B O 1
ATOM 4801 N N . ASP B 1 272 ? 8.52 -19.555 -26.456 1 88.47 272 ASP B N 1
ATOM 4802 C CA . ASP B 1 272 ? 8.028 -20.911 -26.678 1 88.47 272 ASP B CA 1
ATOM 4803 C C . ASP B 1 272 ? 6.772 -21.182 -25.853 1 88.47 272 ASP B C 1
ATOM 4805 O O . ASP B 1 272 ? 6.8 -21.98 -24.914 1 88.47 272 ASP B O 1
ATOM 4809 N N . GLU B 1 273 ? 5.748 -20.659 -26.223 1 87.21 273 GLU B N 1
ATOM 4810 C CA . GLU B 1 273 ? 4.543 -20.567 -25.403 1 87.21 273 GLU B CA 1
ATOM 4811 C C . GLU B 1 273 ? 3.764 -21.879 -25.418 1 87.21 273 GLU B C 1
ATOM 4813 O O . GLU B 1 273 ? 2.673 -21.966 -24.851 1 87.21 273 GLU B O 1
ATOM 4818 N N . ASN B 1 274 ? 4.377 -22.898 -26.032 1 90.92 274 ASN B N 1
ATOM 4819 C CA . ASN B 1 274 ? 3.801 -24.238 -25.983 1 90.92 274 ASN B CA 1
ATOM 4820 C C . ASN B 1 274 ? 4.237 -24.99 -24.729 1 90.92 274 ASN B C 1
ATOM 4822 O O . ASN B 1 274 ? 3.778 -26.105 -24.478 1 90.92 274 ASN B O 1
ATOM 4826 N N . LYS B 1 275 ? 5.018 -24.376 -23.989 1 94.3 275 LYS B N 1
ATOM 4827 C CA . LYS B 1 275 ? 5.544 -25.027 -22.793 1 94.3 275 LYS B CA 1
ATOM 4828 C C . LYS B 1 275 ? 5.176 -24.245 -21.535 1 94.3 275 LYS B C 1
ATOM 4830 O O . LYS B 1 275 ? 5.254 -23.014 -21.518 1 94.3 275 LYS B O 1
ATOM 4835 N N . LEU B 1 276 ? 4.802 -24.976 -20.54 1 96.56 276 LEU B N 1
ATOM 4836 C CA . LEU B 1 276 ? 4.47 -24.445 -19.223 1 96.56 276 LEU B CA 1
ATOM 4837 C C . LEU B 1 276 ? 5.405 -25.008 -18.158 1 96.56 276 LEU B C 1
ATOM 4839 O O . LEU B 1 276 ? 5.485 -26.225 -17.976 1 96.56 276 LEU B O 1
ATOM 4843 N N . ILE B 1 277 ? 6.144 -24.174 -17.55 1 97.58 277 ILE B N 1
ATOM 4844 C CA . ILE B 1 277 ? 6.89 -24.586 -16.366 1 97.58 277 ILE B CA 1
ATOM 4845 C C . ILE B 1 277 ? 6.033 -24.383 -15.119 1 97.58 277 ILE B C 1
ATOM 4847 O O . ILE B 1 277 ? 5.229 -23.449 -15.055 1 97.58 277 ILE B O 1
ATOM 4851 N N . TYR B 1 278 ? 6.149 -25.273 -14.167 1 98.46 278 TYR B N 1
ATOM 4852 C CA . TYR B 1 278 ? 5.306 -25.143 -12.984 1 98.46 278 TYR B CA 1
ATOM 4853 C C . TYR B 1 278 ? 6.065 -25.548 -11.726 1 98.46 278 TYR B C 1
ATOM 4855 O O . TYR B 1 278 ? 7.088 -26.233 -11.804 1 98.46 278 TYR B O 1
ATOM 4863 N N . LEU B 1 279 ? 5.573 -25.04 -10.637 1 98.71 279 LEU B N 1
ATOM 4864 C CA . LEU B 1 279 ? 5.899 -25.537 -9.304 1 98.71 279 LEU B CA 1
ATOM 4865 C C . LEU B 1 279 ? 4.707 -26.261 -8.687 1 98.71 279 LEU B C 1
ATOM 4867 O O . LEU B 1 279 ? 3.565 -25.819 -8.831 1 98.71 279 LEU B O 1
ATOM 4871 N N . LYS B 1 280 ? 4.991 -27.37 -8.074 1 98.39 280 LYS B N 1
ATOM 4872 C CA . LYS B 1 280 ? 4.034 -28.049 -7.205 1 98.39 280 LYS B CA 1
ATOM 4873 C C . LYS B 1 280 ? 4.554 -28.13 -5.772 1 98.39 280 LYS B C 1
ATOM 4875 O O . LYS B 1 280 ? 5.733 -28.409 -5.549 1 98.39 280 LYS B O 1
ATOM 4880 N N . SER B 1 281 ? 3.688 -27.874 -4.884 1 96.67 281 SER B N 1
ATOM 4881 C CA . SER B 1 281 ? 4.053 -27.938 -3.473 1 96.67 281 SER B CA 1
ATOM 4882 C C . SER B 1 281 ? 3.318 -29.069 -2.762 1 96.67 281 SER B C 1
ATOM 4884 O O . SER B 1 281 ? 2.152 -29.341 -3.058 1 96.67 281 SER B O 1
ATOM 4886 N N . VAL B 1 282 ? 4.012 -29.698 -1.901 1 96.46 282 VAL B N 1
ATOM 4887 C CA . VAL B 1 282 ? 3.447 -30.702 -1.005 1 96.46 282 VAL B CA 1
ATOM 4888 C C . VAL B 1 282 ? 3.366 -30.142 0.413 1 96.46 282 VAL B C 1
ATOM 4890 O O . VAL B 1 282 ? 4.363 -29.657 0.953 1 96.46 282 VAL B O 1
ATOM 4893 N N . GLU B 1 283 ? 2.221 -30.123 0.93 1 92.39 283 GLU B N 1
ATOM 4894 C CA . GLU B 1 283 ? 1.981 -29.782 2.329 1 92.39 283 GLU B CA 1
ATOM 4895 C C . GLU B 1 283 ? 1.085 -30.817 3.004 1 92.39 283 GLU B C 1
ATOM 4897 O O . GLU B 1 283 ? -0.115 -30.593 3.169 1 92.39 283 GLU B O 1
ATOM 4902 N N . VAL B 1 284 ? 1.661 -31.854 3.486 1 91.67 284 VAL B N 1
ATOM 4903 C CA . VAL B 1 284 ? 0.937 -32.949 4.125 1 91.67 284 VAL B CA 1
ATOM 4904 C C . VAL B 1 284 ? 1.512 -33.206 5.516 1 91.67 284 VAL B C 1
ATOM 4906 O O . VAL B 1 284 ? 2.656 -33.647 5.65 1 91.67 284 VAL B O 1
ATOM 4909 N N . GLY B 1 285 ? 0.648 -32.934 6.438 1 87.49 285 GLY B N 1
ATOM 4910 C CA . GLY B 1 285 ? 1.173 -33.012 7.792 1 87.49 285 GLY B CA 1
ATOM 4911 C C . GLY B 1 285 ? 2.358 -32.095 8.026 1 87.49 285 GLY B C 1
ATOM 4912 O O . GLY B 1 285 ? 2.251 -30.878 7.857 1 87.49 285 GLY B O 1
ATOM 4913 N N . LYS B 1 286 ? 3.451 -32.659 8.309 1 86.44 286 LYS B N 1
ATOM 4914 C CA . LYS B 1 286 ? 4.659 -31.881 8.567 1 86.44 286 LYS B CA 1
ATOM 4915 C C . LYS B 1 286 ? 5.567 -31.852 7.34 1 86.44 286 LYS B C 1
ATOM 4917 O O . LYS B 1 286 ? 6.604 -31.187 7.345 1 86.44 286 LYS B O 1
ATOM 4922 N N . ARG B 1 287 ? 5.092 -32.564 6.356 1 89.82 287 ARG B N 1
ATOM 4923 C CA . ARG B 1 287 ? 5.891 -32.677 5.141 1 89.82 287 ARG B CA 1
ATOM 4924 C C . ARG B 1 287 ? 5.692 -31.464 4.239 1 89.82 287 ARG B C 1
ATOM 4926 O O . ARG B 1 287 ? 4.559 -31.115 3.901 1 89.82 287 ARG B O 1
ATOM 4933 N N . SER B 1 288 ? 6.79 -30.784 3.9 1 94.27 288 SER B N 1
ATOM 4934 C CA . SER B 1 288 ? 6.811 -29.697 2.927 1 94.27 288 SER B CA 1
ATOM 4935 C C . SER B 1 288 ? 7.855 -29.944 1.844 1 94.27 288 SER B C 1
ATOM 4937 O O . SER B 1 288 ? 9.015 -30.232 2.146 1 94.27 288 SER B O 1
ATOM 4939 N N . GLU B 1 289 ? 7.435 -29.93 0.591 1 97.51 289 GLU B N 1
ATOM 4940 C CA . GLU B 1 289 ? 8.306 -30.15 -0.56 1 97.51 289 GLU B CA 1
ATOM 4941 C C . GLU B 1 289 ? 7.872 -29.299 -1.751 1 97.51 289 GLU B C 1
ATOM 4943 O O . GLU B 1 289 ? 6.704 -28.921 -1.858 1 97.51 289 GLU B O 1
ATOM 4948 N N . THR B 1 290 ? 8.795 -28.999 -2.527 1 98.4 290 THR B N 1
ATOM 4949 C CA . THR B 1 290 ? 8.505 -28.299 -3.774 1 98.4 290 THR B CA 1
ATOM 4950 C C . THR B 1 290 ? 9.112 -29.038 -4.963 1 98.4 290 THR B C 1
ATOM 4952 O O . THR B 1 290 ? 10.297 -29.379 -4.95 1 98.4 290 THR B O 1
ATOM 4955 N N . TYR B 1 291 ? 8.318 -29.251 -5.919 1 98.54 291 TYR B N 1
ATOM 4956 C CA . TYR B 1 291 ? 8.723 -29.901 -7.16 1 98.54 291 TYR B CA 1
ATOM 4957 C C . TYR B 1 291 ? 8.604 -28.946 -8.341 1 98.54 291 TYR B C 1
ATOM 4959 O O . TYR B 1 291 ? 7.727 -28.078 -8.36 1 98.54 291 TYR B O 1
ATOM 4967 N N . MET B 1 292 ? 9.475 -29.131 -9.288 1 98.56 292 MET B N 1
ATOM 4968 C CA . MET B 1 292 ? 9.424 -28.38 -10.539 1 98.56 292 MET B CA 1
ATOM 4969 C C . MET B 1 292 ? 9.271 -29.319 -11.732 1 98.56 292 MET B C 1
ATOM 4971 O O . MET B 1 292 ? 9.875 -30.393 -11.763 1 98.56 292 MET B O 1
ATOM 4975 N N . GLY B 1 293 ? 8.446 -28.96 -12.655 1 98.01 293 GLY B N 1
ATOM 4976 C CA . GLY B 1 293 ? 8.263 -29.691 -13.899 1 98.01 293 GLY B CA 1
ATOM 4977 C C . GLY B 1 293 ? 7.855 -28.802 -15.059 1 98.01 293 GLY B C 1
ATOM 4978 O O . GLY B 1 293 ? 7.729 -27.586 -14.901 1 98.01 293 GLY B O 1
ATOM 4979 N N . MET B 1 294 ? 7.764 -29.484 -16.197 1 97.44 294 MET B N 1
ATOM 4980 C CA . MET B 1 294 ? 7.343 -28.772 -17.401 1 97.44 294 MET B CA 1
ATOM 4981 C C . MET B 1 294 ? 6.497 -29.671 -18.296 1 97.44 294 MET B C 1
ATOM 4983 O O . MET B 1 294 ? 6.776 -30.864 -18.427 1 97.44 294 MET B O 1
ATOM 4987 N N . ILE B 1 295 ? 5.533 -29.062 -18.837 1 96.98 295 ILE B N 1
ATOM 4988 C CA . ILE B 1 295 ? 4.624 -29.787 -19.719 1 96.98 295 ILE B CA 1
ATOM 4989 C C . ILE B 1 295 ? 4.3 -28.931 -20.941 1 96.98 295 ILE B C 1
ATOM 4991 O O . ILE B 1 295 ? 4.368 -27.701 -20.881 1 96.98 295 ILE B O 1
ATOM 4995 N N . SER B 1 296 ? 4.009 -29.574 -22.002 1 95.42 296 SER B N 1
ATOM 4996 C CA . SER B 1 296 ? 3.542 -28.844 -23.176 1 95.42 296 SER B CA 1
ATOM 4997 C C . SER B 1 296 ? 2.06 -28.504 -23.063 1 95.42 296 SER B C 1
ATOM 4999 O O . SER B 1 296 ? 1.337 -29.111 -22.27 1 95.42 296 SER B O 1
ATOM 5001 N N . THR B 1 297 ? 1.588 -27.57 -23.854 1 93.02 297 THR B N 1
ATOM 5002 C CA . THR B 1 297 ? 0.185 -27.172 -23.854 1 93.02 297 THR B CA 1
ATOM 5003 C C . THR B 1 297 ? -0.688 -28.268 -24.459 1 93.02 297 THR B C 1
ATOM 5005 O O . THR B 1 297 ? -1.917 -28.17 -24.442 1 93.02 297 THR B O 1
ATOM 5008 N N . THR B 1 298 ? -0.046 -29.344 -24.919 1 91.8 298 THR B N 1
ATOM 5009 C CA . THR B 1 298 ? -0.786 -30.501 -25.41 1 91.8 298 THR B CA 1
ATOM 5010 C C . THR B 1 298 ? -0.714 -31.653 -24.412 1 91.8 298 THR B C 1
ATOM 5012 O O . THR B 1 298 ? -1.267 -32.728 -24.654 1 91.8 298 THR B O 1
ATOM 5015 N N . GLY B 1 299 ? 0.039 -31.487 -23.371 1 94.37 299 GLY B N 1
ATOM 5016 C CA . GLY B 1 299 ? 0.032 -32.472 -22.301 1 94.37 299 GLY B CA 1
ATOM 5017 C C . GLY B 1 299 ? 1.265 -33.355 -22.295 1 94.37 299 GLY B C 1
ATOM 5018 O O . GLY B 1 299 ? 1.337 -34.325 -21.538 1 94.37 299 GLY B O 1
ATOM 5019 N N . GLU B 1 300 ? 2.243 -33.049 -23.094 1 95.72 300 GLU B N 1
ATOM 5020 C CA . GLU B 1 300 ? 3.477 -33.829 -23.128 1 95.72 300 GLU B CA 1
ATOM 5021 C C . GLU B 1 300 ? 4.433 -33.397 -22.021 1 95.72 300 GLU B C 1
ATOM 5023 O O . GLU B 1 300 ? 4.647 -32.202 -21.809 1 95.72 300 GLU B O 1
ATOM 5028 N N . VAL B 1 301 ? 5.052 -34.404 -21.362 1 97.05 301 VAL B N 1
ATOM 5029 C CA . VAL B 1 301 ? 6.013 -34.098 -20.308 1 97.05 301 VAL B CA 1
ATOM 5030 C C . VAL B 1 301 ? 7.34 -33.666 -20.928 1 97.05 301 VAL B C 1
ATOM 5032 O O . VAL B 1 301 ? 7.956 -34.423 -21.682 1 97.05 301 VAL B O 1
ATOM 5035 N N . ILE B 1 302 ? 7.752 -32.512 -20.674 1 95.36 302 ILE B N 1
ATOM 5036 C CA . ILE B 1 302 ? 8.984 -31.929 -21.195 1 95.36 302 ILE B CA 1
ATOM 5037 C C . ILE B 1 302 ? 10.082 -32.012 -20.137 1 95.36 302 ILE B C 1
ATOM 5039 O O . ILE B 1 302 ? 11.261 -32.162 -20.466 1 95.36 302 ILE B O 1
ATOM 5043 N N . MET B 1 303 ? 9.68 -31.84 -18.909 1 96.93 303 MET B N 1
ATOM 5044 C CA . MET B 1 303 ? 10.553 -31.998 -17.749 1 96.93 303 MET B CA 1
ATOM 5045 C C . MET B 1 303 ? 9.88 -32.844 -16.673 1 96.93 303 MET B C 1
ATOM 5047 O O . MET B 1 303 ? 8.819 -32.48 -16.165 1 96.93 303 MET B O 1
ATOM 5051 N N . LYS B 1 304 ? 10.552 -33.911 -16.322 1 96.71 304 LYS B N 1
ATOM 5052 C CA . LYS B 1 304 ? 10.048 -34.715 -15.213 1 96.71 304 LYS B CA 1
ATOM 5053 C C . LYS B 1 304 ? 10.132 -33.949 -13.896 1 96.71 304 LYS B C 1
ATOM 5055 O O . LYS B 1 304 ? 11.109 -33.24 -13.645 1 96.71 304 LYS B O 1
ATOM 5060 N N . GLU B 1 305 ? 9.12 -34.122 -13.125 1 97.64 305 GLU B N 1
ATOM 5061 C CA . GLU B 1 305 ? 9.093 -33.412 -11.85 1 97.64 305 GLU B CA 1
ATOM 5062 C C . GLU B 1 305 ? 10.321 -33.745 -11.006 1 97.64 305 GLU B C 1
ATOM 5064 O O . GLU B 1 305 ? 10.667 -34.917 -10.841 1 97.64 305 GLU B O 1
ATOM 5069 N N . LYS B 1 306 ? 10.887 -32.796 -10.559 1 96.96 306 LYS B N 1
ATOM 5070 C CA . LYS B 1 306 ? 12.096 -32.891 -9.747 1 96.96 306 LYS B CA 1
ATOM 5071 C C . LYS B 1 306 ? 11.912 -32.194 -8.402 1 96.96 306 LYS B C 1
ATOM 5073 O O . LYS B 1 306 ? 11.391 -31.078 -8.341 1 96.96 306 LYS B O 1
ATOM 5078 N N . LEU B 1 307 ? 12.282 -32.87 -7.338 1 97.86 307 LEU B N 1
ATOM 5079 C CA . LEU B 1 307 ? 12.318 -32.222 -6.031 1 97.86 307 LEU B CA 1
ATOM 5080 C C . LEU B 1 307 ? 13.372 -31.121 -5.998 1 97.86 307 LEU B C 1
ATOM 5082 O O . LEU B 1 307 ? 14.553 -31.379 -6.239 1 97.86 307 LEU B O 1
ATOM 5086 N N . ILE B 1 308 ? 12.976 -29.967 -5.732 1 96.67 308 ILE B N 1
ATOM 5087 C CA . ILE B 1 308 ? 13.904 -28.841 -5.752 1 96.67 308 ILE B CA 1
ATOM 5088 C C . ILE B 1 308 ? 14.33 -28.499 -4.326 1 96.67 308 ILE B C 1
ATOM 5090 O O . ILE B 1 308 ? 15.459 -28.06 -4.097 1 96.67 308 ILE B O 1
ATOM 5094 N N . THR B 1 309 ? 13.443 -28.637 -3.403 1 97.3 309 THR B N 1
ATOM 5095 C CA . THR B 1 309 ? 13.733 -28.291 -2.016 1 97.3 309 THR B CA 1
ATOM 5096 C C . THR B 1 309 ? 12.656 -28.839 -1.085 1 97.3 309 THR B C 1
ATOM 5098 O O . THR B 1 309 ? 11.555 -29.172 -1.529 1 97.3 309 THR B O 1
ATOM 5101 N N . LYS B 1 310 ? 12.932 -28.935 0.16 1 96.45 310 LYS B N 1
ATOM 5102 C CA . LYS B 1 310 ? 11.984 -29.358 1.186 1 96.45 310 LYS B CA 1
ATOM 5103 C C . LYS B 1 310 ? 11.32 -28.155 1.851 1 96.45 310 LYS B C 1
ATOM 5105 O O . LYS B 1 310 ? 10.771 -28.27 2.948 1 96.45 310 LYS B O 1
ATOM 5110 N N . MET B 1 311 ? 11.443 -27.071 1.205 1 96.17 311 MET B N 1
ATOM 5111 C CA . MET B 1 311 ? 10.742 -25.853 1.603 1 96.17 311 MET B CA 1
ATOM 5112 C C . MET B 1 311 ? 9.532 -25.605 0.709 1 96.17 311 MET B C 1
ATOM 5114 O O . MET B 1 311 ? 9.5 -26.053 -0.438 1 96.17 311 MET B O 1
ATOM 5118 N N . LYS B 1 312 ? 8.632 -24.894 1.255 1 96.67 312 LYS B N 1
ATOM 5119 C CA . LYS B 1 312 ? 7.444 -24.511 0.498 1 96.67 312 LYS B CA 1
ATOM 5120 C C . LYS B 1 312 ? 7.723 -23.302 -0.389 1 96.67 312 LYS B C 1
ATOM 5122 O O . LYS B 1 312 ? 7.594 -22.158 0.052 1 96.67 312 LYS B O 1
ATOM 5127 N N . MET B 1 313 ? 8.14 -23.558 -1.587 1 97.87 313 MET B N 1
ATOM 5128 C CA . MET B 1 313 ? 8.269 -22.507 -2.594 1 97.87 313 MET B CA 1
ATOM 5129 C C . MET B 1 313 ? 6.977 -22.356 -3.39 1 97.87 313 MET B C 1
ATOM 5131 O O . MET B 1 313 ? 6.384 -23.349 -3.814 1 97.87 313 MET B O 1
ATOM 5135 N N . GLU B 1 314 ? 6.562 -21.1 -3.627 1 97.48 314 GLU B N 1
ATOM 5136 C CA . GLU B 1 314 ? 5.223 -20.975 -4.196 1 97.48 314 GLU B CA 1
ATOM 5137 C C . GLU B 1 314 ? 5.235 -20.098 -5.445 1 97.48 314 GLU B C 1
ATOM 5139 O O . GLU B 1 314 ? 4.284 -20.113 -6.23 1 97.48 314 GLU B O 1
ATOM 5144 N N . GLY B 1 315 ? 6.21 -19.314 -5.633 1 98.62 315 GLY B N 1
ATOM 5145 C CA . GLY B 1 315 ? 6.279 -18.453 -6.803 1 98.62 315 GLY B CA 1
ATOM 5146 C C . GLY B 1 315 ? 7.525 -18.68 -7.638 1 98.62 315 GLY B C 1
ATOM 5147 O O . GLY B 1 315 ? 8.605 -18.928 -7.096 1 98.62 315 GLY B O 1
ATOM 5148 N N . ILE B 1 316 ? 7.388 -18.513 -8.952 1 98.8 316 ILE B N 1
ATOM 5149 C CA . ILE B 1 316 ? 8.516 -18.622 -9.871 1 98.8 316 ILE B CA 1
ATOM 5150 C C . ILE B 1 316 ? 8.4 -17.556 -10.957 1 98.8 316 ILE B C 1
ATOM 5152 O O . ILE B 1 316 ? 7.294 -17.195 -11.368 1 98.8 316 ILE B O 1
ATOM 5156 N N . GLU B 1 317 ? 9.493 -17.039 -11.375 1 98.73 317 GLU B N 1
ATOM 5157 C CA . GLU B 1 317 ? 9.515 -16.082 -12.477 1 98.73 317 GLU B CA 1
ATOM 5158 C C . GLU B 1 317 ? 10.873 -16.073 -13.173 1 98.73 317 GLU B C 1
ATOM 5160 O O . GLU B 1 317 ? 11.896 -16.373 -12.553 1 98.73 317 GLU B O 1
ATOM 5165 N N . PHE B 1 318 ? 10.845 -15.778 -14.435 1 97.72 318 PHE B N 1
ATOM 5166 C CA . PHE B 1 318 ? 12.081 -15.6 -15.188 1 97.72 318 PHE B CA 1
ATOM 5167 C C . PHE B 1 318 ? 12.757 -14.285 -14.818 1 97.72 318 PHE B C 1
ATOM 5169 O O . PHE B 1 318 ? 12.087 -13.265 -14.641 1 97.72 318 PHE B O 1
ATOM 5176 N N . ILE B 1 319 ? 14.024 -14.287 -14.689 1 97.59 319 ILE B N 1
ATOM 5177 C CA . ILE B 1 319 ? 14.813 -13.098 -14.386 1 97.59 319 ILE B CA 1
ATOM 5178 C C . ILE B 1 319 ? 15.918 -12.933 -15.427 1 97.59 319 ILE B C 1
ATOM 5180 O O . ILE B 1 319 ? 16.152 -13.83 -16.241 1 97.59 319 ILE B O 1
ATOM 5184 N N . PRO B 1 320 ? 16.496 -11.776 -15.466 1 91.8 320 PRO B N 1
ATOM 5185 C CA . PRO B 1 320 ? 17.53 -11.546 -16.478 1 91.8 320 PRO B CA 1
ATOM 5186 C C . PRO B 1 320 ? 18.707 -12.51 -16.349 1 91.8 320 PRO B C 1
ATOM 5188 O O . PRO B 1 320 ? 19.012 -12.974 -15.247 1 91.8 320 PRO B O 1
ATOM 5191 N N . ILE B 1 321 ? 19.363 -12.739 -17.458 1 86.39 321 ILE B N 1
ATOM 5192 C CA . ILE B 1 321 ? 20.52 -13.627 -17.51 1 86.39 321 ILE B CA 1
ATOM 5193 C C . ILE B 1 321 ? 21.749 -12.905 -16.964 1 86.39 321 ILE B C 1
ATOM 5195 O O . ILE B 1 321 ? 21.96 -11.723 -17.248 1 86.39 321 ILE B O 1
#

Nearest PDB structures (foldseek):
  2h2u-assembly1_A  TM=9.729E-01  e=2.660E-34  Homo sapiens
  1s1d-assembly2_B  TM=9.726E-01  e=1.325E-33  Homo sapiens
  3srg-assembly1_A  TM=3.794E-01  e=1.601E-03  synthetic construct
  6qp8-assembly1_B  TM=3.238E-01  e=2.325E-01  Drosophila melanogaster
  6e1r-assembly1_B  TM=4.775E-01  e=1.597E+00  Acinetobacter phage vB_ApiP_P1

Solvent-accessible surface area (backbone atoms only — not comparable to full-atom values): 31417 Å² total; per-residue (Å²): 132,81,77,72,72,71,74,67,79,74,82,51,78,44,23,54,55,49,68,76,54,46,66,77,51,59,64,44,33,33,39,33,29,16,36,51,59,80,71,13,55,53,92,65,31,13,30,25,47,35,39,32,29,35,38,33,67,56,90,86,30,48,46,77,46,82,72,47,74,50,62,31,58,40,38,51,29,35,70,84,33,24,45,27,22,21,24,36,41,59,47,73,81,40,38,33,36,26,16,36,56,44,12,36,31,23,39,46,38,76,90,77,47,40,45,21,63,60,41,39,40,31,27,37,90,40,82,29,74,44,35,17,44,31,22,27,47,31,60,58,84,72,23,39,40,36,29,21,40,43,36,68,40,48,47,64,73,40,50,84,73,47,59,37,31,24,28,32,38,39,29,36,88,59,55,29,74,43,79,38,84,37,51,68,53,43,49,41,56,41,44,74,73,71,35,51,87,60,23,48,47,33,35,20,13,38,34,53,40,77,92,72,54,29,39,38,37,29,31,16,28,41,41,65,49,62,50,34,63,76,64,51,42,55,22,25,33,46,47,36,38,33,30,72,76,67,77,58,75,50,80,35,67,47,84,80,60,45,40,50,36,20,33,24,21,46,42,65,38,56,75,37,73,52,31,35,40,35,32,28,29,29,57,50,92,88,45,38,28,17,31,37,33,26,31,32,81,86,50,46,78,39,17,75,72,37,83,74,44,68,46,42,45,21,13,52,31,72,44,72,126,131,80,76,70,70,71,72,68,80,72,82,52,78,44,22,53,54,49,66,75,53,47,64,79,50,61,64,43,34,32,40,33,30,16,37,51,58,82,70,13,55,55,92,66,30,13,30,25,49,34,40,32,29,37,37,34,65,55,89,87,30,48,47,77,45,83,75,47,73,50,62,32,58,39,39,53,28,36,71,86,34,25,44,26,21,21,24,34,40,58,46,73,82,39,38,33,36,26,16,36,58,45,12,36,31,23,41,46,38,78,90,77,48,40,44,20,63,59,38,39,41,32,27,37,90,42,84,28,73,44,32,16,44,30,22,27,46,31,60,56,84,70,21,39,40,37,29,21,41,42,37,67,39,48,48,64,72,39,49,83,75,46,61,36,31,25,27,31,38,38,30,37,88,60,54,29,74,43,79,40,83,37,53,68,52,42,49,41,56,40,43,74,73,71,34,53,88,60,23,50,47,33,36,21,12,37,33,52,39,77,92,73,54,30,39,38,38,28,32,17,30,42,39,65,49,60,49,34,63,74,63,51,41,54,22,24,34,45,47,37,39,31,29,72,76,67,78,58,74,48,79,35,66,47,84,80,60,43,41,50,35,19,33,24,21,46,42,66,38,56,76,36,74,53,31,35,38,36,33,28,28,28,58,49,91,88,45,38,27,17,31,37,33,25,31,33,80,85,51,46,80,39,18,74,73,36,82,74,44,68,47,41,45,21,12,52,32,70,45,73,127

Foldseek 3Di:
DPPPPPPPPPFQVFFVQLVLDAPVRFKFKKKFKFAFWLVQDDPLKGKIKIWIWIWGDDVLFIDIDTDDIDIEIDNDDDPNDDDRWQAWDGTNNFIWTAHQWFQWIWTADPVVRYTGTDDWACFAQRPHPTTHRWQDWEDDDQWIKTAHFLWADDDLQFHGDGQRRQWIWTQGPVGDIDIDRNNLLSVLQCPVVPQDDQKDWTWREWYAGPVVQKIKTFTFFIDSDGHHNQQRQQGADQWIWMDNPSNDIDIEGAPQDGSQWGWQYWDQRRNRRQKIKTKIWGDHPPFTWIWIFMAGVNRHGRYDIDTDDRGGIRYMDTGHD/DPPPPPPPPPFCVFFVQLVLDAPVRFKFKKKFKFAFWLVQDDPLKGKIKIWIWIWGDDPLFIDIDTDDIDIEIDNDDDPNDDDRWQAWDGTNNFIWTAHQWFQWIWTADPVVRYTGTDDWACFAQRPHPTTHRWQDWEDDDQWIKTAHFLWADDDLQFHGDGCRRQWIWTQGPVGDIDIDRNNLLSVLQCPVVPQDDQKDWTWREWYADPVVQKIKTFTFFIDSDGHHNQQRQQGADQWIWMDNPSNDIDIEGAPQDGSQWGWQYWDQRRNRRQKIKTKIWGDHPPFTWIWIFMAGVNRHGRYDIDTDDRGGIRYMDTGHD

Sequence (642 aa):
MALIKRLTPNSYQYQPVYKSYHKNSPILRVALVSDLDKASKEGQMWRSVVIVGIIFRQGNSYDFQEQEEFNISLPINENGRGMELSELLSFNGSLYGFDDRTGLVCAIDIEKKKAYPRLILRDGDSFSDKGMKIEWATVYKDSMYVGSIGKEFTTPTGEYLNDNPLYVKQINVDGKVSVLNWKNKFNAIKNAVRIYGEGYMIHEAVAYSVSDNKWYFAPRKCSNERYDDIKDEVRGCPYIISTKDFIHFNIINDPQHDFNKGFSSIKILPHDENKLIYLKSVEVGKRSETYMGMISTTGEVIMKEKLITKMKMEGIEFIPIMALIKRLTPNSYQYQPVYKSYHKNSPILRVALVSDLDKASKEGQMWRSVVIVGIIFRQGNSYDFQEQEEFNISLPINENGRGMELSELLSFNGSLYGFDDRTGLVCAIDIEKKKAYPRLILRDGDSFSDKGMKIEWATVYKDSMYVGSIGKEFTTPTGEYLNDNPLYVKQINVDGKVSVLNWKNKFNAIKNAVRIYGEGYMIHEAVAYSVSDNKWYFAPRKCSNERYDDIKDEVRGCPYIISTKDFIHFNIINDPQHDFNKGFSSIKILPHDENKLIYLKSVEVGKRSETYMGMISTTGEVIMKEKLITKMKMEGIEFIPI

InterPro domains:
  IPR009283 Apyrase [PF06079] (37-319)
  IPR009283 Apyrase [PTHR13023] (14-319)
  IPR036258 Apyrase superfamily [G3DSA:2.120.10.100] (4-319)
  IPR036258 Apyrase superfamily [SSF101887] (12-319)

Organism: Entamoeba histolytica (strain ATCC 30459 / HM-1:IMSS / ABRM) (NCBI:txid294381)

Secondary structure (DSSP, 8-state):
----------TTTT-HHHHT--TT-SEEEEEEEE--GGGGEETTEEEEEEEEEEEEEETTEEEEEEEEEEEEEESEEETTB---EEEEEEETTEEEEEETTT-EEEEEETTTTEEEEEEE-BSTTS--SSBP---EEEEETTEEEEE--SS-EE-TT--EEESGGGEEEEEETT--EEEEE-HHHHHHHHHHTT--TT-EEE---EEEETTTTEEEE--SEEESSPP-TTGGGG-B--EEEEESSSSS-EEEE-TT--TTEEEEEEEEPTT-TTEEEEEEEEEETTEEEEEEEEEETTS-EEEEEEEEESS-EEEEEE---/----------TTTT-HHHHT--TT-SEEEEEEEE--GGGGEETTEEEEEEEEEEEEEETTEEEEEEEEEEEEEESEEETTB---EEEEEEETTEEEEEETTT-EEEEEETTTTEEEEEEE-BSTTS--SSBP---EEEEETTEEEEE--SS-EE-TT--EEESGGGEEEEEETT--EEEEE-HHHHHHHHHHTT--TT-EEE---EEEETTTTEEEE--SEEESSPP-TTGGGG-B--EEEEESSSSSEEEEE-TT--TTEEEEEEEEPTT-TTEEEEEEEEEETTEEEEEEEEEETTS-EEEEEEEEESS-EEEEEE---